Protein AF-R9HX27-F1 (afdb_monomer_lite)

pLDDT: mean 88.61, std 7.51, range [43.22, 97.69]

Organism: NCBI:txid1235787

Structure (mmCIF, N/CA/C/O backbone):
data_AF-R9HX27-F1
#
_entry.id   AF-R9HX27-F1
#
loop_
_atom_site.group_PDB
_atom_site.id
_atom_site.type_symbol
_atom_site.label_atom_id
_atom_site.label_alt_id
_atom_site.label_comp_id
_atom_site.label_asym_id
_atom_site.label_entity_id
_atom_site.label_seq_id
_atom_site.pdbx_PDB_ins_code
_atom_site.Cartn_x
_atom_site.Cartn_y
_atom_site.Cartn_z
_atom_site.occupancy
_atom_site.B_iso_or_equiv
_atom_site.auth_seq_id
_atom_site.auth_comp_id
_atom_site.auth_asym_id
_atom_site.auth_atom_id
_atom_site.pdbx_PDB_model_num
ATOM 1 N N . MET A 1 1 ? 28.593 17.462 -51.570 1.00 56.12 1 MET A N 1
ATOM 2 C CA . MET A 1 1 ? 29.464 16.285 -51.394 1.00 56.12 1 MET A CA 1
ATOM 3 C C . MET A 1 1 ? 28.559 15.226 -50.811 1.00 56.12 1 MET A C 1
ATOM 5 O O . MET A 1 1 ? 28.036 15.452 -49.726 1.00 56.12 1 MET A O 1
ATOM 9 N N . ASP A 1 2 ? 28.255 14.184 -51.576 1.00 73.75 2 ASP A N 1
ATOM 10 C CA . ASP A 1 2 ? 27.273 13.183 -51.162 1.00 73.75 2 ASP A CA 1
ATOM 11 C C . ASP A 1 2 ? 27.966 12.117 -50.312 1.00 73.75 2 ASP A C 1
ATOM 13 O O . ASP A 1 2 ? 29.058 11.663 -50.663 1.00 73.75 2 ASP A O 1
ATOM 17 N N . PHE A 1 3 ? 27.329 11.733 -49.204 1.00 80.31 3 PHE A N 1
ATOM 18 C CA . PHE A 1 3 ? 27.757 10.664 -48.299 1.00 80.31 3 PHE A CA 1
ATOM 19 C C . PHE A 1 3 ? 26.760 9.504 -48.425 1.00 80.31 3 PHE A C 1
ATOM 21 O O . PHE A 1 3 ? 25.775 9.466 -47.682 1.00 80.31 3 PHE A O 1
ATOM 28 N N . PRO A 1 4 ? 26.936 8.592 -49.399 1.00 88.31 4 PRO A N 1
ATOM 29 C CA . PRO A 1 4 ? 26.016 7.482 -49.586 1.00 88.31 4 PRO A CA 1
ATOM 30 C C . PRO A 1 4 ? 26.042 6.570 -48.361 1.00 88.31 4 PRO A C 1
ATOM 32 O O . PRO A 1 4 ? 27.110 6.260 -47.827 1.00 88.31 4 PRO A O 1
ATOM 35 N N . VAL A 1 5 ? 24.864 6.120 -47.934 1.00 92.44 5 VAL A N 1
ATOM 36 C CA . VAL A 1 5 ? 24.722 5.196 -46.807 1.00 92.44 5 VAL A CA 1
ATOM 37 C C . VAL A 1 5 ? 24.215 3.858 -47.325 1.00 92.44 5 VAL A C 1
ATOM 39 O O . VAL A 1 5 ? 23.133 3.780 -47.907 1.00 92.44 5 VAL A O 1
ATOM 42 N N . ILE A 1 6 ? 24.988 2.798 -47.095 1.00 94.50 6 ILE A N 1
ATOM 43 C CA . ILE A 1 6 ? 24.560 1.421 -47.339 1.00 94.50 6 ILE A CA 1
ATOM 44 C C . ILE A 1 6 ? 23.963 0.870 -46.054 1.00 94.50 6 ILE A C 1
ATOM 46 O O . ILE A 1 6 ? 24.675 0.622 -45.083 1.00 94.50 6 ILE A O 1
ATOM 50 N N . CYS A 1 7 ? 22.649 0.676 -46.065 1.00 94.19 7 CYS A N 1
ATOM 51 C CA . CYS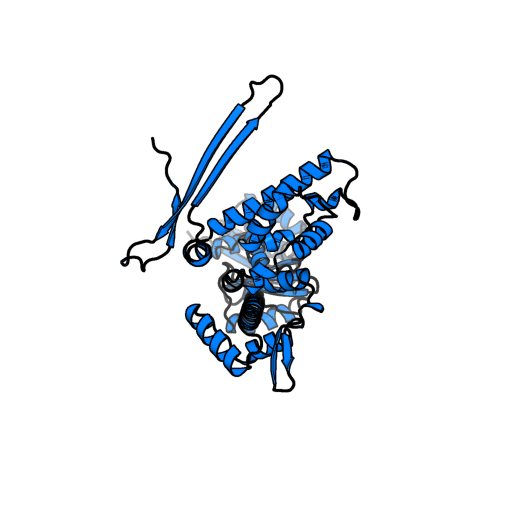 A 1 7 ? 21.907 0.160 -44.923 1.00 94.19 7 CYS A CA 1
ATOM 52 C C . CYS A 1 7 ? 21.517 -1.306 -45.132 1.00 94.19 7 CYS A C 1
ATOM 54 O O . CYS A 1 7 ? 20.964 -1.662 -46.173 1.00 94.19 7 CYS A O 1
ATOM 56 N N . GLU A 1 8 ? 21.722 -2.140 -44.114 1.00 94.50 8 GLU A N 1
ATOM 57 C CA . GLU A 1 8 ? 21.153 -3.487 -44.044 1.00 94.50 8 GLU A CA 1
ATOM 58 C C . GLU A 1 8 ? 20.467 -3.698 -42.690 1.00 94.50 8 GLU A C 1
ATOM 60 O O . GLU A 1 8 ? 21.017 -3.366 -41.643 1.00 94.50 8 GLU A O 1
ATOM 65 N N . CYS A 1 9 ? 19.250 -4.241 -42.710 1.00 92.88 9 CYS A N 1
ATOM 66 C CA . CYS A 1 9 ? 18.470 -4.521 -41.508 1.00 92.88 9 CYS A CA 1
ATOM 67 C C . CYS A 1 9 ? 18.111 -6.008 -41.448 1.00 92.88 9 CYS A C 1
ATOM 69 O O . CYS A 1 9 ? 17.688 -6.590 -42.450 1.00 92.88 9 CYS A O 1
ATOM 71 N N . LYS A 1 10 ? 18.277 -6.615 -40.271 1.00 91.31 10 LYS A N 1
ATOM 72 C CA . LYS A 1 10 ? 17.953 -8.016 -39.990 1.00 91.31 10 LYS A CA 1
ATOM 73 C C . LYS A 1 10 ? 16.995 -8.095 -38.804 1.00 91.31 10 LYS A C 1
ATOM 75 O O . LYS A 1 10 ? 17.357 -7.796 -37.668 1.00 91.31 10 LYS A O 1
ATOM 80 N N . ALA A 1 11 ? 15.773 -8.526 -39.098 1.00 84.69 11 ALA A N 1
ATOM 81 C CA . ALA A 1 11 ? 14.677 -8.711 -38.153 1.00 84.69 11 ALA A CA 1
ATOM 82 C C . ALA A 1 11 ? 14.281 -10.197 -38.106 1.00 84.69 11 ALA A C 1
ATOM 84 O O . ALA A 1 11 ? 13.199 -10.581 -38.539 1.00 84.69 11 ALA A O 1
ATOM 85 N N . HIS A 1 12 ? 15.217 -11.045 -37.683 1.00 82.69 12 HIS A N 1
ATOM 86 C CA . HIS A 1 12 ? 15.004 -12.487 -37.514 1.00 82.69 12 HIS A CA 1
ATOM 87 C C . HIS A 1 12 ? 14.849 -12.830 -36.036 1.00 82.69 12 HIS A C 1
ATOM 89 O O . HIS A 1 12 ? 15.154 -12.002 -35.197 1.00 82.69 12 HIS A O 1
ATOM 95 N N . ASP A 1 13 ? 14.433 -14.047 -35.713 1.00 79.38 13 ASP A N 1
ATOM 96 C CA . ASP A 1 13 ? 14.380 -14.592 -34.348 1.00 79.38 13 ASP A CA 1
ATOM 97 C C . ASP A 1 13 ? 15.772 -14.877 -33.748 1.00 79.38 13 ASP A C 1
ATOM 99 O O . ASP A 1 13 ? 15.910 -15.096 -32.548 1.00 79.38 13 ASP A O 1
ATOM 103 N N . LYS A 1 14 ? 16.817 -14.886 -34.584 1.00 87.62 14 LYS A N 1
ATOM 104 C CA . LYS A 1 14 ? 18.193 -15.234 -34.213 1.00 87.62 14 LYS A CA 1
ATOM 105 C C . LYS A 1 14 ? 19.160 -14.096 -34.495 1.00 87.62 14 LYS A C 1
ATOM 107 O O . LYS A 1 14 ? 18.997 -13.342 -35.457 1.00 87.62 14 LYS A O 1
ATOM 112 N N . ALA A 1 15 ? 20.209 -14.036 -33.680 1.00 91.62 15 ALA A N 1
ATOM 113 C CA . ALA A 1 15 ? 21.319 -13.116 -33.867 1.00 91.62 15 ALA A CA 1
ATOM 114 C C . ALA A 1 15 ? 22.002 -13.317 -35.228 1.00 91.62 15 ALA A C 1
ATOM 116 O O . ALA A 1 15 ? 22.138 -14.445 -35.715 1.00 91.62 15 ALA A O 1
ATOM 117 N N . ILE A 1 16 ? 22.481 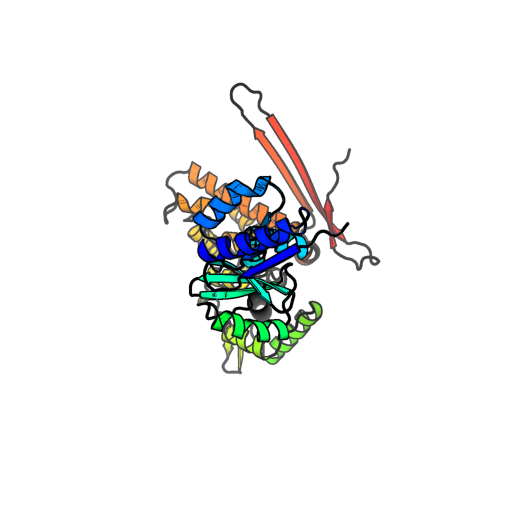-12.222 -35.823 1.00 94.56 16 ILE A N 1
ATOM 118 C CA . ILE A 1 16 ? 23.230 -12.281 -37.081 1.00 94.56 16 ILE A CA 1
ATOM 119 C C . ILE A 1 16 ? 24.543 -13.046 -36.894 1.00 94.56 16 ILE A C 1
ATOM 121 O O . ILE A 1 16 ? 25.205 -12.966 -35.852 1.00 94.56 16 ILE A O 1
ATOM 125 N N . VAL A 1 17 ? 24.930 -13.781 -37.934 1.00 95.25 17 VAL A N 1
ATOM 126 C CA . VAL A 1 17 ? 26.154 -14.589 -37.952 1.00 95.25 17 VAL A CA 1
ATOM 127 C C . VAL A 1 17 ? 27.173 -14.018 -38.937 1.00 95.25 17 VAL A C 1
ATOM 129 O O . VAL A 1 17 ? 26.853 -13.171 -39.770 1.00 95.25 17 VAL A O 1
ATOM 132 N N . MET A 1 18 ? 28.413 -14.518 -38.898 1.00 95.44 18 MET A N 1
ATOM 133 C CA . MET A 1 18 ? 29.506 -14.021 -39.752 1.00 95.44 18 MET A CA 1
ATOM 134 C C . MET A 1 18 ? 29.185 -14.020 -41.248 1.00 95.44 18 MET A C 1
ATOM 136 O O . MET A 1 18 ? 29.692 -13.179 -41.983 1.00 95.44 18 MET A O 1
ATOM 140 N N . THR A 1 19 ? 28.324 -14.927 -41.711 1.00 95.00 19 THR A N 1
ATOM 141 C CA . THR A 1 19 ? 27.909 -14.952 -43.120 1.00 95.00 19 THR A CA 1
ATOM 142 C C . THR A 1 19 ? 27.088 -13.716 -43.496 1.00 95.00 19 THR A C 1
ATOM 144 O O . THR A 1 19 ? 27.290 -13.168 -44.578 1.00 95.00 19 THR A O 1
ATOM 147 N N . ASP A 1 20 ? 26.180 -13.256 -42.628 1.00 94.69 20 ASP A N 1
ATOM 148 C CA . ASP A 1 20 ? 25.429 -12.014 -42.848 1.00 94.69 20 ASP A CA 1
ATOM 149 C C . ASP A 1 20 ? 26.364 -10.805 -42.811 1.00 94.69 20 ASP A C 1
ATOM 151 O O . ASP A 1 20 ? 26.322 -9.959 -43.703 1.00 94.69 20 ASP A O 1
ATOM 155 N N . TRP A 1 21 ? 27.264 -10.780 -41.825 1.00 95.62 21 TRP A N 1
ATOM 156 C CA . TRP A 1 21 ? 28.243 -9.711 -41.657 1.00 95.62 21 TRP A CA 1
ATOM 157 C C . TRP A 1 21 ? 29.159 -9.556 -42.877 1.00 95.62 21 TRP A C 1
ATOM 159 O O . TRP A 1 21 ? 29.253 -8.475 -43.448 1.00 95.62 21 TRP A O 1
ATOM 169 N N . LEU A 1 22 ? 29.779 -10.639 -43.356 1.00 95.50 22 LEU A N 1
ATOM 170 C CA . LEU A 1 22 ? 30.686 -10.587 -44.509 1.00 95.50 22 LEU A CA 1
ATOM 171 C C . LEU A 1 22 ? 29.971 -10.197 -45.807 1.00 95.50 22 LEU A C 1
ATOM 173 O O . LEU A 1 22 ? 30.545 -9.483 -46.631 1.00 95.50 22 LEU A O 1
ATOM 177 N N . LYS A 1 23 ? 28.712 -10.618 -45.989 1.00 95.81 23 LYS A N 1
ATOM 178 C CA . LYS A 1 23 ? 27.889 -10.174 -47.125 1.00 95.81 23 LYS A CA 1
ATOM 179 C C . LYS A 1 23 ? 27.663 -8.664 -47.085 1.00 95.81 23 LYS A C 1
ATOM 181 O O . LYS A 1 23 ? 27.798 -8.012 -48.119 1.00 95.81 23 LYS A O 1
ATOM 186 N N . PHE A 1 24 ? 27.345 -8.116 -45.915 1.00 96.69 24 PHE A N 1
ATOM 187 C CA . PHE A 1 24 ? 27.178 -6.678 -45.726 1.00 96.69 24 PHE A CA 1
ATOM 188 C C . PHE A 1 24 ? 28.485 -5.912 -45.990 1.00 96.69 24 PHE A C 1
ATOM 190 O O . PHE A 1 24 ? 28.500 -4.984 -46.802 1.00 96.69 24 PHE A O 1
ATOM 197 N N . ILE A 1 25 ? 29.601 -6.359 -45.403 1.00 95.19 25 ILE A N 1
ATOM 198 C CA . ILE A 1 25 ? 30.931 -5.771 -45.629 1.00 95.19 25 ILE A CA 1
ATOM 199 C C . ILE A 1 25 ? 31.309 -5.785 -47.112 1.00 95.19 25 ILE A C 1
ATOM 201 O O . ILE A 1 25 ? 31.805 -4.784 -47.624 1.00 95.19 25 ILE A O 1
ATOM 205 N N . GLY A 1 26 ? 31.049 -6.886 -47.821 1.00 95.00 26 GLY A N 1
ATOM 206 C CA . GLY A 1 26 ? 31.329 -6.991 -49.253 1.00 95.00 26 GLY A CA 1
ATOM 207 C C . GLY A 1 26 ? 30.574 -5.949 -50.083 1.00 95.00 26 GLY A C 1
ATOM 208 O O . GLY A 1 26 ? 31.173 -5.303 -50.943 1.00 95.00 26 GLY A O 1
ATOM 209 N N . LYS A 1 27 ? 29.283 -5.727 -49.792 1.00 94.75 27 LYS A N 1
ATOM 210 C CA . LYS A 1 27 ? 28.481 -4.675 -50.447 1.00 94.75 27 LYS A CA 1
ATOM 211 C C . LYS A 1 27 ? 29.055 -3.285 -50.171 1.00 94.75 27 LYS A C 1
ATOM 213 O O . LYS A 1 27 ? 29.248 -2.507 -51.100 1.00 94.75 27 LYS A O 1
ATOM 218 N N . LEU A 1 28 ? 29.357 -2.999 -48.904 1.00 94.88 28 LEU A N 1
ATOM 219 C CA . LEU A 1 28 ? 29.930 -1.723 -48.479 1.00 94.88 28 LEU A CA 1
ATOM 220 C C . LEU A 1 28 ? 31.276 -1.454 -49.160 1.00 94.88 28 LEU A C 1
ATOM 222 O O . LEU A 1 28 ? 31.513 -0.348 -49.636 1.00 94.88 28 LEU A O 1
ATOM 226 N N . TYR A 1 29 ? 32.139 -2.467 -49.250 1.00 93.12 29 TYR A N 1
ATOM 227 C CA . TYR A 1 29 ? 33.444 -2.355 -49.893 1.00 93.12 29 TYR A CA 1
ATOM 228 C C . TYR A 1 29 ? 33.328 -1.999 -51.381 1.00 93.12 29 TYR A C 1
ATOM 230 O O . TYR A 1 29 ? 33.997 -1.076 -51.841 1.00 93.12 29 TYR A O 1
ATOM 238 N N . ILE A 1 30 ? 32.442 -2.675 -52.122 1.00 93.81 30 ILE A N 1
ATOM 239 C CA . ILE A 1 30 ? 32.212 -2.400 -53.550 1.00 93.81 30 ILE A CA 1
ATOM 240 C C . ILE A 1 30 ? 31.730 -0.961 -53.770 1.00 93.81 30 ILE A C 1
ATOM 242 O O . ILE A 1 30 ? 32.191 -0.294 -54.694 1.00 93.81 30 ILE A O 1
ATOM 246 N N . GLU A 1 31 ? 30.826 -0.461 -52.928 1.00 92.50 31 GLU A N 1
ATOM 247 C CA . GLU A 1 31 ? 30.332 0.918 -53.040 1.00 92.50 31 GLU A CA 1
ATOM 248 C C . GLU A 1 31 ? 31.385 1.949 -52.625 1.00 92.50 31 GLU A C 1
ATOM 250 O O . GLU A 1 31 ? 31.518 2.999 -53.254 1.00 92.50 31 GLU A O 1
ATOM 255 N N . LYS A 1 32 ? 32.230 1.618 -51.645 1.00 91.69 32 LYS A N 1
ATOM 256 C CA . LYS A 1 32 ? 33.337 2.482 -51.230 1.00 91.69 32 LYS A CA 1
ATOM 257 C C . LYS A 1 32 ? 34.405 2.650 -52.316 1.00 91.69 32 LYS A C 1
ATOM 259 O O . LYS A 1 32 ? 34.993 3.720 -52.410 1.00 91.69 32 LYS A O 1
ATOM 264 N N . LEU A 1 33 ? 34.608 1.643 -53.175 1.00 92.31 33 LEU A N 1
ATOM 265 C CA . LEU A 1 33 ? 35.467 1.765 -54.365 1.00 92.31 33 LEU A CA 1
ATOM 266 C C . LEU A 1 33 ? 34.928 2.780 -55.386 1.00 92.31 33 LEU A C 1
ATOM 268 O O . LEU A 1 33 ? 35.706 3.331 -56.160 1.00 92.31 33 LEU A O 1
ATOM 272 N N . LYS A 1 34 ? 33.612 3.024 -55.409 1.00 92.19 34 LYS A N 1
ATOM 273 C CA . LYS A 1 34 ? 32.988 4.034 -56.280 1.00 92.19 34 LYS A CA 1
ATOM 274 C C . LYS A 1 34 ? 33.005 5.420 -55.640 1.00 92.19 34 LYS A C 1
ATOM 276 O O . LYS A 1 34 ? 33.176 6.413 -56.339 1.00 92.19 34 LYS A O 1
ATOM 281 N N . ASN A 1 35 ? 32.800 5.487 -54.326 1.00 90.81 35 ASN A N 1
ATOM 282 C CA . ASN A 1 35 ? 32.839 6.719 -53.549 1.00 90.81 35 ASN A CA 1
ATOM 283 C C . ASN A 1 35 ? 33.438 6.447 -52.162 1.00 90.81 35 ASN A C 1
ATOM 285 O O . ASN A 1 35 ? 32.796 5.822 -51.313 1.00 90.81 35 ASN A O 1
ATOM 289 N N . GLU A 1 36 ? 34.637 6.976 -51.908 1.00 89.31 36 GLU A N 1
ATOM 290 C CA . GLU A 1 36 ? 35.361 6.775 -50.648 1.00 89.31 36 GLU A CA 1
ATOM 291 C C . GLU A 1 36 ? 34.604 7.298 -49.416 1.00 89.31 36 GLU A C 1
ATOM 293 O O . GLU A 1 36 ? 34.818 6.794 -48.311 1.00 89.31 36 GLU A O 1
ATOM 298 N N . HIS A 1 37 ? 33.672 8.242 -49.587 1.00 90.56 37 HIS A N 1
ATOM 299 C CA . HIS A 1 37 ? 32.833 8.788 -48.514 1.00 90.56 37 HIS A CA 1
ATOM 300 C C . HIS A 1 37 ? 31.637 7.899 -48.140 1.00 90.56 37 HIS A C 1
ATOM 302 O O 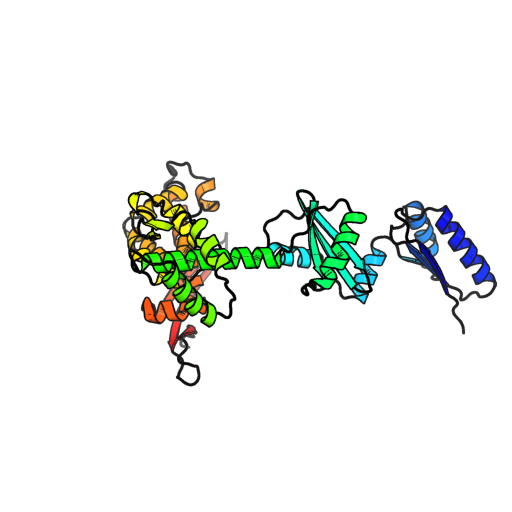. HIS A 1 37 ? 30.883 8.247 -47.233 1.00 90.56 37 HIS A O 1
ATOM 308 N N . THR A 1 38 ? 31.456 6.753 -48.804 1.00 93.31 38 THR A N 1
ATOM 309 C CA . THR A 1 38 ? 30.389 5.800 -48.473 1.00 93.31 38 THR A CA 1
ATOM 310 C C . THR A 1 38 ? 30.573 5.234 -47.065 1.00 93.31 38 THR A C 1
ATOM 312 O O . THR A 1 38 ? 31.675 4.795 -46.694 1.00 93.31 38 THR A O 1
ATOM 315 N N . ILE A 1 39 ? 29.473 5.204 -46.312 1.00 95.00 39 ILE A N 1
ATOM 316 C CA . ILE A 1 39 ? 29.384 4.619 -44.972 1.00 95.00 39 ILE A CA 1
ATOM 317 C C . ILE A 1 39 ? 28.368 3.474 -44.934 1.00 95.00 39 ILE A C 1
ATOM 319 O O . ILE A 1 39 ? 27.424 3.429 -45.722 1.00 95.00 39 ILE A O 1
ATOM 323 N N . GLY A 1 40 ? 28.570 2.532 -44.018 1.00 95.75 40 GLY A N 1
ATOM 324 C CA . GLY A 1 40 ? 27.695 1.384 -43.814 1.00 95.75 40 GLY A CA 1
ATOM 325 C C . GLY A 1 40 ? 26.982 1.433 -42.470 1.00 95.75 40 GLY A C 1
ATOM 326 O O . GLY A 1 40 ? 27.610 1.698 -41.448 1.00 95.75 40 GLY A O 1
ATOM 327 N N . LEU A 1 41 ? 25.694 1.099 -42.467 1.00 95.50 41 LEU A N 1
ATOM 328 C CA . LEU A 1 41 ? 24.890 0.912 -41.266 1.00 95.50 41 LEU A CA 1
ATOM 329 C C . LEU A 1 41 ? 24.228 -0.470 -41.278 1.00 95.50 41 LEU A C 1
ATOM 331 O O . LEU A 1 41 ? 23.385 -0.750 -42.130 1.00 95.50 41 LEU A O 1
ATOM 335 N N . MET A 1 42 ? 24.575 -1.322 -40.316 1.00 95.06 42 MET A N 1
ATOM 336 C CA . MET A 1 42 ? 23.897 -2.600 -40.103 1.00 95.06 42 MET A CA 1
ATOM 337 C C . MET A 1 42 ? 23.079 -2.560 -38.816 1.00 95.06 42 MET A C 1
ATOM 339 O O . MET A 1 42 ? 23.608 -2.235 -37.757 1.00 95.06 42 MET A O 1
ATOM 343 N N . ILE A 1 43 ? 21.797 -2.912 -38.905 1.00 93.94 43 ILE A N 1
ATOM 344 C CA . ILE A 1 43 ? 20.878 -2.985 -37.763 1.00 93.94 43 ILE A CA 1
ATOM 345 C C . ILE A 1 43 ? 20.414 -4.432 -37.599 1.00 93.94 43 ILE A C 1
ATOM 347 O O . ILE A 1 43 ? 19.875 -5.018 -38.540 1.00 93.94 43 ILE A O 1
ATOM 351 N N . ALA A 1 44 ? 20.597 -5.010 -36.414 1.00 92.62 44 ALA A N 1
ATOM 352 C CA . ALA A 1 44 ? 20.157 -6.365 -36.092 1.00 92.62 44 ALA A CA 1
ATOM 353 C C . ALA A 1 44 ? 19.290 -6.368 -34.827 1.00 92.62 44 ALA A C 1
ATOM 355 O O . ALA A 1 44 ? 19.787 -6.107 -33.734 1.00 92.62 44 ALA A O 1
ATOM 356 N N . LEU A 1 45 ? 17.997 -6.682 -34.977 1.00 85.00 45 LEU A N 1
ATOM 357 C CA . LEU A 1 45 ? 17.033 -6.622 -33.868 1.00 85.00 45 LEU A CA 1
ATOM 358 C C . LEU A 1 45 ? 17.276 -7.706 -32.814 1.00 85.00 45 LEU A C 1
ATOM 360 O O . LEU A 1 45 ? 17.252 -7.412 -31.628 1.00 85.00 45 LEU A O 1
ATOM 364 N N . SER A 1 46 ? 17.575 -8.932 -33.244 1.00 83.81 46 SER A N 1
ATOM 365 C CA . SER A 1 46 ? 17.841 -10.067 -32.340 1.00 83.81 46 SER A CA 1
ATOM 366 C C . SER A 1 46 ? 19.322 -10.238 -32.024 1.00 83.81 46 SER A C 1
ATOM 368 O O . SER A 1 46 ? 19.777 -11.319 -31.655 1.00 83.81 46 SER A O 1
ATOM 370 N N . GLY A 1 47 ? 20.086 -9.161 -32.207 1.00 90.12 47 GLY A N 1
ATOM 371 C CA . GLY A 1 47 ? 21.478 -9.096 -31.815 1.00 90.12 47 GLY A CA 1
ATOM 372 C C . GLY A 1 47 ? 22.479 -9.616 -32.838 1.00 90.12 47 GLY A C 1
ATOM 373 O O . GLY A 1 47 ? 22.153 -9.973 -33.974 1.00 90.12 47 GLY A O 1
ATOM 374 N N . ALA A 1 48 ? 23.737 -9.641 -32.410 1.00 92.25 48 ALA A N 1
ATOM 375 C CA . ALA A 1 48 ? 24.877 -10.127 -33.176 1.00 92.25 48 ALA A CA 1
ATOM 376 C C . ALA A 1 48 ? 25.701 -11.086 -32.317 1.00 92.25 48 ALA A C 1
ATOM 378 O O . ALA A 1 48 ? 25.954 -10.815 -31.143 1.00 92.25 48 ALA A O 1
ATOM 379 N N . ASN A 1 49 ? 26.127 -12.211 -32.893 1.00 93.69 49 ASN A N 1
ATOM 380 C CA . ASN A 1 49 ? 26.927 -13.174 -32.142 1.00 93.69 49 ASN A CA 1
ATOM 381 C C . ASN A 1 49 ? 28.357 -12.657 -31.868 1.00 93.69 49 ASN A C 1
ATOM 383 O O . ASN A 1 49 ? 28.831 -11.717 -32.509 1.00 93.69 49 ASN A O 1
ATOM 387 N N . GLY A 1 50 ? 29.072 -13.309 -30.944 1.00 93.06 50 GLY A N 1
ATOM 388 C CA . GLY A 1 50 ? 30.403 -12.864 -30.505 1.00 93.06 50 GLY A CA 1
ATOM 389 C C . GLY A 1 50 ? 31.440 -12.726 -31.627 1.00 93.06 50 GLY A C 1
ATOM 390 O O . GLY A 1 50 ? 32.279 -11.832 -31.573 1.00 93.06 50 GLY A O 1
ATOM 391 N N . ASN A 1 51 ? 31.348 -13.538 -32.684 1.00 94.94 51 ASN A N 1
ATOM 392 C CA . ASN A 1 51 ? 32.258 -13.444 -33.830 1.00 94.94 51 ASN A CA 1
ATOM 393 C C . ASN A 1 51 ? 32.010 -12.171 -34.652 1.00 94.94 51 ASN A C 1
ATOM 395 O O . ASN A 1 51 ? 32.961 -11.511 -35.065 1.00 94.94 51 ASN A O 1
ATOM 399 N N . VAL A 1 52 ? 30.740 -11.810 -34.866 1.00 95.38 52 VAL A N 1
ATOM 400 C CA . VAL A 1 52 ? 30.371 -10.568 -35.561 1.00 95.38 52 VAL A CA 1
ATOM 401 C C . VAL A 1 52 ? 30.785 -9.355 -34.734 1.00 95.38 52 VAL A C 1
ATOM 403 O O . VAL A 1 52 ? 31.400 -8.438 -35.272 1.00 95.38 52 VAL A O 1
ATOM 406 N N . VAL A 1 53 ? 30.514 -9.373 -33.425 1.00 94.00 53 VAL A N 1
ATOM 407 C CA . VAL A 1 53 ? 30.913 -8.294 -32.507 1.00 94.00 53 VAL A CA 1
ATOM 408 C C . VAL A 1 53 ? 32.435 -8.129 -32.480 1.00 94.00 53 VAL A C 1
ATOM 410 O O . VAL A 1 53 ? 32.927 -7.005 -32.567 1.00 94.00 53 VAL A O 1
ATOM 413 N N . GLY A 1 54 ? 33.188 -9.233 -32.423 1.00 94.44 54 GLY A N 1
ATOM 414 C CA . GLY A 1 54 ? 34.650 -9.220 -32.517 1.00 94.44 54 GLY A CA 1
ATOM 415 C C . GLY A 1 54 ? 35.132 -8.586 -33.822 1.00 94.44 54 GLY A C 1
ATOM 416 O O . GLY A 1 54 ? 35.870 -7.606 -33.795 1.00 94.44 54 GLY A O 1
ATOM 417 N N . SER A 1 55 ? 34.615 -9.058 -34.961 1.00 95.00 55 SER A N 1
ATOM 418 C CA . SER A 1 55 ? 34.978 -8.513 -36.274 1.00 95.00 55 SER A CA 1
ATOM 419 C C . SER A 1 55 ? 34.619 -7.033 -36.435 1.00 95.00 55 SER A C 1
ATOM 421 O O . SER A 1 55 ? 35.364 -6.303 -37.084 1.00 95.00 55 SER A O 1
ATOM 423 N N . TYR A 1 56 ? 33.496 -6.577 -35.875 1.00 95.56 56 TYR A N 1
ATOM 424 C CA . TYR A 1 56 ? 33.128 -5.162 -35.871 1.00 95.56 56 TYR A CA 1
ATOM 425 C C . TYR A 1 56 ? 34.109 -4.329 -35.045 1.00 95.56 56 TYR A C 1
ATOM 427 O O . TYR A 1 56 ? 34.568 -3.287 -35.513 1.00 95.56 56 TYR A O 1
ATOM 435 N N . ASN A 1 57 ? 34.475 -4.798 -33.851 1.00 94.56 57 ASN A N 1
ATOM 436 C CA . ASN A 1 57 ? 35.423 -4.103 -32.983 1.00 94.56 57 ASN A CA 1
ATOM 437 C C . ASN A 1 57 ? 36.797 -3.905 -33.635 1.00 94.56 57 ASN A C 1
ATOM 439 O O . ASN A 1 57 ? 37.400 -2.859 -33.417 1.00 94.56 57 ASN A O 1
ATOM 443 N N . ASP A 1 58 ? 37.240 -4.830 -34.489 1.00 93.88 58 ASP A N 1
ATOM 444 C CA . ASP A 1 58 ? 38.505 -4.709 -35.228 1.00 93.88 58 ASP A CA 1
ATOM 445 C C . ASP A 1 58 ? 38.498 -3.589 -36.288 1.00 93.88 58 ASP A C 1
ATOM 447 O O . ASP A 1 58 ? 39.557 -3.144 -36.741 1.00 93.88 58 ASP A O 1
ATOM 451 N N . ILE A 1 59 ? 37.317 -3.151 -36.745 1.00 91.75 59 ILE A N 1
ATOM 452 C CA . ILE A 1 59 ? 37.190 -2.214 -37.875 1.00 91.75 59 ILE A CA 1
ATOM 453 C C . ILE A 1 59 ? 36.404 -0.938 -37.567 1.00 91.75 59 ILE A C 1
ATOM 455 O O . ILE A 1 59 ? 36.442 -0.015 -38.385 1.00 91.75 59 ILE A O 1
ATOM 459 N N . LYS A 1 60 ? 35.720 -0.849 -36.420 1.00 92.38 60 LYS A N 1
ATOM 460 C CA . LYS A 1 60 ? 34.864 0.295 -36.057 1.00 92.38 60 LYS A CA 1
ATOM 461 C C . LYS A 1 60 ? 35.617 1.629 -36.036 1.00 92.38 60 LYS A C 1
ATOM 463 O O . LYS A 1 60 ? 35.085 2.635 -36.497 1.00 92.38 60 LYS A O 1
ATOM 468 N N . ASP A 1 61 ? 36.884 1.627 -35.614 1.00 91.31 61 ASP A N 1
ATOM 469 C CA . ASP A 1 61 ? 37.704 2.843 -35.477 1.00 91.31 61 ASP A CA 1
ATOM 470 C C . ASP A 1 61 ? 38.036 3.494 -36.826 1.00 91.31 61 ASP A C 1
ATOM 472 O O . ASP A 1 61 ? 38.441 4.653 -36.894 1.00 91.31 61 ASP A O 1
ATOM 476 N N . LYS A 1 62 ? 37.813 2.777 -37.934 1.00 87.56 62 LYS A N 1
ATOM 477 C CA . LYS A 1 62 ? 37.950 3.329 -39.285 1.00 87.56 62 LYS A CA 1
ATOM 478 C C . LYS A 1 62 ? 36.798 4.270 -39.664 1.00 87.56 62 LYS A C 1
ATOM 480 O O . LYS A 1 62 ? 36.846 4.868 -40.735 1.00 87.56 62 LYS A O 1
ATOM 485 N N . GLY A 1 63 ? 35.749 4.372 -38.841 1.00 85.31 63 GLY A N 1
ATOM 486 C CA . GLY A 1 63 ? 34.703 5.398 -38.935 1.00 85.31 63 GLY A CA 1
ATOM 487 C C . GLY A 1 63 ? 33.748 5.292 -40.130 1.00 85.31 63 GLY A C 1
ATOM 488 O O . GLY A 1 63 ? 32.894 6.156 -40.297 1.00 85.31 63 GLY A O 1
ATOM 489 N N . PHE A 1 64 ? 33.864 4.257 -40.968 1.00 90.19 64 PHE A N 1
ATOM 490 C CA . PHE A 1 64 ? 33.006 4.074 -42.148 1.00 90.19 64 PHE A CA 1
ATOM 491 C C . PHE A 1 64 ? 31.894 3.038 -41.947 1.00 90.19 64 PHE A C 1
ATOM 493 O O . PHE A 1 64 ? 31.145 2.764 -42.884 1.00 90.19 64 PHE A O 1
ATOM 500 N N . ILE A 1 65 ? 31.798 2.429 -40.765 1.00 93.56 65 ILE A N 1
ATOM 501 C CA . ILE A 1 65 ? 30.838 1.368 -40.472 1.00 93.56 65 ILE A CA 1
ATOM 502 C C . ILE A 1 65 ? 30.264 1.512 -39.070 1.00 93.56 65 ILE A C 1
ATOM 504 O O . ILE A 1 65 ? 30.994 1.773 -38.117 1.00 93.56 65 ILE A O 1
ATOM 508 N N . GLN A 1 66 ? 28.962 1.287 -38.955 1.00 94.44 66 GLN A N 1
ATOM 509 C CA . GLN A 1 66 ? 28.246 1.251 -37.694 1.00 94.44 66 GLN A CA 1
ATOM 510 C C . GLN A 1 66 ? 27.399 -0.021 -37.623 1.00 94.44 66 GLN A C 1
ATOM 512 O O . GLN A 1 66 ? 26.651 -0.340 -38.551 1.00 94.44 66 GLN A O 1
ATOM 517 N N . LEU A 1 67 ? 27.525 -0.738 -36.511 1.00 94.25 67 LEU A N 1
ATOM 518 C CA . LEU A 1 67 ? 26.651 -1.842 -36.136 1.00 94.25 67 LEU A CA 1
ATOM 519 C C . LEU A 1 67 ? 25.757 -1.364 -34.989 1.00 94.25 67 LEU A C 1
ATOM 521 O O . LEU A 1 67 ? 26.259 -0.792 -34.028 1.00 94.25 67 LEU A O 1
ATOM 525 N N . ILE A 1 68 ? 24.452 -1.582 -35.117 1.00 92.81 68 ILE A N 1
ATOM 526 C CA . ILE A 1 68 ? 23.465 -1.406 -34.050 1.00 92.81 68 ILE A CA 1
ATOM 527 C C . ILE A 1 68 ? 22.883 -2.790 -33.773 1.00 92.81 68 ILE A C 1
ATOM 529 O O . ILE A 1 68 ? 22.124 -3.320 -34.592 1.00 92.81 68 ILE A O 1
ATOM 533 N N . ALA A 1 69 ? 23.256 -3.387 -32.647 1.00 90.94 69 ALA A N 1
ATOM 534 C CA . ALA A 1 69 ? 22.776 -4.699 -32.231 1.00 90.94 69 ALA A CA 1
ATOM 535 C C . ALA A 1 69 ? 22.691 -4.785 -30.701 1.00 90.94 69 ALA A C 1
ATOM 537 O O . ALA A 1 69 ? 23.298 -3.983 -29.997 1.00 90.94 69 ALA A O 1
ATOM 538 N N . ASN A 1 70 ? 21.982 -5.790 -30.182 1.00 85.25 70 ASN A N 1
ATOM 539 C CA . ASN A 1 70 ? 21.855 -6.020 -28.738 1.00 85.25 70 ASN A CA 1
ATOM 540 C C . ASN A 1 70 ? 21.338 -4.740 -28.031 1.00 85.25 70 ASN A C 1
ATOM 542 O O . ASN A 1 70 ? 20.366 -4.129 -28.487 1.00 85.25 70 ASN A O 1
ATOM 546 N N . ASP A 1 71 ? 22.021 -4.300 -26.973 1.00 84.75 71 ASP A N 1
ATOM 547 C CA . ASP A 1 71 ? 21.646 -3.145 -26.154 1.00 84.75 71 ASP A CA 1
ATOM 548 C C . ASP A 1 71 ? 21.753 -1.798 -26.889 1.00 84.75 71 ASP A C 1
ATOM 550 O O . ASP A 1 71 ? 21.108 -0.831 -26.480 1.00 84.75 71 ASP A O 1
ATOM 554 N N . ASP A 1 72 ? 22.482 -1.714 -28.012 1.00 86.75 72 ASP A N 1
ATOM 555 C CA . ASP A 1 72 ? 22.580 -0.477 -28.805 1.00 86.75 72 ASP A CA 1
ATOM 556 C C . ASP A 1 72 ? 21.195 0.003 -29.256 1.00 86.75 72 ASP A C 1
ATOM 558 O O . ASP A 1 72 ? 20.912 1.204 -29.310 1.00 86.75 72 ASP A O 1
ATOM 562 N N . LEU A 1 73 ? 20.305 -0.944 -29.571 1.00 83.94 73 LEU A N 1
ATOM 563 C CA . LEU A 1 73 ? 18.940 -0.631 -29.967 1.00 83.94 73 LEU A CA 1
ATOM 564 C C . LEU A 1 73 ? 18.156 -0.040 -28.793 1.00 83.94 73 LEU A C 1
ATOM 566 O O . LEU A 1 73 ? 17.448 0.948 -28.979 1.00 83.94 73 LEU A O 1
ATOM 570 N N . ILE A 1 74 ? 18.319 -0.596 -27.591 1.00 82.81 74 ILE A N 1
ATOM 571 C CA . ILE A 1 74 ? 17.672 -0.099 -26.372 1.00 82.81 74 ILE A CA 1
ATOM 572 C C . ILE A 1 74 ? 18.133 1.332 -26.093 1.00 82.81 74 ILE A C 1
ATOM 574 O O . ILE A 1 74 ? 17.295 2.204 -25.882 1.00 82.81 74 ILE A O 1
ATOM 578 N N . VAL A 1 75 ? 19.436 1.613 -26.197 1.00 85.88 75 VAL A N 1
ATOM 579 C CA . VAL A 1 75 ? 19.998 2.964 -26.015 1.00 85.88 75 VAL A CA 1
ATOM 580 C C . VAL A 1 75 ? 19.402 3.962 -27.014 1.00 85.88 75 VAL A C 1
ATOM 582 O O . VAL A 1 75 ? 19.039 5.086 -26.654 1.00 85.88 75 VAL A O 1
ATOM 585 N N . LEU A 1 76 ? 19.255 3.564 -28.280 1.00 86.50 76 LEU A N 1
ATOM 586 C CA . LEU A 1 76 ? 18.660 4.419 -29.308 1.00 86.50 76 LEU A CA 1
ATOM 587 C C . LEU A 1 76 ? 17.170 4.664 -29.076 1.00 86.50 76 LEU A C 1
ATOM 589 O O . LEU A 1 76 ? 16.700 5.792 -29.254 1.00 86.50 76 LEU A O 1
ATOM 593 N N . LEU A 1 77 ? 16.428 3.629 -28.682 1.00 84.75 77 LEU A N 1
ATOM 594 C CA . LEU A 1 77 ? 15.016 3.751 -28.338 1.00 84.75 77 LEU A CA 1
ATOM 595 C C . LEU A 1 77 ? 14.837 4.632 -27.098 1.00 84.75 77 LEU A C 1
ATOM 597 O O . LEU A 1 77 ? 13.986 5.520 -27.118 1.00 84.75 77 LEU A O 1
ATOM 601 N N . ALA A 1 78 ? 15.693 4.471 -26.088 1.00 84.94 78 ALA A N 1
ATOM 602 C CA . ALA A 1 78 ? 15.683 5.273 -24.872 1.00 84.94 78 ALA A CA 1
ATOM 603 C C . ALA A 1 78 ? 15.883 6.752 -25.178 1.00 84.94 78 ALA A C 1
ATOM 605 O O . ALA A 1 78 ? 15.098 7.584 -24.731 1.00 84.94 78 ALA A O 1
ATOM 606 N N . LYS A 1 79 ? 16.853 7.080 -26.036 1.00 85.81 79 LYS A N 1
ATOM 607 C CA . LYS A 1 79 ? 17.092 8.461 -26.464 1.00 85.81 79 LYS A CA 1
ATOM 608 C C . LYS A 1 79 ? 15.951 9.035 -27.306 1.00 85.81 79 LYS A C 1
ATOM 610 O O . LYS A 1 79 ? 15.647 10.218 -27.199 1.00 85.81 79 LYS A O 1
ATOM 615 N N . LYS A 1 80 ? 15.357 8.233 -28.194 1.00 87.44 80 LYS A N 1
ATOM 616 C CA . LYS A 1 80 ? 14.344 8.710 -29.147 1.00 87.44 80 LYS A CA 1
ATOM 617 C C . LYS A 1 80 ? 12.966 8.891 -28.517 1.00 87.44 80 LYS A C 1
ATOM 619 O O . LYS A 1 80 ? 12.252 9.810 -28.905 1.00 87.44 80 LYS A O 1
ATOM 624 N N . TYR A 1 81 ? 12.592 7.998 -27.609 1.00 84.56 81 TYR A N 1
ATOM 625 C CA . TYR A 1 81 ? 11.259 7.955 -27.009 1.00 84.56 81 TYR A CA 1
ATOM 626 C C . TYR A 1 81 ? 11.263 8.333 -25.528 1.00 84.56 81 TYR A C 1
ATOM 628 O O . TYR A 1 81 ? 10.219 8.238 -24.900 1.00 84.56 81 TYR A O 1
ATOM 636 N N . SER A 1 82 ? 12.403 8.763 -24.975 1.00 85.12 82 SER A N 1
ATOM 637 C CA . SER A 1 82 ? 12.552 9.079 -23.550 1.00 85.12 82 SER A CA 1
ATOM 638 C C . SER A 1 82 ? 12.065 7.925 -22.673 1.00 85.12 82 SER A C 1
ATOM 640 O O . SER A 1 82 ? 11.147 8.088 -21.870 1.00 85.12 82 SER A O 1
ATOM 642 N N . LEU A 1 83 ? 12.632 6.733 -22.896 1.00 85.94 83 LEU A N 1
ATOM 643 C CA . LEU A 1 83 ? 12.240 5.551 -22.131 1.00 85.94 83 LEU A CA 1
ATOM 644 C C . LEU A 1 83 ? 12.546 5.750 -20.650 1.00 85.94 83 LEU A C 1
ATOM 646 O O . LEU A 1 83 ? 13.627 6.206 -20.283 1.00 85.94 83 LEU A O 1
ATOM 650 N N . SER A 1 84 ? 11.586 5.352 -19.826 1.00 85.19 84 SER A N 1
ATOM 651 C CA . SER A 1 84 ? 11.756 5.240 -18.382 1.00 85.19 84 SER A CA 1
ATOM 652 C C . SER A 1 84 ? 12.858 4.243 -18.014 1.00 85.19 84 SER A C 1
ATOM 654 O O . SER A 1 84 ? 13.044 3.243 -18.707 1.00 85.19 84 SER A O 1
ATOM 656 N N . GLU A 1 85 ? 13.572 4.497 -16.917 1.00 86.00 85 GLU A N 1
ATOM 657 C CA . GLU A 1 85 ? 14.550 3.547 -16.379 1.00 86.00 85 GLU A CA 1
ATOM 658 C C . GLU A 1 85 ? 13.852 2.312 -15.789 1.00 86.00 85 GLU A C 1
ATOM 660 O O . GLU A 1 85 ? 12.745 2.410 -15.259 1.00 86.00 85 GLU A O 1
ATOM 665 N N . LEU A 1 86 ? 14.509 1.148 -15.859 1.00 85.25 86 LEU A N 1
ATOM 666 C CA . LEU A 1 86 ? 13.950 -0.122 -15.374 1.00 85.25 86 LEU A CA 1
ATOM 667 C C . LEU A 1 86 ? 13.579 -0.069 -13.886 1.00 85.25 86 LEU A C 1
ATOM 669 O O . LEU A 1 86 ? 12.484 -0.486 -13.523 1.00 85.25 86 LEU A O 1
ATOM 673 N N . SER A 1 87 ? 14.440 0.514 -13.049 1.00 88.56 87 SER A N 1
ATOM 674 C CA . SER A 1 87 ? 14.187 0.717 -11.614 1.00 88.56 87 SER A CA 1
ATOM 675 C C . SER A 1 87 ? 12.897 1.497 -11.363 1.00 88.56 87 SER A C 1
ATOM 677 O O . SER A 1 87 ? 12.107 1.158 -10.489 1.00 88.56 87 SER A O 1
ATOM 679 N N . SER A 1 88 ? 12.638 2.521 -12.169 1.00 89.44 88 SER A N 1
ATOM 680 C CA . SER A 1 88 ? 11.435 3.331 -12.041 1.00 89.44 88 SER A CA 1
ATOM 681 C C . SER A 1 88 ? 10.176 2.605 -12.541 1.00 89.44 88 SER A C 1
ATOM 683 O O . SER A 1 88 ? 9.092 2.837 -12.004 1.00 89.44 88 SER A O 1
ATOM 685 N N . ILE A 1 89 ? 10.295 1.691 -13.516 1.00 89.44 89 ILE A N 1
ATOM 686 C CA . ILE A 1 89 ? 9.203 0.771 -13.890 1.00 89.44 89 ILE A CA 1
ATOM 687 C C . ILE A 1 89 ? 8.879 -0.177 -12.731 1.00 89.44 89 ILE A C 1
ATOM 689 O O . ILE A 1 89 ? 7.706 -0.336 -12.395 1.00 89.44 89 ILE A O 1
ATOM 693 N N . GLU A 1 90 ? 9.893 -0.769 -12.098 1.00 90.31 90 GLU A N 1
ATOM 694 C CA . GLU A 1 90 ? 9.718 -1.648 -10.934 1.00 90.31 90 GLU A CA 1
ATOM 695 C C . GLU A 1 90 ? 9.029 -0.912 -9.781 1.00 90.31 90 GLU A C 1
ATOM 697 O O . GLU A 1 90 ? 8.002 -1.367 -9.278 1.00 90.31 90 GLU A O 1
ATOM 702 N N . GLU A 1 91 ? 9.528 0.271 -9.411 1.00 90.19 91 GLU A N 1
ATOM 703 C CA . GLU A 1 91 ? 8.912 1.123 -8.389 1.00 90.19 91 GLU A CA 1
ATOM 704 C C . GLU A 1 91 ? 7.465 1.488 -8.724 1.00 90.19 91 GLU A C 1
ATOM 706 O O . GLU A 1 91 ? 6.622 1.568 -7.833 1.00 90.19 91 GLU A O 1
ATOM 711 N N . TYR A 1 92 ? 7.159 1.740 -9.997 1.00 90.81 92 TYR A N 1
ATOM 712 C CA . TYR A 1 92 ? 5.800 2.033 -10.426 1.00 90.81 92 TYR A CA 1
ATOM 713 C C . TYR A 1 92 ? 4.880 0.816 -10.265 1.00 90.81 92 TYR A C 1
ATOM 715 O O . TYR A 1 92 ? 3.800 0.956 -9.701 1.00 90.81 92 TYR A O 1
ATOM 723 N N . VAL A 1 93 ? 5.302 -0.372 -10.703 1.00 91.50 93 VAL A N 1
ATOM 724 C CA . VAL A 1 93 ? 4.511 -1.613 -10.591 1.00 91.50 93 VAL A CA 1
ATOM 725 C C . VAL A 1 93 ? 4.261 -1.983 -9.132 1.00 91.50 93 VAL A C 1
ATOM 727 O O . VAL A 1 93 ? 3.126 -2.290 -8.764 1.00 91.50 93 VAL A O 1
ATOM 730 N N . ASN A 1 94 ? 5.293 -1.872 -8.296 1.00 90.38 94 ASN A N 1
ATOM 731 C CA . ASN A 1 94 ? 5.234 -2.213 -6.874 1.00 90.38 94 ASN A CA 1
ATOM 732 C C . ASN A 1 94 ? 4.277 -1.314 -6.072 1.00 90.38 94 ASN A C 1
ATOM 734 O O . ASN A 1 94 ? 3.898 -1.663 -4.961 1.00 90.38 94 ASN A O 1
ATOM 738 N N . LYS A 1 95 ? 3.835 -0.172 -6.621 1.00 88.50 95 LYS A N 1
ATOM 739 C CA . LYS A 1 95 ? 2.770 0.643 -6.006 1.00 88.50 95 LYS A CA 1
ATOM 740 C C . LYS A 1 95 ? 1.391 -0.004 -6.104 1.00 88.50 95 LYS A C 1
ATOM 742 O O . LYS A 1 95 ? 0.506 0.371 -5.345 1.00 88.50 95 LYS A O 1
ATOM 747 N N . PHE A 1 96 ? 1.188 -0.913 -7.056 1.00 88.38 96 PHE A N 1
ATOM 748 C CA . PHE A 1 96 ? -0.125 -1.488 -7.356 1.00 88.38 96 PHE A CA 1
ATOM 749 C C . PHE A 1 96 ? -0.234 -2.967 -6.986 1.00 88.38 96 PHE A C 1
ATOM 751 O O . PHE A 1 96 ? -1.346 -3.470 -6.827 1.00 88.38 96 PHE A O 1
ATOM 758 N N . THR A 1 97 ? 0.885 -3.688 -6.890 1.00 88.94 97 THR A N 1
ATOM 759 C CA . THR A 1 97 ? 0.873 -5.133 -6.655 1.00 88.94 97 THR A CA 1
ATOM 760 C C . THR A 1 97 ? 2.125 -5.615 -5.927 1.00 88.94 97 THR A C 1
ATOM 762 O O . THR A 1 97 ? 3.221 -5.139 -6.200 1.00 88.94 97 THR A O 1
ATOM 765 N N . ASP A 1 98 ? 1.953 -6.617 -5.061 1.00 87.12 98 ASP A N 1
ATOM 766 C CA . ASP A 1 98 ? 3.041 -7.324 -4.364 1.00 87.12 98 ASP A CA 1
ATOM 767 C C . ASP A 1 98 ? 3.517 -8.582 -5.122 1.00 87.12 98 ASP A C 1
ATOM 769 O O . ASP A 1 98 ? 4.252 -9.415 -4.582 1.00 87.12 98 ASP A O 1
ATOM 773 N N . ARG A 1 99 ? 3.049 -8.789 -6.362 1.00 90.56 99 ARG A N 1
ATOM 774 C CA . ARG A 1 99 ? 3.460 -9.932 -7.190 1.00 90.56 99 ARG A CA 1
ATOM 775 C C . ARG A 1 99 ? 4.966 -9.882 -7.449 1.00 90.56 99 ARG A C 1
ATOM 777 O O . ARG A 1 99 ? 5.531 -8.821 -7.678 1.00 90.56 99 ARG A O 1
ATOM 784 N N . ILE A 1 100 ? 5.613 -11.047 -7.475 1.00 90.19 100 ILE A N 1
ATOM 785 C CA . ILE A 1 100 ? 7.051 -11.149 -7.753 1.00 90.19 100 ILE A CA 1
ATOM 786 C C . ILE A 1 100 ? 7.292 -10.920 -9.248 1.00 90.19 100 ILE A C 1
ATOM 788 O O . ILE A 1 100 ? 6.814 -11.702 -10.073 1.00 90.19 100 ILE A O 1
ATOM 792 N N . LEU A 1 101 ? 8.053 -9.876 -9.582 1.00 92.06 101 LEU A N 1
ATOM 793 C CA . LEU A 1 101 ? 8.510 -9.598 -10.944 1.00 92.06 101 LEU A CA 1
ATOM 794 C C . LEU A 1 101 ? 9.603 -10.600 -11.340 1.00 92.06 101 LEU A C 1
ATOM 796 O O . LEU A 1 101 ? 10.551 -10.831 -10.589 1.00 92.06 101 LEU A O 1
ATOM 800 N N . THR A 1 102 ? 9.479 -11.185 -12.529 1.00 92.69 102 THR A N 1
ATOM 801 C CA . THR A 1 102 ? 10.450 -12.144 -13.076 1.00 92.69 102 THR A CA 1
ATOM 802 C C . THR A 1 102 ? 11.227 -11.589 -14.260 1.00 92.69 102 THR A C 1
ATOM 804 O O . THR A 1 102 ? 12.392 -11.936 -14.434 1.00 92.69 102 THR A O 1
ATOM 807 N N . GLU A 1 103 ? 10.597 -10.754 -15.088 1.00 91.81 103 GLU A N 1
ATOM 808 C CA . GLU A 1 103 ? 11.203 -10.216 -16.310 1.00 91.81 103 GLU A CA 1
ATOM 809 C C . GLU A 1 103 ? 10.560 -8.874 -16.695 1.00 91.81 103 GLU A C 1
ATOM 811 O O . GLU A 1 103 ? 9.367 -8.664 -16.468 1.00 91.81 103 GLU A O 1
ATOM 816 N N . ILE A 1 104 ? 11.337 -7.969 -17.299 1.00 91.12 104 ILE A N 1
ATOM 817 C CA . ILE A 1 104 ? 10.837 -6.726 -17.902 1.00 91.12 104 ILE A CA 1
ATOM 818 C C . ILE A 1 104 ? 11.349 -6.644 -19.340 1.00 91.12 104 ILE A C 1
ATOM 820 O O . ILE A 1 104 ? 12.552 -6.546 -19.579 1.00 91.12 104 ILE A O 1
ATOM 824 N N . CYS A 1 105 ? 10.425 -6.646 -20.298 1.00 89.00 105 CYS A N 1
ATOM 825 C CA . CYS A 1 105 ? 10.728 -6.657 -21.727 1.00 89.00 105 CYS A CA 1
ATOM 826 C C . CYS A 1 105 ? 10.281 -5.363 -22.408 1.00 89.00 105 CYS A C 1
ATOM 828 O O . CYS A 1 105 ? 9.283 -4.748 -22.030 1.00 89.00 105 CYS A O 1
ATOM 830 N N . LEU A 1 106 ? 10.976 -4.993 -23.484 1.00 88.31 106 LEU A N 1
ATOM 831 C CA . LEU A 1 106 ? 10.561 -3.917 -24.381 1.00 88.31 106 LEU A CA 1
ATOM 832 C C . LEU A 1 106 ? 9.768 -4.467 -25.561 1.00 88.31 106 LEU A C 1
ATOM 834 O O . LEU A 1 106 ? 10.217 -5.375 -26.258 1.00 88.31 106 LEU A O 1
ATOM 838 N N . ALA A 1 107 ? 8.628 -3.846 -25.841 1.00 87.75 107 ALA A N 1
ATOM 839 C CA . ALA A 1 107 ? 7.842 -4.094 -27.038 1.00 87.75 107 ALA A CA 1
ATOM 840 C C . ALA A 1 107 ? 7.688 -2.810 -27.855 1.00 87.75 107 ALA A C 1
ATOM 842 O O . ALA A 1 107 ? 7.386 -1.742 -27.325 1.00 87.75 107 ALA A O 1
ATOM 843 N N . TYR A 1 108 ? 7.869 -2.924 -29.170 1.00 85.69 108 TYR A N 1
ATOM 844 C CA . TYR A 1 108 ? 7.636 -1.842 -30.122 1.00 85.69 108 TYR A CA 1
ATOM 845 C C . TYR A 1 108 ? 6.515 -2.235 -31.077 1.00 85.69 108 TYR A C 1
ATOM 847 O O . TYR A 1 108 ? 6.636 -3.209 -31.820 1.00 85.69 108 TYR A O 1
ATOM 855 N N . TYR A 1 109 ? 5.439 -1.452 -31.094 1.00 85.38 109 TYR A N 1
ATOM 856 C CA . TYR A 1 109 ? 4.330 -1.661 -32.014 1.00 85.38 109 TYR A CA 1
ATOM 857 C C . TYR A 1 109 ? 3.713 -0.327 -32.424 1.00 85.38 109 TYR A C 1
ATOM 859 O O . TYR A 1 109 ? 3.520 0.561 -31.600 1.00 85.38 109 TYR A O 1
ATOM 867 N N . ASN A 1 110 ? 3.420 -0.173 -33.717 1.00 83.81 110 ASN A N 1
ATOM 868 C CA . ASN A 1 110 ? 2.766 1.012 -34.279 1.00 83.81 110 ASN A CA 1
ATOM 869 C C . ASN A 1 110 ? 3.372 2.362 -33.820 1.00 83.81 110 ASN A C 1
ATOM 871 O O . ASN A 1 110 ? 2.658 3.281 -33.426 1.00 83.81 110 ASN A O 1
ATOM 875 N N . LYS A 1 111 ? 4.708 2.482 -33.869 1.00 83.62 111 LYS A N 1
ATOM 876 C CA . LYS A 1 111 ? 5.467 3.678 -33.437 1.00 83.62 111 LYS A CA 1
ATOM 877 C C . LYS A 1 111 ? 5.355 4.026 -31.949 1.00 83.62 111 LYS A C 1
ATOM 879 O O . LYS A 1 111 ? 5.786 5.108 -31.559 1.00 83.62 111 LYS A O 1
ATOM 884 N N . LEU A 1 112 ? 4.848 3.111 -31.135 1.00 86.69 112 LEU A N 1
ATOM 885 C CA . LEU A 1 112 ? 4.785 3.231 -29.688 1.00 86.69 112 LEU A CA 1
ATOM 886 C C . LEU A 1 112 ? 5.661 2.161 -29.042 1.00 86.69 112 LEU A C 1
ATOM 888 O O . LEU A 1 112 ? 5.891 1.091 -29.615 1.00 86.69 112 LEU A O 1
ATOM 892 N N . ILE A 1 113 ? 6.175 2.491 -27.860 1.00 89.06 113 ILE A N 1
ATOM 893 C CA . ILE A 1 113 ? 6.963 1.582 -27.036 1.00 89.06 113 ILE A CA 1
ATOM 894 C C . ILE A 1 113 ? 6.200 1.286 -25.756 1.00 89.06 113 ILE A C 1
ATOM 896 O O . ILE A 1 113 ? 5.606 2.181 -25.143 1.00 89.06 113 ILE A O 1
ATOM 900 N N . TYR A 1 114 ? 6.265 0.020 -25.375 1.00 91.12 114 TYR A N 1
ATOM 901 C CA . TYR A 1 114 ? 5.634 -0.540 -24.203 1.00 91.12 114 TYR A CA 1
ATOM 902 C C . TYR A 1 114 ? 6.653 -1.344 -23.404 1.00 91.12 114 TYR A C 1
ATOM 904 O O . TYR A 1 114 ? 7.539 -1.990 -23.968 1.00 91.12 114 TYR A O 1
ATOM 912 N N . TRP A 1 115 ? 6.479 -1.322 -22.095 1.00 92.06 115 TRP A N 1
ATOM 913 C CA . TRP A 1 115 ? 7.099 -2.237 -21.160 1.00 92.06 115 TRP A CA 1
ATOM 914 C C . TRP A 1 115 ? 6.137 -3.387 -20.906 1.00 92.06 115 TRP A C 1
ATOM 916 O O . TRP A 1 115 ? 4.979 -3.160 -20.556 1.00 92.06 115 TRP A O 1
ATOM 926 N N . ILE A 1 116 ? 6.607 -4.613 -21.095 1.00 93.56 116 ILE A N 1
ATOM 927 C CA . ILE A 1 116 ? 5.905 -5.823 -20.674 1.00 93.56 116 ILE A CA 1
ATOM 928 C C . ILE A 1 116 ? 6.570 -6.261 -19.380 1.00 93.56 116 ILE A C 1
ATOM 930 O O . ILE A 1 116 ? 7.742 -6.627 -19.390 1.00 93.56 116 ILE A O 1
ATOM 934 N N . VAL A 1 117 ? 5.836 -6.193 -18.277 1.00 94.19 117 VAL A N 1
ATOM 935 C CA . VAL A 1 117 ? 6.326 -6.625 -16.967 1.00 94.19 117 VAL A CA 1
ATOM 936 C C . VAL A 1 117 ? 5.710 -7.976 -16.673 1.00 94.19 117 VAL A C 1
ATOM 938 O O . VAL A 1 117 ? 4.487 -8.106 -16.662 1.00 94.19 117 VAL A O 1
ATOM 941 N N . VAL A 1 118 ? 6.561 -8.972 -16.476 1.00 94.81 118 VAL A N 1
ATOM 942 C CA . VAL A 1 118 ? 6.184 -10.370 -16.295 1.00 94.81 118 VAL A CA 1
ATOM 943 C C . VAL A 1 118 ? 6.319 -10.725 -14.824 1.00 94.81 118 VAL A C 1
ATOM 945 O O . VAL A 1 118 ? 7.317 -10.391 -14.180 1.00 94.81 118 VAL A O 1
ATOM 948 N N . PHE A 1 119 ? 5.312 -11.410 -14.308 1.00 94.44 119 PHE A N 1
ATOM 949 C CA . PHE A 1 119 ? 5.266 -11.940 -12.958 1.00 94.44 119 PHE A CA 1
ATOM 950 C C . PHE A 1 119 ? 5.482 -13.457 -12.970 1.00 94.44 119 PHE A C 1
ATOM 952 O O . PHE A 1 119 ? 5.484 -14.114 -14.019 1.00 94.44 119 PHE A O 1
ATOM 959 N N . ALA A 1 120 ? 5.626 -14.031 -11.777 1.00 89.00 120 ALA A N 1
ATOM 960 C CA . ALA A 1 120 ? 5.606 -15.478 -11.604 1.00 89.00 120 ALA A CA 1
ATOM 961 C C . ALA A 1 120 ? 4.390 -16.120 -12.307 1.00 89.00 120 ALA A C 1
ATOM 963 O O . ALA A 1 120 ? 3.347 -15.496 -12.483 1.00 89.00 120 ALA A O 1
ATOM 964 N N . GLU A 1 121 ? 4.542 -17.377 -12.730 1.00 85.50 121 GLU A N 1
ATOM 965 C CA . GLU A 1 121 ? 3.488 -18.154 -13.411 1.00 85.50 121 GLU A CA 1
ATOM 966 C C . GLU A 1 121 ? 3.078 -17.629 -14.805 1.00 85.50 121 GLU A C 1
ATOM 968 O O . GLU A 1 121 ? 2.132 -18.131 -15.408 1.00 85.50 121 GLU A O 1
ATOM 973 N N . GLY A 1 122 ? 3.840 -16.690 -15.381 1.00 83.88 122 GLY A N 1
ATOM 974 C CA . GLY A 1 122 ? 3.634 -16.214 -16.755 1.00 83.88 122 GLY A CA 1
ATOM 975 C C . GLY A 1 122 ? 2.504 -15.191 -16.899 1.00 83.88 122 GLY A C 1
ATOM 976 O O . GLY A 1 122 ? 2.049 -14.933 -18.022 1.00 83.88 122 GLY A O 1
ATOM 977 N N . GLU A 1 123 ? 2.053 -14.618 -15.781 1.00 93.50 123 GLU A N 1
ATOM 978 C CA . GLU A 1 123 ? 1.195 -13.437 -15.769 1.00 93.50 123 GLU A CA 1
ATOM 979 C C . GLU A 1 123 ? 1.992 -12.201 -16.197 1.00 93.50 123 GLU A C 1
ATOM 981 O O . GLU A 1 123 ? 3.201 -12.126 -15.983 1.00 93.50 123 GLU A O 1
ATOM 986 N N . TYR A 1 124 ? 1.340 -11.213 -16.803 1.00 94.62 124 TYR A N 1
ATOM 987 C CA . TYR A 1 124 ? 2.020 -9.995 -17.230 1.00 94.62 124 TYR A CA 1
ATOM 988 C C . TYR A 1 124 ? 1.105 -8.776 -17.233 1.00 94.62 124 TYR A C 1
ATOM 990 O O . TYR A 1 124 ? -0.103 -8.875 -17.430 1.00 94.62 124 TYR A O 1
ATOM 998 N N . THR A 1 125 ? 1.700 -7.599 -17.082 1.00 93.75 125 THR A N 1
ATOM 999 C CA . THR A 1 125 ? 1.057 -6.313 -17.357 1.00 93.75 125 THR A CA 1
ATOM 1000 C C . THR A 1 125 ? 1.806 -5.584 -18.465 1.00 93.75 125 THR A C 1
ATOM 1002 O O . THR A 1 125 ? 2.952 -5.902 -18.792 1.00 93.75 125 THR A O 1
ATOM 1005 N N . VAL A 1 126 ? 1.145 -4.602 -19.067 1.00 93.25 126 VAL A N 1
ATOM 1006 C CA . VAL A 1 126 ? 1.725 -3.755 -20.105 1.00 93.25 126 VAL A CA 1
ATOM 1007 C C . VAL A 1 126 ? 1.624 -2.313 -19.643 1.00 93.25 126 VAL A C 1
ATOM 1009 O O . VAL A 1 126 ? 0.556 -1.862 -19.234 1.00 93.25 126 VAL A O 1
ATOM 1012 N N . ILE A 1 127 ? 2.737 -1.594 -19.725 1.00 91.12 127 ILE A N 1
ATOM 1013 C CA . ILE A 1 127 ? 2.858 -0.189 -19.337 1.00 91.12 127 ILE A CA 1
ATOM 1014 C C . ILE A 1 127 ? 3.410 0.571 -20.540 1.00 91.12 127 ILE A C 1
ATOM 1016 O O . ILE A 1 127 ? 4.197 0.039 -21.322 1.00 91.12 127 ILE A O 1
ATOM 1020 N N . SER A 1 128 ? 2.978 1.809 -20.753 1.00 89.06 128 SER A N 1
ATOM 1021 C CA . SER A 1 128 ? 3.587 2.636 -21.796 1.00 89.06 128 SER A CA 1
ATOM 1022 C C . SER A 1 128 ? 5.021 3.034 -21.417 1.00 89.06 128 SER A C 1
ATOM 1024 O O . SER A 1 128 ? 5.425 2.973 -20.257 1.00 89.06 128 SER A O 1
ATOM 1026 N N . HIS A 1 129 ? 5.801 3.489 -22.396 1.00 84.38 129 HIS A N 1
ATOM 1027 C CA . HIS A 1 129 ? 7.183 3.946 -22.199 1.00 84.38 129 HIS A CA 1
ATOM 1028 C C . HIS A 1 129 ? 7.412 4.982 -21.072 1.00 84.38 129 HIS A C 1
ATOM 1030 O O . HIS A 1 129 ? 8.545 5.111 -20.599 1.00 84.38 129 HIS A O 1
ATOM 1036 N N . ASN A 1 130 ? 6.372 5.714 -20.655 1.00 80.62 130 ASN A N 1
ATOM 1037 C CA . ASN A 1 130 ? 6.421 6.852 -19.732 1.00 80.62 130 ASN A CA 1
ATOM 1038 C C . ASN A 1 130 ? 5.318 6.822 -18.651 1.00 80.62 130 ASN A C 1
ATOM 1040 O O . ASN A 1 130 ? 4.867 7.883 -18.216 1.00 80.62 130 ASN A O 1
ATOM 1044 N N . TYR A 1 131 ? 4.858 5.635 -18.241 1.00 81.75 131 TYR A N 1
ATOM 1045 C CA . TYR A 1 131 ? 3.818 5.446 -17.206 1.00 81.75 131 TYR A CA 1
ATOM 1046 C C . TYR A 1 131 ? 2.428 5.995 -17.547 1.00 81.75 131 TYR A C 1
ATOM 1048 O O . TYR A 1 131 ? 1.549 6.038 -16.689 1.00 81.75 131 TYR A O 1
ATOM 1056 N N . GLN A 1 132 ? 2.195 6.438 -18.780 1.00 77.81 132 GLN A N 1
ATOM 1057 C CA . GLN A 1 132 ? 0.855 6.809 -19.212 1.00 77.81 132 GLN A CA 1
ATOM 1058 C C . GLN A 1 132 ? -0.035 5.569 -19.300 1.00 77.81 132 GLN A C 1
ATOM 1060 O O . GLN A 1 132 ? 0.393 4.522 -19.802 1.00 77.81 132 GLN A O 1
ATOM 1065 N N . ALA A 1 133 ? -1.281 5.717 -18.851 1.00 73.44 133 ALA A N 1
ATOM 1066 C CA . ALA A 1 133 ? -2.292 4.679 -18.959 1.00 73.44 133 ALA A CA 1
ATOM 1067 C C . ALA A 1 133 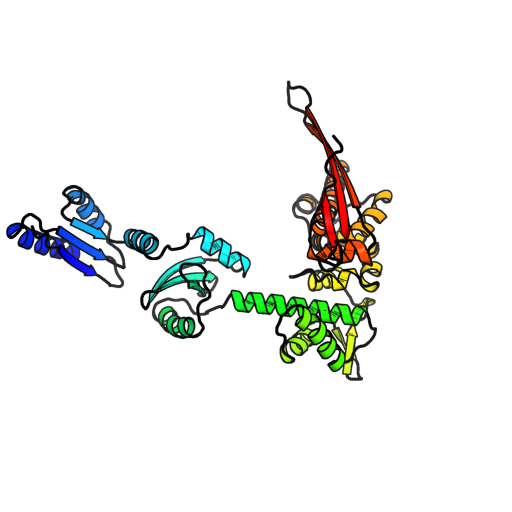? -2.455 4.248 -20.423 1.00 73.44 133 ALA A C 1
ATOM 1069 O O . ALA A 1 133 ? -2.637 5.076 -21.321 1.00 73.44 133 ALA A O 1
ATOM 1070 N N . ILE A 1 134 ? -2.387 2.940 -20.659 1.00 83.50 134 ILE A N 1
ATOM 1071 C CA . ILE A 1 134 ? -2.643 2.360 -21.976 1.00 83.50 134 ILE A CA 1
ATOM 1072 C C . ILE A 1 134 ? -4.152 2.363 -22.209 1.00 83.50 134 ILE A C 1
ATOM 1074 O O . ILE A 1 134 ? -4.931 1.969 -21.338 1.00 83.50 134 ILE A O 1
ATOM 1078 N N . THR A 1 135 ? -4.585 2.814 -23.385 1.00 83.94 135 THR A N 1
ATOM 1079 C CA . THR A 1 135 ? -6.012 2.808 -23.711 1.00 83.94 135 THR A CA 1
ATOM 1080 C C . THR A 1 135 ? -6.509 1.383 -23.937 1.00 83.94 135 THR A C 1
ATOM 1082 O O . THR A 1 135 ? -5.765 0.505 -24.368 1.00 83.94 135 THR A O 1
ATOM 1085 N N . LYS A 1 136 ? -7.806 1.150 -23.715 1.00 83.88 136 LYS A N 1
ATOM 1086 C CA . LYS A 1 136 ? -8.422 -0.162 -23.957 1.00 83.88 136 LYS A CA 1
ATOM 1087 C C . LYS A 1 136 ? -8.172 -0.674 -25.383 1.00 83.88 136 LYS A C 1
ATOM 1089 O O . LYS A 1 136 ? -7.827 -1.835 -25.557 1.00 83.88 136 LYS A O 1
ATOM 1094 N N . GLU A 1 137 ? -8.264 0.210 -26.377 1.00 86.06 137 GLU A N 1
ATOM 1095 C CA . GLU A 1 137 ? -7.983 -0.108 -27.784 1.00 86.06 137 GLU A CA 1
ATOM 1096 C C . GLU A 1 137 ? -6.530 -0.556 -28.002 1.00 86.06 137 GLU A C 1
ATOM 1098 O O . GLU A 1 137 ? -6.274 -1.528 -28.709 1.00 86.06 137 GLU A O 1
ATOM 1103 N N . GLN A 1 138 ? -5.563 0.127 -27.378 1.00 86.75 138 GLN A N 1
ATOM 1104 C CA . GLN A 1 138 ? -4.154 -0.264 -27.453 1.00 86.75 138 GLN A CA 1
ATOM 1105 C C . GLN A 1 138 ? -3.926 -1.628 -26.801 1.00 86.75 138 GLN A C 1
ATOM 1107 O O . GLN A 1 138 ? -3.235 -2.466 -27.377 1.00 86.75 138 GLN A O 1
ATOM 1112 N N . THR A 1 139 ? -4.529 -1.869 -25.637 1.00 87.06 139 THR A N 1
ATOM 1113 C CA . THR A 1 139 ? -4.453 -3.161 -24.953 1.00 87.06 139 THR A CA 1
ATOM 1114 C C . THR A 1 139 ? -5.019 -4.272 -25.835 1.00 87.06 139 THR A C 1
ATOM 1116 O O . THR A 1 139 ? -4.311 -5.234 -26.114 1.00 87.06 139 THR A O 1
ATOM 1119 N N . GLU A 1 140 ? -6.237 -4.119 -26.364 1.00 88.44 140 GLU A N 1
ATOM 1120 C CA . GLU A 1 140 ? -6.889 -5.111 -27.237 1.00 88.44 140 GLU A CA 1
ATOM 1121 C C . GLU A 1 140 ? -6.056 -5.466 -28.480 1.00 88.44 140 GLU A C 1
ATOM 1123 O O . GLU A 1 140 ? -6.066 -6.616 -28.919 1.00 88.44 140 GLU A O 1
ATOM 1128 N N . LEU A 1 141 ? -5.289 -4.513 -29.020 1.00 88.31 141 LEU A N 1
ATOM 1129 C CA . LEU A 1 141 ? -4.362 -4.760 -30.127 1.00 88.31 141 LEU A CA 1
ATOM 1130 C C . LEU A 1 141 ? -3.087 -5.500 -29.695 1.00 88.31 141 LEU A C 1
ATOM 1132 O O . LEU A 1 141 ? -2.557 -6.303 -30.463 1.00 88.31 141 LEU A O 1
ATOM 1136 N N . LEU A 1 142 ? -2.571 -5.224 -28.496 1.00 89.75 142 LEU A N 1
ATOM 1137 C CA . LEU A 1 142 ? -1.307 -5.780 -28.007 1.00 89.75 142 LEU A CA 1
ATOM 1138 C C . LEU A 1 142 ? -1.449 -7.199 -27.457 1.00 89.75 142 LEU A C 1
ATOM 1140 O O . LEU A 1 142 ? -0.553 -8.012 -27.681 1.00 89.75 142 LEU A O 1
ATOM 1144 N N . LEU A 1 143 ? -2.545 -7.526 -26.760 1.00 91.06 143 LEU A N 1
ATOM 1145 C CA . LEU A 1 143 ? -2.683 -8.835 -26.104 1.00 91.06 143 LEU A CA 1
ATOM 1146 C C . LEU A 1 143 ? -2.541 -10.022 -27.077 1.00 91.06 143 LEU A C 1
ATOM 1148 O O . LEU A 1 143 ? -1.781 -10.944 -26.764 1.00 91.06 143 LEU A O 1
ATOM 1152 N N . PRO A 1 144 ? -3.164 -10.015 -28.275 1.00 90.25 144 PRO A N 1
ATOM 1153 C CA . PRO A 1 144 ? -2.968 -11.083 -29.253 1.00 90.25 144 PRO A CA 1
ATOM 1154 C C . PRO A 1 144 ? -1.532 -11.144 -29.785 1.00 90.25 144 PRO A C 1
ATOM 1156 O O . PRO A 1 144 ? -1.036 -12.217 -30.109 1.00 90.25 144 PRO A O 1
ATOM 1159 N N . LEU A 1 145 ? -0.841 -10.007 -29.903 1.00 89.44 145 LEU A N 1
ATOM 1160 C CA . LEU A 1 145 ? 0.537 -9.979 -30.396 1.00 89.44 145 LEU A CA 1
ATOM 1161 C C . LEU A 1 145 ? 1.504 -10.562 -29.370 1.00 89.44 145 LEU A C 1
ATOM 1163 O O . LEU A 1 145 ? 2.387 -11.326 -29.745 1.00 89.44 145 LEU A O 1
ATOM 1167 N N . ILE A 1 146 ? 1.321 -10.234 -28.093 1.00 90.12 146 ILE A N 1
ATOM 1168 C CA . ILE A 1 146 ? 2.154 -10.759 -27.011 1.00 90.12 146 ILE A CA 1
ATOM 1169 C C . ILE A 1 146 ? 1.929 -12.268 -26.891 1.00 90.12 146 ILE A C 1
ATOM 1171 O O . ILE A 1 146 ? 2.865 -13.032 -27.096 1.00 90.12 146 ILE A O 1
ATOM 1175 N N . SER A 1 147 ? 0.680 -12.703 -26.708 1.00 87.88 147 SER A N 1
ATOM 1176 C CA . SER A 1 147 ? 0.341 -14.128 -26.548 1.00 87.88 147 SER A CA 1
ATOM 1177 C C . SER A 1 147 ? 0.765 -15.024 -27.722 1.00 87.88 147 SER A C 1
ATOM 1179 O O . SER A 1 147 ? 1.066 -16.194 -27.516 1.00 87.88 147 SER A O 1
ATOM 1181 N N . ASN A 1 148 ? 0.827 -14.500 -28.953 1.00 87.88 148 ASN A N 1
ATOM 1182 C CA . ASN A 1 148 ? 1.281 -15.271 -30.117 1.00 87.88 148 ASN A CA 1
ATOM 1183 C C . ASN A 1 148 ? 2.809 -15.334 -30.278 1.00 87.88 148 ASN A C 1
ATOM 1185 O O . ASN A 1 148 ? 3.300 -16.194 -31.008 1.00 87.88 148 ASN A O 1
ATOM 1189 N N . ASN A 1 149 ? 3.560 -14.410 -29.671 1.00 85.94 149 ASN A N 1
ATOM 1190 C CA . ASN A 1 149 ? 5.010 -14.289 -29.871 1.00 85.94 149 ASN A CA 1
ATOM 1191 C C . ASN A 1 149 ? 5.824 -14.550 -28.596 1.00 85.94 149 ASN A C 1
ATOM 1193 O O . ASN A 1 149 ? 7.052 -14.589 -28.659 1.00 85.94 149 ASN A O 1
ATOM 1197 N N . THR A 1 150 ? 5.168 -14.730 -27.450 1.00 86.44 150 THR A N 1
ATOM 1198 C CA . THR A 1 150 ? 5.807 -14.966 -26.153 1.00 86.44 150 THR A CA 1
ATOM 1199 C C . THR A 1 150 ? 5.115 -16.120 -25.416 1.00 86.44 150 THR A C 1
ATOM 1201 O O . THR A 1 150 ? 3.996 -16.495 -25.764 1.00 86.44 150 THR A O 1
ATOM 1204 N N . PRO A 1 151 ? 5.749 -16.709 -24.385 1.00 86.75 151 PRO A N 1
ATOM 1205 C CA . PRO A 1 151 ? 5.109 -17.717 -23.539 1.00 86.75 151 PRO A CA 1
ATOM 1206 C C . PRO A 1 151 ? 4.164 -17.116 -22.480 1.00 86.75 151 PRO A C 1
ATOM 1208 O O . PRO A 1 151 ? 3.698 -17.846 -21.608 1.00 86.75 151 PRO A O 1
ATOM 1211 N N . PHE A 1 152 ? 3.909 -15.802 -22.498 1.00 90.81 152 PHE A N 1
ATOM 1212 C CA . PHE A 1 152 ? 3.088 -15.131 -21.487 1.00 90.81 152 PHE A CA 1
ATOM 1213 C C . PHE A 1 152 ? 1.606 -15.373 -21.767 1.00 90.81 152 PHE A C 1
ATOM 1215 O O . PHE A 1 152 ? 1.159 -15.265 -22.909 1.00 90.81 152 PHE A O 1
ATOM 1222 N N . THR A 1 153 ? 0.834 -15.705 -20.733 1.00 83.25 153 THR A N 1
ATOM 1223 C CA . THR A 1 153 ? -0.522 -16.249 -20.929 1.00 83.25 153 THR A CA 1
ATOM 1224 C C . THR A 1 153 ? -1.624 -15.414 -20.293 1.00 83.25 153 THR A C 1
ATOM 1226 O O . THR A 1 153 ? -2.712 -15.342 -20.864 1.00 83.25 153 THR A O 1
ATOM 1229 N N . ASN A 1 154 ? -1.361 -14.752 -19.161 1.00 89.94 154 ASN A N 1
ATOM 1230 C CA . ASN A 1 154 ? -2.397 -14.064 -18.390 1.00 89.94 154 ASN A CA 1
ATOM 1231 C C . ASN A 1 154 ? -2.117 -12.560 -18.273 1.00 89.94 154 ASN A C 1
ATOM 1233 O O . ASN A 1 154 ? -1.236 -12.147 -17.523 1.00 89.94 154 ASN A O 1
ATOM 1237 N N . TYR A 1 155 ? -2.865 -11.736 -19.012 1.00 92.56 155 TYR A N 1
ATOM 1238 C CA . TYR A 1 155 ? -2.766 -10.283 -18.881 1.00 92.56 155 TYR A CA 1
ATOM 1239 C C . TYR A 1 155 ? -3.524 -9.782 -17.652 1.00 92.56 155 TYR A C 1
ATOM 1241 O O . TYR A 1 155 ? -4.711 -10.063 -17.487 1.00 92.56 155 TYR A O 1
ATOM 1249 N N . ILE A 1 156 ? -2.853 -8.959 -16.853 1.00 91.88 156 ILE A N 1
ATOM 1250 C CA . ILE A 1 156 ? -3.401 -8.314 -15.666 1.00 91.88 156 ILE A CA 1
ATOM 1251 C C . ILE A 1 156 ? -3.308 -6.805 -15.832 1.00 91.88 156 ILE A C 1
ATOM 1253 O O . ILE A 1 156 ? -2.236 -6.248 -16.061 1.00 91.88 156 ILE A O 1
ATOM 1257 N N . ASN A 1 157 ? -4.436 -6.125 -15.644 1.00 90.31 157 ASN A N 1
ATOM 1258 C CA . ASN A 1 157 ? -4.442 -4.681 -15.467 1.00 90.31 157 ASN A CA 1
ATOM 1259 C C . ASN A 1 157 ? -4.247 -4.355 -13.979 1.00 90.31 157 ASN A C 1
ATOM 1261 O O . ASN A 1 157 ? -5.213 -4.303 -13.217 1.00 90.31 157 ASN A O 1
ATOM 1265 N N . ILE A 1 158 ? -2.987 -4.153 -13.583 1.00 90.50 158 ILE A N 1
ATOM 1266 C CA . ILE A 1 158 ? -2.604 -3.912 -12.183 1.00 90.50 158 ILE A CA 1
ATOM 1267 C C . ILE A 1 158 ? -3.247 -2.650 -11.592 1.00 90.50 158 ILE A C 1
ATOM 1269 O O . ILE A 1 158 ? -3.585 -2.638 -10.413 1.00 90.50 158 ILE A O 1
ATOM 1273 N N . GLU A 1 159 ? -3.476 -1.606 -12.397 1.00 87.62 159 GLU A N 1
ATOM 1274 C CA . GLU A 1 159 ? -4.128 -0.384 -11.921 1.00 87.62 159 GLU A CA 1
ATOM 1275 C C . GLU A 1 159 ? -5.605 -0.628 -11.607 1.00 87.62 159 GLU A C 1
ATOM 1277 O O . GLU A 1 159 ? -6.098 -0.205 -10.563 1.00 87.62 159 GLU A O 1
ATOM 1282 N N . GLU A 1 160 ? -6.327 -1.299 -12.508 1.00 85.75 160 GLU A N 1
ATOM 1283 C CA . GLU A 1 160 ? -7.750 -1.593 -12.315 1.00 85.75 160 GLU A CA 1
ATOM 1284 C C . GLU A 1 160 ? -7.974 -2.599 -11.184 1.00 85.75 160 GLU A C 1
ATOM 1286 O O . GLU A 1 160 ? -8.910 -2.438 -10.400 1.00 85.75 160 GLU A O 1
ATOM 1291 N N . GLU A 1 161 ? -7.094 -3.592 -11.044 1.00 86.69 161 GLU A N 1
ATOM 1292 C CA . GLU A 1 161 ? -7.119 -4.516 -9.909 1.00 86.69 161 GLU A CA 1
ATOM 1293 C C . GLU A 1 161 ? -6.885 -3.770 -8.590 1.00 86.69 161 GLU A C 1
ATOM 1295 O O . GLU A 1 161 ? -7.684 -3.904 -7.662 1.00 86.69 161 GLU A O 1
ATOM 1300 N N . HIS A 1 162 ? -5.859 -2.916 -8.523 1.00 86.12 162 HIS A N 1
ATOM 1301 C CA . HIS A 1 162 ? -5.584 -2.100 -7.343 1.00 86.12 162 HIS A CA 1
ATOM 1302 C C . HIS A 1 162 ? -6.762 -1.175 -6.999 1.00 86.12 162 HIS A C 1
ATOM 1304 O O . HIS A 1 162 ? -7.194 -1.120 -5.846 1.00 86.12 162 HIS A O 1
ATOM 1310 N N . LYS A 1 163 ? -7.359 -0.496 -7.991 1.00 83.62 163 LYS A N 1
ATOM 1311 C CA . LYS A 1 163 ? -8.571 0.323 -7.792 1.00 83.62 163 LYS A CA 1
ATOM 1312 C C . LYS A 1 163 ? -9.749 -0.509 -7.288 1.00 83.62 163 LYS A C 1
ATOM 1314 O O . LYS A 1 163 ? -10.503 -0.035 -6.441 1.00 83.62 163 LYS A O 1
ATOM 1319 N N . ALA A 1 164 ? -9.932 -1.729 -7.792 1.00 82.88 164 ALA A N 1
ATOM 1320 C CA . ALA A 1 164 ? -10.994 -2.623 -7.341 1.00 82.88 164 ALA A CA 1
ATOM 1321 C C . ALA A 1 164 ? -10.776 -3.087 -5.893 1.00 82.88 164 ALA A C 1
ATOM 1323 O O . ALA A 1 164 ? -11.727 -3.089 -5.112 1.00 82.88 164 ALA A O 1
ATOM 1324 N N . ILE A 1 165 ? -9.537 -3.419 -5.516 1.00 82.62 165 ILE A N 1
ATOM 1325 C CA . ILE A 1 165 ? -9.161 -3.767 -4.138 1.00 82.62 165 ILE A CA 1
ATOM 1326 C C . ILE A 1 165 ? -9.398 -2.576 -3.204 1.00 82.62 165 ILE A C 1
ATOM 1328 O O . ILE A 1 165 ? -10.052 -2.734 -2.172 1.00 82.62 165 ILE A O 1
ATOM 1332 N N . ALA A 1 166 ? -8.939 -1.382 -3.586 1.00 80.88 166 ALA A N 1
ATOM 1333 C CA . ALA A 1 166 ? -9.156 -0.160 -2.820 1.00 80.88 166 ALA A CA 1
ATOM 1334 C C . ALA A 1 166 ? -10.657 0.113 -2.637 1.00 80.88 166 ALA A C 1
ATOM 1336 O O . ALA A 1 166 ? -11.120 0.231 -1.507 1.00 80.88 166 ALA A O 1
ATOM 1337 N N . ARG A 1 167 ? -11.447 0.094 -3.722 1.00 83.31 167 ARG A N 1
ATOM 1338 C CA . ARG A 1 167 ? -12.912 0.247 -3.673 1.00 83.31 167 ARG A CA 1
ATOM 1339 C C . ARG A 1 167 ? -13.560 -0.776 -2.740 1.00 83.31 167 ARG A C 1
ATOM 1341 O O . ARG A 1 167 ? -14.406 -0.414 -1.930 1.00 83.31 167 ARG A O 1
ATOM 1348 N N . GLN A 1 168 ? -13.147 -2.038 -2.811 1.00 84.56 168 GLN A N 1
ATOM 1349 C CA . GLN A 1 168 ? -13.658 -3.093 -1.939 1.00 84.56 168 GLN A CA 1
ATOM 1350 C C . GLN A 1 168 ? -13.336 -2.832 -0.459 1.00 84.56 168 GLN A C 1
ATOM 1352 O O . GLN A 1 168 ? -14.198 -3.053 0.392 1.00 84.56 168 GLN A O 1
ATOM 1357 N N . SER A 1 169 ? -12.131 -2.345 -0.148 1.00 83.38 169 SER A N 1
ATOM 1358 C CA . SER A 1 169 ? -11.752 -1.954 1.214 1.00 83.38 169 SER A CA 1
ATOM 1359 C C . SER A 1 169 ? -12.593 -0.783 1.719 1.00 83.38 169 SER A C 1
ATOM 1361 O O . SER A 1 169 ? -13.109 -0.860 2.830 1.00 83.38 169 SER A O 1
ATOM 1363 N N . ILE A 1 170 ? -12.789 0.254 0.896 1.00 84.00 170 ILE A N 1
ATOM 1364 C CA . ILE A 1 170 ? -13.628 1.415 1.235 1.00 84.00 170 ILE A CA 1
ATOM 1365 C C . ILE A 1 170 ? -15.042 0.952 1.593 1.00 84.00 170 ILE A C 1
ATOM 1367 O O . ILE A 1 170 ? -15.574 1.304 2.644 1.00 84.00 170 ILE A O 1
ATOM 1371 N N . LEU A 1 171 ? -15.640 0.108 0.747 1.00 88.00 171 LEU A N 1
ATOM 1372 C CA . LEU A 1 171 ? -16.990 -0.408 0.970 1.00 88.00 171 LEU A CA 1
ATOM 1373 C C . LEU A 1 171 ? -17.087 -1.223 2.252 1.00 88.00 171 LEU A C 1
ATOM 1375 O O . LEU A 1 171 ? -18.002 -1.002 3.039 1.00 88.00 171 LEU A O 1
ATOM 1379 N N . ASN A 1 172 ? -16.140 -2.132 2.480 1.00 88.69 172 ASN A N 1
ATOM 1380 C CA . ASN A 1 172 ? -16.106 -2.940 3.695 1.00 88.69 172 ASN A CA 1
ATOM 1381 C C . ASN A 1 172 ? -16.073 -2.063 4.947 1.00 88.69 172 ASN A C 1
ATOM 1383 O O . ASN A 1 172 ? -16.856 -2.283 5.871 1.00 88.69 172 ASN A O 1
ATOM 1387 N N . THR A 1 173 ? -15.215 -1.045 4.950 1.00 87.69 173 THR A N 1
ATOM 1388 C CA . THR A 1 173 ? -15.070 -0.144 6.088 1.00 87.69 173 THR A CA 1
ATOM 1389 C C . THR A 1 173 ? -16.304 0.732 6.291 1.00 87.69 173 THR A C 1
ATOM 1391 O O . THR A 1 173 ? -16.766 0.870 7.422 1.00 87.69 173 THR A O 1
ATOM 1394 N N . LEU A 1 174 ? -16.902 1.266 5.221 1.00 88.31 174 LEU A N 1
ATOM 1395 C CA . LEU A 1 174 ? -18.138 2.047 5.318 1.00 88.31 174 LEU A CA 1
ATOM 1396 C C . LEU A 1 174 ? -19.305 1.205 5.841 1.00 88.31 174 LEU A C 1
ATOM 1398 O O . LEU A 1 174 ? -19.965 1.623 6.791 1.00 88.31 174 LEU A O 1
ATOM 1402 N N . ILE A 1 175 ? -19.524 0.011 5.278 1.00 90.06 175 ILE A N 1
ATOM 1403 C CA . ILE A 1 175 ? -20.589 -0.909 5.708 1.00 90.06 175 ILE A CA 1
ATOM 1404 C C . ILE A 1 175 ? -20.459 -1.206 7.203 1.00 90.06 175 ILE A C 1
ATOM 1406 O O . ILE A 1 175 ? -21.428 -1.042 7.943 1.00 90.06 175 ILE A O 1
ATOM 1410 N N . LEU A 1 176 ? -19.261 -1.588 7.654 1.00 90.94 176 LEU A N 1
ATOM 1411 C CA . LEU A 1 176 ? -19.022 -1.873 9.067 1.00 90.94 176 LEU A CA 1
ATOM 1412 C C . LEU A 1 176 ? -19.203 -0.623 9.928 1.00 90.94 176 LEU A C 1
ATOM 1414 O O . LEU A 1 176 ? -19.853 -0.708 10.960 1.00 90.94 176 LEU A O 1
ATOM 1418 N N . SER A 1 177 ? -18.741 0.550 9.486 1.00 89.31 177 SER A N 1
ATOM 1419 C CA . SER A 1 177 ? -18.942 1.796 10.237 1.00 89.31 177 SER A CA 1
ATOM 1420 C C . SER A 1 177 ? -20.421 2.159 10.415 1.00 89.31 177 SER A C 1
ATOM 1422 O O . SER A 1 177 ? -20.797 2.691 11.453 1.00 89.31 177 SER A O 1
ATOM 1424 N N . PHE A 1 178 ? -21.281 1.852 9.437 1.00 89.75 178 PHE A N 1
ATOM 1425 C CA . PHE A 1 178 ? -22.721 2.077 9.569 1.00 89.75 178 PHE A CA 1
ATOM 1426 C C . PHE A 1 178 ? -23.384 1.068 10.507 1.00 89.75 178 PHE A C 1
ATOM 1428 O O . PHE A 1 178 ? -24.318 1.435 11.212 1.00 89.75 178 PHE A O 1
ATOM 1435 N N . LEU A 1 179 ? -22.897 -0.173 10.531 1.00 90.44 179 LEU A N 1
ATOM 1436 C CA . LEU A 1 179 ? -23.342 -1.202 11.475 1.00 90.44 179 LEU A CA 1
ATOM 1437 C C . LEU A 1 179 ? -22.831 -0.958 12.903 1.00 90.44 179 LEU A C 1
ATOM 1439 O O . LEU A 1 179 ? -23.454 -1.398 13.857 1.00 90.44 179 LEU A O 1
ATOM 1443 N N . MET A 1 180 ? -21.728 -0.228 13.069 1.00 89.62 180 MET A N 1
ATOM 1444 C CA . MET A 1 180 ? -21.281 0.253 14.382 1.00 89.62 180 MET A CA 1
ATOM 1445 C C . MET A 1 180 ? -22.198 1.352 14.938 1.00 89.62 180 MET A C 1
ATOM 1447 O O . MET A 1 180 ? -22.344 1.468 16.148 1.00 89.62 180 MET A O 1
ATOM 1451 N N . ASP A 1 181 ? -22.809 2.163 14.065 1.00 85.69 181 ASP A N 1
ATOM 1452 C CA . ASP A 1 181 ? -23.734 3.240 14.456 1.00 85.69 181 ASP A CA 1
ATOM 1453 C C . ASP A 1 181 ? -25.147 2.732 14.781 1.00 85.69 181 ASP A C 1
ATOM 1455 O O . ASP A 1 181 ? -25.933 3.424 15.430 1.00 85.69 181 ASP A O 1
ATOM 1459 N N . CYS A 1 182 ? -25.534 1.582 14.230 1.00 83.88 182 CYS A N 1
ATOM 1460 C CA . CYS A 1 182 ? -26.906 1.088 14.252 1.00 83.88 182 CYS A CA 1
ATOM 1461 C C . CYS A 1 182 ? -26.903 -0.423 14.463 1.00 83.88 182 CYS A C 1
ATOM 1463 O O . CYS A 1 182 ? -26.268 -1.145 13.703 1.00 83.88 182 CYS A O 1
ATOM 1465 N N . SER A 1 183 ? -27.683 -0.912 15.429 1.00 77.94 183 SER A N 1
ATOM 1466 C CA . SER A 1 183 ? -27.786 -2.350 15.702 1.00 77.94 183 SER A CA 1
ATOM 1467 C C . SER A 1 183 ? -28.295 -3.158 14.504 1.00 77.94 183 SER A C 1
ATOM 1469 O O . SER A 1 183 ? -27.939 -4.322 14.370 1.00 77.94 183 SER A O 1
ATOM 1471 N N . GLU A 1 184 ? -29.113 -2.549 13.639 1.00 89.62 184 GLU A N 1
ATOM 1472 C CA . GLU A 1 184 ? -29.672 -3.146 12.424 1.00 89.62 184 GLU A CA 1
ATOM 1473 C C . GLU A 1 184 ? -29.820 -2.080 11.331 1.00 89.62 184 GLU A C 1
ATOM 1475 O O . GLU A 1 184 ? -30.176 -0.935 11.621 1.00 89.62 184 GLU A O 1
ATOM 1480 N N . ILE A 1 185 ? -29.542 -2.445 10.076 1.00 92.56 185 ILE A N 1
ATOM 1481 C CA . ILE A 1 185 ? -29.706 -1.559 8.915 1.00 92.56 185 ILE A CA 1
ATOM 1482 C C . ILE A 1 185 ? -30.199 -2.337 7.694 1.00 92.56 185 ILE A C 1
ATOM 1484 O O . ILE A 1 185 ? -29.774 -3.463 7.434 1.00 92.56 185 ILE A O 1
ATOM 1488 N N . THR A 1 186 ? -31.089 -1.746 6.905 1.00 92.00 186 THR A N 1
ATOM 1489 C CA . THR A 1 186 ? -31.566 -2.373 5.667 1.00 92.00 186 THR A CA 1
ATOM 1490 C C . THR A 1 186 ? -30.571 -2.195 4.516 1.00 92.00 186 THR A C 1
ATOM 1492 O O . THR A 1 186 ? -29.747 -1.279 4.497 1.00 92.00 186 THR A O 1
ATOM 1495 N N . MET A 1 187 ? -30.662 -3.061 3.502 1.00 88.31 187 MET A N 1
ATOM 1496 C CA . MET A 1 187 ? -29.839 -2.962 2.290 1.00 88.31 187 MET A CA 1
ATOM 1497 C C . MET A 1 187 ? -30.007 -1.602 1.587 1.00 88.31 187 MET A C 1
ATOM 1499 O O . MET A 1 187 ? -29.018 -1.000 1.173 1.00 88.31 187 MET A O 1
ATOM 1503 N N . ASP A 1 188 ? -31.237 -1.091 1.492 1.00 88.25 188 ASP A N 1
ATOM 1504 C CA . ASP A 1 188 ? -31.532 0.183 0.822 1.00 88.25 188 ASP A CA 1
ATOM 1505 C C . ASP A 1 188 ? -30.936 1.383 1.575 1.00 88.25 188 ASP A C 1
ATOM 1507 O O . ASP A 1 188 ? -30.410 2.317 0.960 1.00 88.25 188 ASP A O 1
ATOM 1511 N N . GLU A 1 189 ? -30.941 1.340 2.909 1.00 90.56 189 GLU A N 1
ATOM 1512 C CA . GLU A 1 189 ? -30.288 2.352 3.742 1.00 90.56 189 GLU A CA 1
ATOM 1513 C C . GLU A 1 189 ? -28.767 2.316 3.590 1.00 90.56 189 GLU A C 1
ATOM 1515 O O . GLU A 1 189 ? -28.152 3.375 3.463 1.00 90.56 189 GLU A O 1
ATOM 1520 N N . VAL A 1 190 ? -28.152 1.126 3.546 1.00 90.38 190 VAL A N 1
ATOM 1521 C CA . VAL A 1 190 ? -26.708 0.990 3.283 1.00 90.38 190 VAL A CA 1
ATOM 1522 C C . VAL A 1 190 ? -26.351 1.585 1.925 1.00 90.38 190 VAL A C 1
ATOM 1524 O O . VAL A 1 190 ? -25.415 2.376 1.839 1.00 90.38 190 VAL A O 1
ATOM 1527 N N . VAL A 1 191 ? -27.108 1.261 0.871 1.00 88.44 191 VAL A N 1
ATOM 1528 C CA . VAL A 1 191 ? -26.879 1.818 -0.475 1.00 88.44 191 VAL A CA 1
ATOM 1529 C C . VAL A 1 191 ? -26.978 3.336 -0.453 1.00 88.44 191 VAL A C 1
ATOM 1531 O O . VAL A 1 191 ? -26.083 4.009 -0.961 1.00 88.44 191 VAL A O 1
ATOM 1534 N N . THR A 1 192 ? -28.024 3.872 0.173 1.00 88.50 192 THR A N 1
ATOM 1535 C CA . THR A 1 192 ? -28.253 5.319 0.252 1.00 88.50 192 THR A CA 1
ATOM 1536 C C . THR A 1 192 ? -27.121 6.020 1.001 1.00 88.50 192 THR A C 1
ATOM 1538 O O . THR A 1 192 ? -26.571 7.003 0.506 1.00 88.50 192 THR A O 1
ATOM 1541 N N . LYS A 1 193 ? -26.716 5.496 2.165 1.00 89.12 193 LYS A N 1
ATOM 1542 C CA . LYS A 1 193 ? -25.618 6.064 2.959 1.00 89.12 193 LYS A CA 1
ATOM 1543 C C . LYS A 1 193 ? -24.283 6.005 2.211 1.00 89.12 193 LYS A C 1
ATOM 1545 O O . LYS A 1 193 ? -23.581 7.010 2.175 1.00 89.12 193 LYS A O 1
ATOM 1550 N N . ILE A 1 194 ? -23.954 4.880 1.565 1.00 87.56 194 ILE A N 1
ATOM 1551 C CA . ILE A 1 194 ? -22.724 4.750 0.764 1.00 87.56 194 ILE A CA 1
ATOM 1552 C C . ILE A 1 194 ? -22.726 5.747 -0.393 1.00 87.56 194 ILE A C 1
ATOM 1554 O O . ILE A 1 194 ? -21.727 6.425 -0.601 1.00 87.56 194 ILE A O 1
ATOM 1558 N N . GLN A 1 195 ? -23.829 5.867 -1.134 1.00 83.25 195 GLN A N 1
ATOM 1559 C CA . GLN A 1 195 ? -23.915 6.795 -2.264 1.00 83.25 195 GLN A CA 1
ATOM 1560 C C . GLN A 1 195 ? -23.739 8.252 -1.832 1.00 83.25 195 GLN A C 1
ATOM 1562 O O . GLN A 1 195 ? -23.072 9.009 -2.532 1.00 83.25 195 GLN A O 1
ATOM 1567 N N . LEU A 1 196 ? -24.289 8.642 -0.679 1.00 81.62 196 LEU A N 1
ATOM 1568 C CA . LEU A 1 196 ? -24.086 9.980 -0.122 1.00 81.62 196 LEU A CA 1
ATOM 1569 C C . LEU A 1 196 ? -22.611 10.226 0.222 1.00 81.62 196 LEU A C 1
ATOM 1571 O O . LEU A 1 196 ? -22.053 11.219 -0.229 1.00 81.62 196 LEU A O 1
ATOM 1575 N N . THR A 1 197 ? -21.964 9.301 0.937 1.00 78.12 197 THR A N 1
ATOM 1576 C CA . THR A 1 197 ? -20.551 9.441 1.332 1.00 78.12 197 THR A CA 1
ATOM 1577 C C . THR A 1 197 ? -19.598 9.408 0.132 1.00 78.12 197 THR A C 1
ATOM 1579 O O . THR A 1 197 ? -18.653 10.182 0.065 1.00 78.12 197 THR A O 1
ATOM 1582 N N . VAL A 1 198 ? -19.852 8.549 -0.855 1.00 74.62 198 VAL A N 1
ATOM 1583 C CA . VAL A 1 198 ? -18.973 8.374 -2.021 1.00 74.62 198 VAL A CA 1
ATOM 1584 C C . VAL A 1 198 ? -19.095 9.522 -3.035 1.00 74.62 198 VAL A C 1
ATOM 1586 O O . VAL A 1 198 ? -18.102 9.885 -3.669 1.00 74.62 198 VAL A O 1
ATOM 1589 N N . ASN A 1 199 ? -20.282 10.121 -3.186 1.00 60.84 199 ASN A N 1
ATOM 1590 C CA . ASN A 1 199 ? -20.473 11.281 -4.064 1.00 60.84 199 ASN A CA 1
ATOM 1591 C C . ASN A 1 199 ? -19.704 12.518 -3.572 1.00 60.84 199 ASN A C 1
ATOM 1593 O O . ASN A 1 199 ? -19.266 13.320 -4.393 1.00 60.84 199 ASN A O 1
ATOM 1597 N N . GLU A 1 200 ? -19.499 12.658 -2.260 1.00 59.91 200 GLU A N 1
ATOM 1598 C CA . GLU A 1 200 ? -18.635 13.700 -1.686 1.00 59.91 200 GLU A CA 1
ATOM 1599 C C . GLU A 1 200 ? -17.151 13.484 -2.053 1.00 59.91 200 GLU A C 1
ATOM 1601 O O . GLU A 1 200 ? -16.395 14.447 -2.174 1.00 59.91 200 GLU A O 1
ATOM 1606 N N . GLU A 1 201 ? -16.748 12.236 -2.319 1.00 58.56 201 GLU A N 1
ATOM 1607 C CA . GLU A 1 201 ? -15.370 11.827 -2.634 1.00 58.56 201 GLU A CA 1
ATOM 1608 C C . GLU A 1 201 ? -15.094 11.639 -4.146 1.00 58.56 201 GLU A C 1
ATOM 1610 O O . GLU A 1 201 ? -13.999 11.224 -4.528 1.00 58.56 201 GLU A O 1
ATOM 1615 N N . ASN A 1 202 ? -16.050 11.955 -5.034 1.00 54.28 202 ASN A N 1
ATOM 1616 C CA . ASN A 1 202 ? -15.957 11.758 -6.495 1.00 54.28 202 ASN A CA 1
ATOM 1617 C C . ASN A 1 202 ? -15.638 10.312 -6.947 1.00 54.28 202 ASN A C 1
ATOM 1619 O O . ASN A 1 202 ? -15.105 10.112 -8.044 1.00 54.28 202 ASN A O 1
ATOM 1623 N N . ALA A 1 203 ? -15.960 9.286 -6.151 1.00 61.84 203 ALA A N 1
ATOM 1624 C CA . ALA A 1 203 ? -15.789 7.894 -6.578 1.00 61.84 203 ALA A CA 1
ATOM 1625 C C . ALA A 1 203 ? -17.071 7.339 -7.227 1.00 61.84 203 ALA A C 1
ATOM 1627 O O . ALA A 1 203 ? -18.176 7.821 -6.995 1.00 61.84 203 ALA A O 1
ATOM 1628 N N . THR A 1 204 ? -16.940 6.306 -8.064 1.00 66.69 204 THR A N 1
ATOM 1629 C CA . THR A 1 204 ? -18.093 5.599 -8.645 1.00 66.69 204 THR A CA 1
ATOM 1630 C C . THR A 1 204 ? -18.200 4.209 -8.031 1.00 66.69 204 THR A C 1
ATOM 1632 O O . THR A 1 204 ? -17.284 3.393 -8.124 1.00 66.69 204 THR A O 1
ATOM 1635 N N . VAL A 1 205 ? -19.329 3.945 -7.376 1.00 74.69 205 VAL A N 1
ATOM 1636 C CA . VAL A 1 205 ? -19.669 2.642 -6.796 1.00 74.69 205 VAL A CA 1
ATOM 1637 C C . VAL A 1 205 ? -21.021 2.230 -7.355 1.00 74.69 205 VAL A C 1
ATOM 1639 O O . VAL A 1 205 ? -21.990 2.985 -7.270 1.00 74.69 205 VAL A O 1
ATOM 1642 N N . ASN A 1 206 ? -21.096 1.030 -7.929 1.00 81.75 206 ASN A N 1
ATOM 1643 C CA . ASN A 1 206 ? -22.361 0.475 -8.398 1.00 81.75 206 ASN A CA 1
ATOM 1644 C C . ASN A 1 206 ? -23.006 -0.426 -7.325 1.00 81.75 206 ASN A C 1
ATOM 1646 O O . ASN A 1 206 ? -22.372 -0.840 -6.356 1.00 81.75 206 ASN A O 1
ATOM 1650 N N . LEU A 1 207 ? -24.289 -0.746 -7.506 1.00 85.00 207 LEU A N 1
ATOM 1651 C CA . LEU A 1 207 ? -25.048 -1.574 -6.564 1.00 85.00 207 LEU A CA 1
ATOM 1652 C C . LEU A 1 207 ? -24.471 -2.994 -6.402 1.00 85.00 207 LEU A C 1
ATOM 1654 O O . LEU A 1 207 ? -24.539 -3.569 -5.316 1.00 85.00 207 LEU A O 1
ATOM 1658 N N . GLU A 1 208 ? -23.914 -3.568 -7.467 1.00 86.38 208 GLU A N 1
ATOM 1659 C CA . GLU A 1 208 ? -23.356 -4.924 -7.444 1.00 86.38 208 GLU A CA 1
ATOM 1660 C C . GLU A 1 208 ? -22.053 -4.995 -6.638 1.00 86.38 208 GLU A C 1
ATOM 1662 O O . GLU A 1 208 ? -21.837 -5.974 -5.922 1.00 86.38 208 GLU A O 1
ATOM 1667 N N . ASP A 1 209 ? -21.237 -3.938 -6.654 1.00 87.00 209 ASP A N 1
ATOM 1668 C CA . ASP A 1 209 ? -20.051 -3.816 -5.804 1.00 87.00 209 ASP A CA 1
ATOM 1669 C C . ASP A 1 209 ? -20.446 -3.833 -4.321 1.00 87.00 209 ASP A C 1
ATOM 1671 O O . ASP A 1 209 ? -19.851 -4.566 -3.531 1.00 87.00 209 ASP A O 1
ATOM 1675 N N . ILE A 1 210 ? -21.497 -3.091 -3.945 1.00 89.88 210 ILE A N 1
ATOM 1676 C CA . ILE A 1 210 ? -21.993 -3.041 -2.559 1.00 89.88 210 ILE A CA 1
ATOM 1677 C C . ILE A 1 210 ? -22.512 -4.418 -2.127 1.00 89.88 210 ILE A C 1
ATOM 1679 O O . ILE A 1 210 ? -22.133 -4.923 -1.069 1.00 89.88 210 ILE A O 1
ATOM 1683 N N . LYS A 1 211 ? -23.341 -5.068 -2.954 1.00 88.50 211 LYS A N 1
ATOM 1684 C CA . LYS A 1 211 ? -23.847 -6.422 -2.667 1.00 88.50 211 LYS A CA 1
ATOM 1685 C C . LYS A 1 211 ? -22.713 -7.440 -2.544 1.00 88.50 211 LYS A C 1
ATOM 1687 O O . LYS A 1 211 ? -22.729 -8.272 -1.637 1.00 88.50 211 LYS A O 1
ATOM 1692 N N . SER A 1 212 ? -21.728 -7.379 -3.442 1.00 89.44 212 SER A N 1
ATOM 1693 C CA . SER A 1 212 ? -20.530 -8.223 -3.387 1.00 89.44 212 SER A CA 1
ATOM 1694 C C . SER A 1 212 ? -19.755 -7.988 -2.091 1.00 89.44 212 SER A C 1
ATOM 1696 O O . SER A 1 212 ? -19.342 -8.960 -1.458 1.00 89.44 212 SER A O 1
ATOM 1698 N N . ALA A 1 213 ? -19.595 -6.729 -1.675 1.00 90.56 213 ALA A N 1
ATOM 1699 C CA . ALA A 1 213 ? -18.904 -6.376 -0.443 1.00 90.56 213 ALA A CA 1
ATOM 1700 C C . ALA A 1 213 ? -19.591 -6.961 0.788 1.00 90.56 213 ALA A C 1
ATOM 1702 O O . ALA A 1 213 ? -18.943 -7.656 1.562 1.00 90.56 213 ALA A O 1
ATOM 1703 N N . ILE A 1 214 ? -20.906 -6.782 0.914 1.00 90.88 214 ILE A N 1
ATOM 1704 C CA . ILE A 1 214 ? -21.693 -7.350 2.016 1.00 90.88 214 ILE A CA 1
ATOM 1705 C C . ILE A 1 214 ? -21.561 -8.870 2.045 1.00 90.88 214 ILE A C 1
ATOM 1707 O O . ILE A 1 214 ? -21.240 -9.445 3.079 1.00 90.88 214 ILE A O 1
ATOM 1711 N N . LYS A 1 215 ? -21.743 -9.528 0.895 1.00 89.94 215 LYS A N 1
ATOM 1712 C CA . LYS A 1 215 ? -21.695 -10.992 0.801 1.00 89.94 215 LYS A CA 1
ATOM 1713 C C . LYS A 1 215 ? -20.329 -11.574 1.181 1.00 89.94 215 LYS A C 1
ATOM 1715 O O . LYS A 1 215 ? -20.263 -12.698 1.671 1.00 89.94 215 LYS A O 1
ATOM 1720 N N . LYS A 1 216 ? -19.243 -10.854 0.893 1.00 90.50 216 LYS A N 1
ATOM 1721 C CA . LYS A 1 216 ? -17.868 -11.282 1.186 1.00 90.50 216 LYS A CA 1
ATOM 1722 C C . LYS A 1 216 ? -17.377 -10.818 2.559 1.00 90.50 216 LYS A C 1
ATOM 1724 O O . LYS A 1 216 ? -16.277 -11.207 2.946 1.00 90.50 216 LYS A O 1
ATOM 1729 N N . ASN A 1 217 ? -18.139 -9.988 3.272 1.00 92.38 217 ASN A N 1
ATOM 1730 C CA . ASN A 1 217 ? -17.727 -9.446 4.557 1.00 92.38 217 ASN A CA 1
ATOM 1731 C C . ASN A 1 217 ? -17.961 -10.485 5.671 1.00 92.38 217 ASN A C 1
ATOM 1733 O O . ASN A 1 217 ? -19.108 -10.851 5.922 1.00 92.38 217 ASN A O 1
ATOM 1737 N N . PRO A 1 218 ? -16.905 -10.961 6.356 1.00 93.50 218 PRO A N 1
ATOM 1738 C CA . PRO A 1 218 ? -17.033 -12.020 7.355 1.00 93.50 218 PRO A CA 1
ATOM 1739 C C . PRO A 1 218 ? -17.693 -11.557 8.664 1.00 93.50 218 PRO A C 1
ATOM 1741 O O . PRO A 1 218 ? -18.045 -12.395 9.491 1.00 93.50 218 PRO A O 1
ATOM 1744 N N . PHE A 1 219 ? -17.869 -10.247 8.857 1.00 94.38 219 PHE A N 1
ATOM 1745 C CA . PHE A 1 219 ? -18.428 -9.656 10.075 1.00 94.38 219 PHE A CA 1
ATOM 1746 C C . PHE A 1 219 ? -19.846 -9.117 9.888 1.00 94.38 219 PHE A C 1
ATOM 1748 O O . PHE A 1 219 ? -20.382 -8.500 10.803 1.00 94.38 219 PHE A O 1
ATOM 1755 N N . VAL A 1 220 ? -20.457 -9.332 8.721 1.00 94.19 220 VAL A N 1
ATOM 1756 C CA . VAL A 1 220 ? -21.836 -8.922 8.441 1.00 94.19 220 VAL A CA 1
ATOM 1757 C C . VAL A 1 220 ? -22.709 -10.161 8.332 1.00 94.19 220 VAL A C 1
ATOM 1759 O O . VAL A 1 220 ? -22.400 -11.087 7.583 1.00 94.19 220 VAL A O 1
ATOM 1762 N N . VAL A 1 221 ? -23.818 -10.172 9.063 1.00 93.12 221 VAL A N 1
ATOM 1763 C CA . VAL A 1 221 ? -24.824 -11.236 9.007 1.00 93.12 221 VAL A CA 1
ATOM 1764 C C . VAL A 1 221 ? -26.168 -10.667 8.578 1.00 93.12 221 VAL A C 1
ATOM 1766 O O . VAL A 1 221 ? -26.465 -9.499 8.816 1.00 93.12 221 VAL A O 1
ATOM 1769 N N . GLN A 1 222 ? -26.980 -11.493 7.923 1.00 91.25 222 GLN A N 1
ATOM 1770 C CA . GLN A 1 222 ? -28.330 -11.115 7.524 1.00 91.25 222 GLN A CA 1
ATOM 1771 C C . GLN A 1 222 ? -29.342 -11.701 8.512 1.00 91.25 222 GLN A C 1
ATOM 1773 O O . GLN A 1 222 ? -29.286 -12.893 8.822 1.00 91.25 222 GLN A O 1
ATOM 1778 N N . SER A 1 223 ? -30.247 -10.866 9.016 1.00 88.62 223 SER A N 1
ATOM 1779 C CA . SER A 1 223 ? -31.355 -11.283 9.874 1.00 88.62 223 SER A CA 1
ATOM 1780 C C . SER A 1 223 ? -32.428 -12.033 9.075 1.00 88.62 223 SER A C 1
ATOM 1782 O O . SER A 1 223 ? -32.473 -11.985 7.844 1.00 88.62 223 SER A O 1
ATOM 1784 N N . GLU A 1 224 ? -33.359 -12.685 9.777 1.00 83.12 224 GLU A N 1
ATOM 1785 C CA . GLU A 1 224 ? -34.523 -13.329 9.149 1.00 83.12 224 GLU A CA 1
ATOM 1786 C C . GLU A 1 224 ? -35.439 -12.325 8.420 1.00 83.12 224 GLU A C 1
ATOM 1788 O O . GLU A 1 224 ? -36.092 -12.685 7.442 1.00 83.12 224 GLU A O 1
ATOM 1793 N N . SER A 1 225 ? -35.459 -11.060 8.861 1.00 81.31 225 SER A N 1
ATOM 1794 C CA . SER A 1 225 ? -36.182 -9.954 8.215 1.00 81.31 225 SER A CA 1
ATOM 1795 C C . SER A 1 225 ? -35.483 -9.419 6.958 1.00 81.31 225 SER A C 1
ATOM 1797 O O . SER A 1 225 ? -36.062 -8.607 6.238 1.00 81.31 225 SER A O 1
ATOM 1799 N N . GLY A 1 226 ? -34.262 -9.880 6.665 1.00 84.12 226 GLY A N 1
ATOM 1800 C CA . GLY A 1 226 ? -33.470 -9.454 5.513 1.00 84.12 226 GLY A CA 1
ATOM 1801 C C . GLY A 1 226 ? -32.567 -8.245 5.770 1.00 84.12 226 GLY A C 1
ATOM 1802 O O . GLY A 1 226 ? -31.833 -7.853 4.858 1.00 84.12 226 GLY A O 1
ATOM 1803 N N . SER A 1 227 ? -32.579 -7.684 6.979 1.00 91.75 227 SER A N 1
ATOM 1804 C CA . SER A 1 227 ? -31.677 -6.608 7.392 1.00 91.75 227 SER A CA 1
ATOM 1805 C C . SER A 1 227 ? -30.262 -7.116 7.650 1.00 91.75 227 SER A C 1
ATOM 1807 O O . SER A 1 227 ? -30.024 -8.307 7.840 1.00 91.75 227 SER A O 1
ATOM 1809 N N . LEU A 1 228 ? -29.312 -6.193 7.673 1.00 94.19 228 LEU A N 1
ATOM 1810 C CA . LEU A 1 228 ? -27.905 -6.445 7.928 1.00 94.19 228 LEU A CA 1
ATOM 1811 C C . LEU A 1 228 ? -27.581 -6.090 9.379 1.00 94.19 228 LEU A C 1
ATOM 1813 O O . LEU A 1 228 ? -28.025 -5.063 9.894 1.00 94.19 228 LEU A O 1
ATOM 1817 N N . LEU A 1 229 ? -26.792 -6.950 10.010 1.00 93.62 229 LEU A N 1
ATOM 1818 C CA . LEU A 1 229 ? -26.344 -6.845 11.391 1.00 93.62 229 LEU A CA 1
ATOM 1819 C C . LEU A 1 229 ? -24.829 -7.057 11.437 1.00 93.62 229 LEU A C 1
ATOM 1821 O O . LEU A 1 229 ? -24.266 -7.779 10.606 1.00 93.62 229 LEU A O 1
ATOM 1825 N N . LEU A 1 230 ? -24.179 -6.479 12.444 1.00 92.56 230 LEU A N 1
ATOM 1826 C CA . LEU A 1 230 ? -22.833 -6.899 12.810 1.00 92.56 230 LEU A CA 1
ATOM 1827 C C . LEU A 1 230 ? -22.884 -8.329 13.373 1.00 92.56 230 LEU A C 1
ATOM 1829 O O . LEU A 1 230 ? -23.865 -8.732 14.004 1.00 92.56 230 LEU A O 1
ATOM 1833 N N . LEU A 1 231 ? -21.834 -9.111 13.135 1.00 93.12 231 LEU A N 1
ATOM 1834 C CA . LEU A 1 231 ? -21.647 -10.394 13.799 1.00 93.12 231 LEU A CA 1
ATOM 1835 C C . LEU A 1 231 ? -21.688 -10.196 15.324 1.00 93.12 231 LEU A C 1
ATOM 1837 O O . LEU A 1 231 ? -21.200 -9.198 15.840 1.00 93.12 231 LEU A O 1
ATOM 1841 N N . ASP A 1 232 ? -22.265 -11.160 16.038 1.00 90.06 232 ASP A N 1
ATOM 1842 C CA . ASP A 1 232 ? -22.277 -11.176 17.504 1.00 90.06 232 ASP A CA 1
ATOM 1843 C C . ASP A 1 232 ? -20.859 -10.963 18.060 1.00 90.06 232 ASP A C 1
ATOM 1845 O O . ASP A 1 232 ? -19.943 -11.710 17.706 1.00 90.06 232 ASP A O 1
ATOM 1849 N N . GLU A 1 233 ? -20.689 -9.964 18.928 1.00 89.25 233 GLU A N 1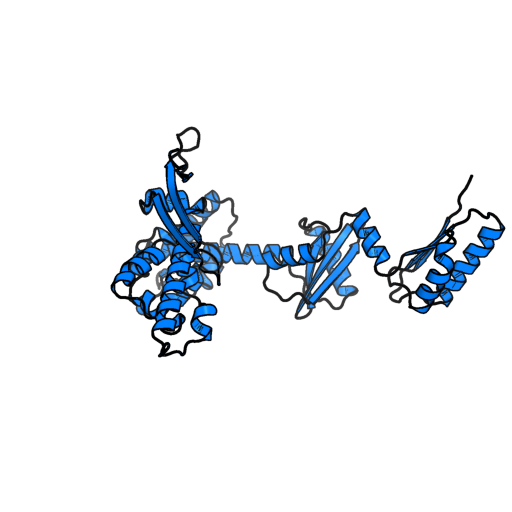
ATOM 1850 C CA . GLU A 1 233 ? -19.402 -9.561 19.507 1.00 89.25 233 GLU A CA 1
ATOM 1851 C C . GLU A 1 233 ? -18.662 -10.725 20.165 1.00 89.25 233 GLU A C 1
ATOM 1853 O O . GLU A 1 233 ? -17.442 -10.822 20.057 1.00 89.25 233 GLU A O 1
ATOM 1858 N N . GLN A 1 234 ? -19.386 -11.673 20.771 1.00 89.56 234 GLN A N 1
ATOM 1859 C CA . GLN A 1 234 ? -18.781 -12.855 21.396 1.00 89.56 234 GLN A CA 1
ATOM 1860 C C . GLN A 1 234 ? -18.104 -13.788 20.382 1.00 89.56 234 GLN A C 1
ATOM 1862 O O . GLN A 1 234 ? -17.313 -14.655 20.756 1.00 89.56 234 GLN A O 1
ATOM 1867 N N . LYS A 1 235 ? -18.439 -13.643 19.098 1.00 92.50 235 LYS A N 1
ATOM 1868 C CA . LYS A 1 235 ? -17.881 -14.405 17.976 1.00 92.50 235 LYS A CA 1
ATOM 1869 C C . LYS A 1 235 ? -16.873 -13.592 17.168 1.00 92.50 235 LYS A C 1
ATOM 1871 O O . LYS A 1 235 ? -16.241 -14.159 16.276 1.00 92.50 235 LYS A O 1
ATOM 1876 N N . ILE A 1 236 ? -16.728 -12.296 17.445 1.00 93.25 236 ILE A N 1
ATOM 1877 C CA . ILE A 1 236 ? -15.775 -11.440 16.748 1.00 93.25 236 ILE A CA 1
ATOM 1878 C C . ILE A 1 236 ? -14.386 -11.642 17.350 1.00 93.25 236 ILE A C 1
ATOM 1880 O O . ILE A 1 236 ? -14.122 -11.350 18.515 1.00 93.25 236 ILE A O 1
ATOM 1884 N N . ASP A 1 237 ? -13.450 -12.076 16.511 1.00 94.75 237 ASP A N 1
ATOM 1885 C CA . ASP A 1 237 ? -12.040 -11.854 16.787 1.00 94.75 237 ASP A CA 1
ATOM 1886 C C . ASP A 1 237 ? -11.698 -10.394 16.445 1.00 94.75 237 ASP A C 1
ATOM 1888 O O . ASP A 1 237 ? -11.508 -10.052 15.279 1.00 94.75 237 ASP A O 1
ATOM 1892 N N . PHE A 1 238 ? -11.575 -9.538 17.464 1.00 94.00 238 PHE A N 1
ATOM 1893 C CA . PHE A 1 238 ? -11.281 -8.115 17.258 1.00 94.00 238 PHE A CA 1
ATOM 1894 C C . PHE A 1 238 ? -9.914 -7.818 16.618 1.00 94.00 238 PHE A C 1
ATOM 1896 O O . PHE A 1 238 ? -9.763 -6.783 15.975 1.00 94.00 238 PHE A O 1
ATOM 1903 N N . ILE A 1 239 ? -8.928 -8.719 16.716 1.00 95.88 239 ILE A N 1
ATOM 1904 C CA . ILE A 1 239 ? -7.668 -8.567 15.975 1.00 95.88 239 ILE A CA 1
ATOM 1905 C C . ILE A 1 239 ? -7.948 -8.718 14.481 1.00 95.88 239 ILE A C 1
ATOM 1907 O O . ILE A 1 239 ? -7.567 -7.853 13.698 1.00 95.88 239 ILE A O 1
ATOM 1911 N N . GLU A 1 240 ? -8.656 -9.774 14.080 1.00 94.69 240 GLU A N 1
ATOM 1912 C CA . GLU A 1 240 ? -9.002 -9.994 12.670 1.00 94.69 240 GLU A CA 1
ATOM 1913 C C . GLU A 1 240 ? -9.987 -8.947 12.143 1.00 94.69 240 GLU A C 1
ATOM 1915 O O . GLU A 1 240 ? -9.879 -8.515 10.996 1.00 94.69 240 GLU A O 1
ATOM 1920 N N . PHE A 1 241 ? -10.899 -8.477 12.993 1.00 93.31 241 PHE A N 1
ATOM 1921 C CA . PHE A 1 241 ? -11.815 -7.386 12.682 1.00 93.31 241 PHE A CA 1
ATOM 1922 C C . PHE A 1 241 ? -11.072 -6.106 12.302 1.00 93.31 241 PHE A C 1
ATOM 1924 O O . PHE A 1 241 ? -11.286 -5.554 11.220 1.00 93.31 241 PHE A O 1
ATOM 1931 N N . TYR A 1 242 ? -10.137 -5.661 13.145 1.00 91.81 242 TYR A N 1
ATOM 1932 C CA . TYR A 1 242 ? -9.364 -4.457 12.857 1.00 91.81 242 TYR A CA 1
ATOM 1933 C C . TYR A 1 242 ? -8.352 -4.666 11.731 1.00 91.81 242 TYR A C 1
ATOM 1935 O O . TYR A 1 242 ? -8.166 -3.760 10.924 1.00 91.81 242 TYR A O 1
ATOM 1943 N N . ARG A 1 243 ? -7.775 -5.864 11.574 1.00 91.88 243 ARG A N 1
ATOM 1944 C CA . ARG A 1 243 ? -6.952 -6.188 10.395 1.00 91.88 243 ARG A CA 1
ATOM 1945 C C . ARG A 1 243 ? -7.745 -6.075 9.097 1.00 91.88 243 ARG A C 1
ATOM 1947 O O . ARG A 1 243 ? -7.207 -5.605 8.099 1.00 91.88 243 ARG A O 1
ATOM 1954 N N . PHE A 1 244 ? -9.010 -6.488 9.106 1.00 89.50 244 PHE A N 1
ATOM 1955 C CA . PHE A 1 244 ? -9.893 -6.397 7.948 1.00 89.50 244 PHE A CA 1
ATOM 1956 C C . PHE A 1 244 ? -10.268 -4.948 7.617 1.00 89.50 244 PHE A C 1
ATOM 1958 O O . PHE A 1 244 ? -10.220 -4.565 6.449 1.00 89.50 244 PHE A O 1
ATOM 1965 N N . ILE A 1 245 ? -10.591 -4.140 8.630 1.00 86.38 245 ILE A N 1
ATOM 1966 C CA . ILE A 1 245 ? -10.954 -2.723 8.464 1.00 86.38 245 ILE A CA 1
ATOM 1967 C C . ILE A 1 245 ? -9.756 -1.870 8.020 1.00 86.38 245 ILE A C 1
ATOM 1969 O O . ILE A 1 245 ? -9.912 -0.974 7.192 1.00 86.38 245 ILE A O 1
ATOM 1973 N N . LEU A 1 246 ? -8.561 -2.143 8.555 1.00 85.38 246 LEU A N 1
ATOM 1974 C CA . LEU A 1 246 ? -7.362 -1.310 8.382 1.00 85.38 246 LEU A CA 1
ATOM 1975 C C . LEU A 1 246 ? -6.425 -1.795 7.266 1.00 85.38 246 LEU A C 1
ATOM 1977 O O . LEU A 1 246 ? -5.301 -1.317 7.152 1.00 85.38 246 LEU A O 1
ATOM 1981 N N . LYS A 1 247 ? -6.868 -2.737 6.426 1.00 76.19 247 LYS A N 1
ATOM 1982 C CA . LYS A 1 247 ? -6.009 -3.416 5.444 1.00 76.19 247 LYS A CA 1
ATOM 1983 C C . LYS A 1 247 ? -5.446 -2.510 4.342 1.00 76.19 247 LYS A C 1
ATOM 1985 O O . LYS A 1 247 ? -4.365 -2.800 3.837 1.00 76.19 247 LYS A O 1
ATOM 1990 N N . SER A 1 248 ? -6.187 -1.497 3.887 1.00 66.19 248 SER A N 1
ATOM 1991 C CA . SER A 1 248 ? -5.851 -0.793 2.630 1.00 66.19 248 SER A CA 1
ATOM 1992 C C . SER A 1 248 ? -5.984 0.724 2.695 1.00 66.19 248 SER A C 1
ATOM 1994 O O . SER A 1 248 ? -5.186 1.424 2.081 1.00 66.19 248 SER A O 1
ATOM 1996 N N . ALA A 1 249 ? -6.978 1.244 3.415 1.00 64.69 249 ALA A N 1
ATOM 1997 C CA . ALA A 1 249 ? -7.198 2.679 3.546 1.00 64.69 249 ALA A CA 1
ATOM 1998 C C . ALA A 1 249 ? -7.750 3.018 4.932 1.00 64.69 249 ALA A C 1
ATOM 2000 O O . ALA A 1 249 ? -8.668 2.366 5.435 1.00 64.69 249 ALA A O 1
ATOM 2001 N N . LEU A 1 250 ? -7.187 4.060 5.542 1.00 67.38 250 LEU A N 1
ATOM 2002 C CA . LEU A 1 250 ? -7.636 4.580 6.826 1.00 67.38 250 LEU A CA 1
ATOM 2003 C C . LEU A 1 250 ? -8.855 5.473 6.609 1.00 67.38 250 LEU A C 1
ATOM 2005 O O . LEU A 1 250 ? -8.730 6.659 6.313 1.00 67.38 250 LEU A O 1
ATOM 2009 N N . HIS A 1 251 ? -10.046 4.905 6.764 1.00 73.94 251 HIS A N 1
ATOM 2010 C CA . HIS A 1 251 ? -11.264 5.705 6.773 1.00 73.94 251 HIS A CA 1
ATOM 2011 C C . HIS A 1 251 ? -11.489 6.298 8.155 1.00 73.94 251 HIS A C 1
ATOM 2013 O O . HIS A 1 251 ? -11.835 5.602 9.113 1.00 73.94 251 HIS A O 1
ATOM 2019 N N . THR A 1 252 ? -11.355 7.618 8.222 1.00 73.88 252 THR A N 1
ATOM 2020 C CA . THR A 1 252 ? -11.515 8.436 9.432 1.00 73.88 252 THR A CA 1
ATOM 2021 C C . THR A 1 252 ? -12.868 8.232 10.115 1.00 73.88 252 THR A C 1
ATOM 2023 O O . THR A 1 252 ? -12.989 8.409 11.323 1.00 73.88 252 THR A O 1
ATOM 2026 N N . ARG A 1 253 ? -13.884 7.777 9.371 1.00 77.56 253 ARG A N 1
ATOM 2027 C CA . ARG A 1 253 ? -15.217 7.489 9.903 1.00 77.56 253 ARG A CA 1
ATOM 2028 C C . ARG A 1 253 ? -15.215 6.451 11.029 1.00 77.56 253 ARG A C 1
ATOM 2030 O O . ARG A 1 253 ? -16.074 6.557 11.898 1.00 77.56 253 ARG A O 1
ATOM 2037 N N . VAL A 1 254 ? -14.303 5.473 11.022 1.00 79.00 254 VAL A N 1
ATOM 2038 C CA . VAL A 1 254 ? -14.229 4.425 12.063 1.00 79.00 254 VAL A CA 1
ATOM 2039 C C . VAL A 1 254 ? -13.792 5.011 13.407 1.00 79.00 254 VAL A C 1
ATOM 2041 O O . VAL A 1 254 ? -14.325 4.635 14.445 1.00 79.00 254 VAL A O 1
ATOM 2044 N N . LEU A 1 255 ? -12.873 5.977 13.375 1.00 72.31 255 LEU A N 1
ATOM 2045 C CA . LEU A 1 255 ? -12.269 6.597 14.555 1.00 72.31 255 LEU A CA 1
ATOM 2046 C C . LEU A 1 255 ? -13.250 7.410 15.406 1.00 72.31 255 LEU A C 1
ATOM 2048 O O . LEU A 1 255 ? -13.067 7.524 16.616 1.00 72.31 255 LEU A O 1
ATOM 2052 N N . SER A 1 256 ? -14.288 7.979 14.793 1.00 70.56 256 SER A N 1
ATOM 2053 C CA . SER A 1 256 ? -15.292 8.786 15.496 1.00 70.56 256 SER A CA 1
ATOM 2054 C C . SER A 1 256 ? -16.431 7.968 16.111 1.00 70.56 256 SER A C 1
ATOM 2056 O O . SER A 1 256 ? -17.376 8.550 16.640 1.00 70.56 256 SER A O 1
ATOM 2058 N N . ARG A 1 257 ? -16.387 6.630 16.034 1.00 82.25 257 ARG A N 1
ATOM 2059 C CA . ARG A 1 257 ? -17.455 5.760 16.548 1.00 82.25 257 ARG A CA 1
ATOM 2060 C C . ARG A 1 257 ? -17.182 5.377 17.997 1.00 82.25 257 ARG A C 1
ATOM 2062 O O . ARG A 1 257 ? -16.100 4.886 18.309 1.00 82.25 257 ARG A O 1
ATOM 2069 N N . GLU A 1 258 ? -18.197 5.492 18.849 1.00 87.25 258 GLU A N 1
ATOM 2070 C CA . GLU A 1 258 ? -18.141 4.995 20.234 1.00 87.25 258 GLU A CA 1
ATOM 2071 C C . GLU A 1 258 ? -17.784 3.504 20.269 1.00 87.25 258 GLU A C 1
ATOM 2073 O O . GLU A 1 258 ? -16.901 3.104 21.023 1.00 87.25 258 GLU A O 1
ATOM 2078 N N . TYR A 1 259 ? -18.346 2.721 19.339 1.00 89.94 259 TYR A N 1
ATOM 2079 C CA . TYR A 1 259 ? -18.030 1.303 19.168 1.00 89.94 259 TYR A CA 1
ATOM 2080 C C . TYR A 1 259 ? -16.522 1.028 19.075 1.00 89.94 259 TYR A C 1
ATOM 2082 O O . TYR A 1 259 ? -16.021 0.093 19.693 1.00 89.94 259 TYR A O 1
ATOM 2090 N N . TYR A 1 260 ? -15.777 1.840 18.317 1.00 90.38 260 TYR A N 1
ATOM 2091 C CA . TYR A 1 260 ? -14.328 1.685 18.187 1.00 90.38 260 TYR A CA 1
ATOM 2092 C C . TYR A 1 260 ? -13.625 1.933 19.526 1.00 90.38 260 TYR A C 1
ATOM 2094 O O . TYR A 1 260 ? -12.822 1.114 19.971 1.00 90.38 260 TYR A O 1
ATOM 2102 N N . VAL A 1 261 ? -13.964 3.039 20.191 1.00 88.62 261 VAL A N 1
ATOM 2103 C CA . VAL A 1 261 ? -13.352 3.445 21.464 1.00 88.62 261 VAL A CA 1
ATOM 2104 C C . VAL A 1 261 ? -13.601 2.402 22.559 1.00 88.62 261 VAL A C 1
ATOM 2106 O O . VAL A 1 261 ? -12.680 2.063 23.301 1.00 88.62 261 VAL A O 1
ATOM 2109 N N . GLU A 1 262 ? -14.810 1.841 22.627 1.00 91.81 262 GLU A N 1
ATOM 2110 C CA . GLU A 1 262 ? -15.187 0.816 23.609 1.00 91.81 262 GLU A CA 1
ATOM 2111 C C . GLU A 1 262 ? -14.450 -0.518 23.405 1.00 91.81 262 GLU A C 1
ATOM 2113 O O . GLU A 1 262 ? -14.115 -1.209 24.374 1.00 91.81 262 GLU A O 1
ATOM 2118 N N . HIS A 1 263 ? -14.160 -0.876 22.152 1.00 93.19 263 HIS A N 1
ATOM 2119 C CA . HIS A 1 263 ? -13.533 -2.152 21.801 1.00 93.19 263 HIS A CA 1
ATOM 2120 C C . HIS A 1 263 ? -12.005 -2.089 21.711 1.00 93.19 263 HIS A C 1
ATOM 2122 O O . HIS A 1 263 ? -11.340 -3.123 21.796 1.00 93.19 263 HIS A O 1
ATOM 2128 N N . VAL A 1 264 ? -11.419 -0.896 21.592 1.00 95.12 264 VAL A N 1
ATOM 2129 C CA . VAL A 1 264 ? -9.988 -0.685 21.841 1.00 95.12 264 VAL A CA 1
ATOM 2130 C C . VAL A 1 264 ? -9.783 -0.505 23.345 1.00 95.12 264 VAL A C 1
ATOM 2132 O O . VAL A 1 264 ? -9.677 0.603 23.864 1.00 95.12 264 VAL A O 1
ATOM 2135 N N . ASN A 1 265 ? -9.770 -1.631 24.054 1.00 96.06 265 ASN A N 1
ATOM 2136 C CA . ASN A 1 265 ? -9.740 -1.702 25.513 1.00 96.06 265 ASN A CA 1
ATOM 2137 C C . ASN A 1 265 ? -8.606 -2.611 26.024 1.00 96.06 265 ASN A C 1
ATOM 2139 O O . ASN A 1 265 ? -7.786 -3.118 25.254 1.00 96.06 265 ASN A O 1
ATOM 2143 N N . GLU A 1 266 ? -8.541 -2.825 27.342 1.00 96.75 266 GLU A N 1
ATOM 2144 C CA . GLU A 1 266 ? -7.505 -3.660 27.963 1.00 96.75 266 GLU A CA 1
ATOM 2145 C C . GLU A 1 266 ? -7.481 -5.110 27.460 1.00 96.75 266 GLU A C 1
ATOM 2147 O O . GLU A 1 266 ? -6.414 -5.727 27.458 1.00 96.75 266 GLU A O 1
ATOM 2152 N N . ASP A 1 267 ? -8.623 -5.682 27.064 1.00 96.38 267 ASP A N 1
ATOM 2153 C CA . ASP A 1 267 ? -8.659 -7.045 26.528 1.00 96.38 267 ASP A CA 1
ATOM 2154 C C . ASP A 1 267 ? -7.965 -7.101 25.165 1.00 96.38 267 ASP A C 1
ATOM 2156 O O . ASP A 1 267 ? -7.038 -7.892 24.968 1.00 96.38 267 ASP A O 1
ATOM 2160 N N . LEU A 1 268 ? -8.305 -6.170 24.266 1.00 97.06 268 LEU A N 1
ATOM 2161 C CA . LEU A 1 268 ? -7.610 -6.035 22.988 1.00 97.06 268 LEU A CA 1
ATOM 2162 C C . LEU A 1 268 ? -6.113 -5.769 23.191 1.00 97.06 268 LEU A C 1
ATOM 2164 O O . LEU A 1 268 ? -5.286 -6.388 22.520 1.00 97.06 268 LEU A O 1
ATOM 2168 N N . LEU A 1 269 ? -5.751 -4.908 24.147 1.00 97.62 269 LEU A N 1
ATOM 2169 C CA . LEU A 1 269 ? -4.353 -4.624 24.468 1.00 97.62 269 LEU A CA 1
ATOM 2170 C C . LEU A 1 269 ? -3.607 -5.880 24.938 1.00 97.62 269 LEU A C 1
ATOM 2172 O O . LEU A 1 269 ? -2.485 -6.120 24.499 1.00 97.62 269 LEU A O 1
ATOM 2176 N N . LYS A 1 270 ? -4.221 -6.734 25.766 1.00 96.62 270 LYS A N 1
ATOM 2177 C CA . LYS A 1 270 ? -3.622 -8.022 26.163 1.00 96.62 270 LYS A CA 1
ATOM 2178 C C . LYS A 1 270 ? -3.377 -8.918 24.952 1.00 96.62 270 LYS A C 1
ATOM 2180 O O . LYS A 1 270 ? -2.305 -9.515 24.842 1.00 96.62 270 LYS A O 1
ATOM 2185 N N . ARG A 1 271 ? -4.329 -8.977 24.017 1.00 97.31 271 ARG A N 1
ATOM 2186 C CA . ARG A 1 271 ? -4.177 -9.740 22.768 1.00 97.31 271 ARG A CA 1
ATOM 2187 C C . ARG A 1 271 ? -3.056 -9.179 21.890 1.00 97.31 271 ARG A C 1
ATOM 2189 O O . ARG A 1 271 ? -2.254 -9.957 21.373 1.00 97.31 271 ARG A O 1
ATOM 2196 N N . ILE A 1 272 ? -2.947 -7.855 21.784 1.00 97.69 272 ILE A N 1
ATOM 2197 C CA . ILE A 1 272 ? -1.828 -7.158 21.133 1.00 97.69 272 ILE A CA 1
ATOM 2198 C C . ILE A 1 272 ? -0.502 -7.554 21.792 1.00 97.69 272 ILE A C 1
ATOM 2200 O O . ILE A 1 272 ? 0.411 -8.006 21.101 1.00 97.69 272 ILE A O 1
ATOM 2204 N N . CYS A 1 273 ? -0.401 -7.499 23.123 1.00 95.62 273 CYS A N 1
ATOM 2205 C CA . CYS A 1 273 ? 0.804 -7.920 23.837 1.00 95.62 273 CYS A CA 1
ATOM 2206 C C . CYS A 1 273 ? 1.180 -9.371 23.514 1.00 95.62 273 CYS A C 1
ATOM 2208 O O . CYS A 1 273 ? 2.359 -9.670 23.313 1.00 95.62 273 CYS A O 1
ATOM 2210 N N . SER A 1 274 ? 0.200 -10.274 23.403 1.00 95.25 274 SER A N 1
ATOM 2211 C CA . SER A 1 274 ? 0.435 -11.663 22.998 1.00 95.25 274 SER A CA 1
ATOM 2212 C C . SER A 1 274 ? 0.947 -11.806 21.561 1.00 95.25 274 SER A C 1
ATOM 2214 O O . SER A 1 274 ? 1.850 -12.615 21.330 1.00 95.25 274 SER A O 1
ATOM 2216 N N . ILE A 1 275 ? 0.452 -11.003 20.610 1.00 95.69 275 ILE A N 1
ATOM 2217 C CA . ILE A 1 275 ? 0.990 -10.935 19.236 1.00 95.69 275 ILE A CA 1
ATOM 2218 C C . ILE A 1 275 ? 2.465 -10.526 19.265 1.00 95.69 275 ILE A C 1
ATOM 2220 O O . ILE A 1 275 ? 3.292 -11.160 18.605 1.00 95.69 275 ILE A O 1
ATOM 2224 N N . GLN A 1 276 ? 2.813 -9.564 20.121 1.00 95.19 276 GLN A N 1
ATOM 2225 C CA . GLN A 1 276 ? 4.189 -9.115 20.351 1.00 95.19 276 GLN A CA 1
ATOM 2226 C C . GLN A 1 276 ? 5.004 -10.063 21.253 1.00 95.19 276 GLN A C 1
ATOM 2228 O O . GLN A 1 276 ? 5.977 -9.660 21.888 1.00 95.19 276 GLN A O 1
ATOM 2233 N N . LYS A 1 277 ? 4.640 -11.353 21.323 1.00 93.88 277 LYS A N 1
ATOM 2234 C CA . LYS A 1 277 ? 5.320 -12.365 22.150 1.00 93.88 277 LYS A CA 1
ATOM 2235 C C . LYS A 1 277 ? 5.359 -11.980 23.633 1.00 93.88 277 LYS A C 1
ATOM 2237 O O . LYS A 1 277 ? 6.409 -12.045 24.278 1.00 93.88 277 LYS A O 1
ATOM 2242 N N . ASN A 1 278 ? 4.190 -11.608 24.155 1.00 92.81 278 ASN A N 1
ATOM 2243 C CA . ASN A 1 278 ? 3.933 -11.255 25.551 1.00 92.81 278 ASN A CA 1
ATOM 2244 C C . ASN A 1 278 ? 4.914 -10.194 26.069 1.00 92.81 278 ASN A C 1
ATOM 2246 O O . ASN A 1 278 ? 5.672 -10.447 27.007 1.00 92.81 278 ASN A O 1
ATOM 2250 N N . ILE A 1 279 ? 4.951 -9.026 25.414 1.00 92.38 279 ILE A N 1
ATOM 2251 C CA . ILE A 1 279 ? 5.581 -7.832 26.002 1.00 92.38 279 ILE A CA 1
ATOM 2252 C C . ILE A 1 279 ? 4.867 -7.451 27.299 1.00 92.38 279 ILE A C 1
ATOM 2254 O O . ILE A 1 279 ? 3.652 -7.624 27.419 1.00 92.38 279 ILE A O 1
ATOM 2258 N N . ASN A 1 280 ? 5.624 -6.937 28.264 1.00 91.25 280 ASN A N 1
ATOM 2259 C CA . ASN A 1 280 ? 5.078 -6.489 29.535 1.00 91.25 280 ASN A CA 1
ATOM 2260 C C . ASN A 1 280 ? 4.986 -4.961 29.545 1.00 91.25 280 ASN A C 1
ATOM 2262 O O . ASN A 1 280 ? 5.999 -4.275 29.692 1.00 91.25 280 ASN A O 1
ATOM 2266 N N . ILE A 1 281 ? 3.774 -4.439 29.366 1.00 93.38 281 ILE A N 1
ATOM 2267 C CA . ILE A 1 281 ? 3.495 -3.005 29.479 1.00 93.38 281 ILE A CA 1
ATOM 2268 C C . ILE A 1 281 ? 3.317 -2.677 30.970 1.00 93.38 281 ILE A C 1
ATOM 2270 O O . ILE A 1 281 ? 2.460 -3.289 31.612 1.00 93.38 281 ILE A O 1
ATOM 2274 N N . PRO A 1 282 ? 4.097 -1.738 31.539 1.00 92.94 282 PRO A N 1
ATOM 2275 C CA . PRO A 1 282 ? 3.925 -1.309 32.920 1.00 92.94 282 PRO A CA 1
ATOM 2276 C C . PRO A 1 282 ? 2.512 -0.786 33.172 1.00 92.94 282 PRO A C 1
ATOM 2278 O O . PRO A 1 282 ? 1.950 -0.085 32.329 1.00 92.94 282 PRO A O 1
ATOM 2281 N N . THR A 1 283 ? 1.944 -1.094 34.338 1.00 93.56 283 THR A N 1
ATOM 2282 C CA . THR A 1 283 ? 0.564 -0.726 34.692 1.00 93.56 283 THR A CA 1
ATOM 2283 C C . THR A 1 283 ? 0.312 0.775 34.550 1.00 93.56 283 THR A C 1
ATOM 2285 O O . THR A 1 283 ? -0.747 1.188 34.090 1.00 93.56 283 THR A O 1
ATOM 2288 N N . GLU A 1 284 ? 1.306 1.595 34.888 1.00 94.50 284 GLU A N 1
ATOM 2289 C CA . GLU A 1 284 ? 1.260 3.050 34.777 1.00 94.50 284 GLU A CA 1
ATOM 2290 C C . GLU A 1 284 ? 1.164 3.568 33.332 1.00 94.50 284 GLU A C 1
ATOM 2292 O O . GLU A 1 284 ? 0.737 4.699 33.136 1.00 94.50 284 GLU A O 1
ATOM 2297 N N . ARG A 1 285 ? 1.513 2.750 32.329 1.00 94.44 285 ARG A N 1
ATOM 2298 C CA . ARG A 1 285 ? 1.496 3.105 30.897 1.00 94.44 285 ARG A CA 1
ATOM 2299 C C . ARG A 1 285 ? 0.319 2.500 30.135 1.00 94.44 285 ARG A C 1
ATOM 2301 O O . ARG A 1 285 ? 0.141 2.810 28.962 1.00 94.44 285 ARG A O 1
ATOM 2308 N N . ILE A 1 286 ? -0.498 1.655 30.771 1.00 96.06 286 ILE A N 1
ATOM 2309 C CA . ILE A 1 286 ? -1.643 0.997 30.114 1.00 96.06 286 ILE A CA 1
ATOM 2310 C C . ILE A 1 286 ? -2.618 2.033 29.547 1.00 96.06 286 ILE A C 1
ATOM 2312 O O . ILE A 1 286 ? -2.999 1.936 28.383 1.00 96.06 286 ILE A O 1
ATOM 2316 N N . ASN A 1 287 ? -2.976 3.046 30.339 1.00 97.12 287 ASN A N 1
ATOM 2317 C CA . ASN A 1 287 ? -3.911 4.084 29.904 1.00 97.12 287 ASN A CA 1
ATOM 2318 C C . ASN A 1 287 ? -3.348 4.923 28.753 1.00 97.12 287 ASN A C 1
ATOM 2320 O O . ASN A 1 287 ? -4.087 5.244 27.827 1.00 97.12 287 ASN A O 1
ATOM 2324 N N . ASP A 1 288 ? -2.047 5.221 28.771 1.00 97.06 288 ASP A N 1
ATOM 2325 C CA . ASP A 1 288 ? -1.390 5.954 27.686 1.00 97.06 288 ASP A CA 1
ATOM 2326 C C . ASP A 1 288 ? -1.382 5.128 26.391 1.00 97.06 288 ASP A C 1
ATOM 2328 O O . ASP A 1 288 ? -1.702 5.643 25.321 1.00 97.06 288 ASP A O 1
ATOM 2332 N N . CYS A 1 289 ? -1.086 3.825 26.480 1.00 96.94 289 CYS A N 1
ATOM 2333 C CA . CYS A 1 289 ? -1.173 2.908 25.342 1.00 96.94 289 CYS A CA 1
ATOM 2334 C C . CYS A 1 289 ? -2.589 2.866 24.762 1.00 96.94 289 CYS A C 1
ATOM 2336 O O . CYS A 1 289 ? -2.760 2.994 23.552 1.00 96.94 289 CYS A O 1
ATOM 2338 N N . LEU A 1 290 ? -3.604 2.691 25.613 1.00 97.38 290 LEU A N 1
ATOM 2339 C CA . LEU A 1 290 ? -4.998 2.664 25.174 1.00 97.38 290 LEU A CA 1
ATOM 2340 C C . LEU A 1 290 ? -5.396 3.984 24.524 1.00 97.38 290 LEU A C 1
ATOM 2342 O O . LEU A 1 290 ? -5.979 3.960 23.446 1.00 97.38 290 LEU A O 1
ATOM 2346 N N . PHE A 1 291 ? -5.011 5.117 25.115 1.00 96.31 291 PHE A N 1
ATOM 2347 C CA . PHE A 1 291 ? -5.260 6.431 24.538 1.00 96.31 291 PHE A CA 1
ATOM 2348 C C . PHE A 1 291 ? -4.677 6.542 23.124 1.00 96.31 291 PHE A C 1
ATOM 2350 O O . PHE A 1 291 ? -5.395 6.921 22.200 1.00 96.31 291 PHE A O 1
ATOM 2357 N N . LEU A 1 292 ? -3.413 6.159 22.923 1.00 96.62 292 LEU A N 1
ATOM 2358 C CA . LEU A 1 292 ? -2.773 6.210 21.604 1.00 96.62 292 LEU A CA 1
ATOM 2359 C C . LEU A 1 292 ? -3.485 5.308 20.587 1.00 96.62 292 LEU A C 1
ATOM 2361 O O . LEU A 1 292 ? -3.771 5.750 19.477 1.00 96.62 292 LEU A O 1
ATOM 2365 N N . LEU A 1 293 ? -3.832 4.076 20.968 1.00 95.69 293 LEU A N 1
ATOM 2366 C CA . LEU A 1 293 ? -4.529 3.132 20.086 1.00 95.69 293 LEU A CA 1
ATOM 2367 C C . LEU A 1 293 ? -5.968 3.583 19.768 1.00 95.69 293 LEU A C 1
ATOM 2369 O O . LEU A 1 293 ? -6.437 3.400 18.648 1.00 95.69 293 LEU A O 1
ATOM 2373 N N . GLN A 1 294 ? -6.664 4.212 20.717 1.00 94.00 294 GLN A N 1
ATOM 2374 C CA . GLN A 1 294 ? -8.015 4.759 20.533 1.00 94.00 294 GLN A CA 1
ATOM 2375 C C . GLN A 1 294 ? -8.047 6.020 19.658 1.00 94.00 294 GLN A C 1
ATOM 2377 O O . GLN A 1 294 ? -9.100 6.364 19.131 1.00 94.00 294 GLN A O 1
ATOM 2382 N N . HIS A 1 295 ? -6.918 6.710 19.492 1.00 93.12 295 HIS A N 1
ATOM 2383 C CA . HIS A 1 295 ? -6.868 7.988 18.776 1.00 93.12 295 HIS A CA 1
ATOM 2384 C C . HIS A 1 295 ? -5.900 7.979 17.581 1.00 93.12 295 HIS A C 1
ATOM 2386 O O . HIS A 1 295 ? -5.671 9.023 16.972 1.00 93.12 295 HIS A O 1
ATOM 2392 N N . SER A 1 296 ? -5.334 6.823 17.218 1.00 92.38 296 SER A N 1
ATOM 2393 C CA . SER A 1 296 ? -4.517 6.634 16.013 1.00 92.38 296 SER A CA 1
ATOM 2394 C C . SER A 1 296 ? -4.774 5.261 15.393 1.00 92.38 296 SER A C 1
ATOM 2396 O O . SER A 1 296 ? -4.409 4.221 15.948 1.00 92.38 296 SER A O 1
ATOM 2398 N N . LEU A 1 297 ? -5.365 5.251 14.190 1.00 88.31 297 LEU A N 1
ATOM 2399 C CA . LEU A 1 297 ? -5.515 4.009 13.426 1.00 88.31 297 LEU A CA 1
ATOM 2400 C C . LEU A 1 297 ? -4.170 3.474 12.965 1.00 88.31 297 LEU A C 1
ATOM 2402 O O . LEU A 1 297 ? -4.027 2.262 12.849 1.00 88.31 297 LEU A O 1
ATOM 2406 N N . THR A 1 298 ? -3.193 4.342 12.687 1.00 92.06 298 THR A N 1
ATOM 2407 C CA . THR A 1 298 ? -1.860 3.884 12.287 1.00 92.06 298 THR A CA 1
ATOM 2408 C C . THR A 1 298 ? -1.189 3.145 13.444 1.00 92.06 298 THR A C 1
ATOM 2410 O O . THR A 1 298 ? -0.619 2.076 13.228 1.00 92.06 298 THR A O 1
ATOM 2413 N N . ALA A 1 299 ? -1.339 3.634 14.681 1.00 95.31 299 ALA A N 1
ATOM 2414 C CA . ALA A 1 299 ? -0.837 2.960 15.875 1.00 95.31 299 ALA A CA 1
ATOM 2415 C C . ALA A 1 299 ? -1.513 1.598 16.084 1.00 95.31 299 ALA A C 1
ATOM 2417 O O . ALA A 1 299 ? -0.822 0.599 16.291 1.00 95.31 299 ALA A O 1
ATOM 2418 N N . LEU A 1 300 ? -2.847 1.527 15.974 1.00 94.88 300 LEU A N 1
ATOM 2419 C CA . LEU A 1 300 ? -3.561 0.251 16.076 1.00 94.88 300 LEU A CA 1
ATOM 2420 C C . LEU A 1 300 ? -3.184 -0.704 14.939 1.00 94.88 300 LEU A C 1
ATOM 2422 O O . LEU A 1 300 ? -2.901 -1.873 15.195 1.00 94.88 3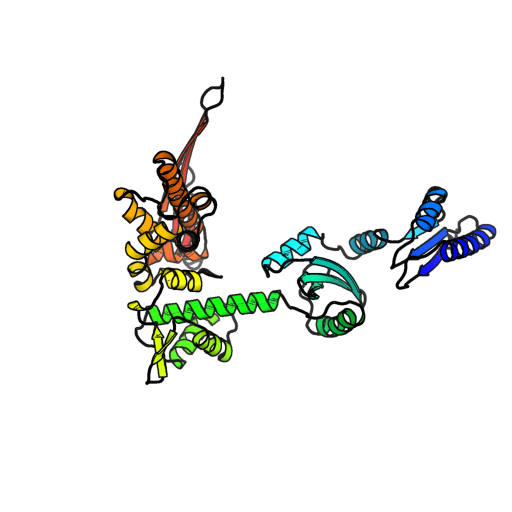00 LEU A O 1
ATOM 2426 N N . SER A 1 301 ? -3.129 -0.204 13.704 1.00 93.06 301 SER A N 1
ATOM 2427 C CA . SER A 1 301 ? -2.731 -0.969 12.524 1.00 93.06 301 SER A CA 1
ATOM 2428 C C . SER A 1 301 ? -1.334 -1.550 12.689 1.00 93.06 301 SER A C 1
ATOM 2430 O O . SER A 1 301 ? -1.125 -2.692 12.310 1.00 93.06 301 SER A O 1
ATOM 2432 N N . TYR A 1 302 ? -0.384 -0.819 13.270 1.00 95.44 302 TYR A N 1
ATOM 2433 C CA . TYR A 1 302 ? 0.922 -1.374 13.622 1.00 95.44 302 TYR A CA 1
ATOM 2434 C C . TYR A 1 302 ? 0.793 -2.457 14.705 1.00 95.44 302 TYR A C 1
ATOM 2436 O O . TYR A 1 302 ? 1.258 -3.583 14.527 1.00 95.44 302 TYR A O 1
ATOM 2444 N N . ALA A 1 303 ? 0.118 -2.142 15.812 1.00 96.81 303 ALA A N 1
ATOM 2445 C CA . ALA A 1 303 ? 0.110 -2.969 17.014 1.00 96.81 303 ALA A CA 1
ATOM 2446 C C . ALA A 1 303 ? -0.535 -4.354 16.818 1.00 96.81 303 ALA A C 1
ATOM 2448 O O . ALA A 1 303 ? -0.134 -5.325 17.470 1.00 96.81 303 ALA A O 1
ATOM 2449 N N . ILE A 1 304 ? -1.510 -4.468 15.910 1.00 96.12 304 ILE A N 1
ATOM 2450 C CA . ILE A 1 304 ? -2.194 -5.730 15.594 1.00 96.12 304 ILE A CA 1
ATOM 2451 C C . ILE A 1 304 ? -1.395 -6.650 14.660 1.00 96.12 304 ILE A C 1
ATOM 2453 O O . ILE A 1 304 ? -1.861 -7.753 14.371 1.00 96.12 304 ILE A O 1
ATOM 2457 N N . TYR A 1 305 ? -0.201 -6.266 14.201 1.00 95.62 305 TYR A N 1
ATOM 2458 C CA . TYR A 1 305 ? 0.717 -7.137 13.458 1.00 95.62 305 TYR A CA 1
ATOM 2459 C C . TYR A 1 305 ? 2.022 -7.353 14.229 1.00 95.62 305 TYR A C 1
ATOM 2461 O O . TYR A 1 305 ? 2.452 -6.488 14.985 1.00 95.62 305 TYR A O 1
ATOM 2469 N N . PRO A 1 306 ? 2.669 -8.519 14.077 1.00 94.75 306 PRO A N 1
ATOM 2470 C CA . PRO A 1 306 ? 3.870 -8.823 14.841 1.00 94.75 306 PRO A CA 1
ATOM 2471 C C . PRO A 1 306 ? 5.067 -7.982 14.366 1.00 94.75 306 PRO A C 1
ATOM 2473 O O . PRO A 1 306 ? 5.454 -8.054 13.196 1.00 94.75 306 PRO A O 1
ATOM 2476 N N . ASP A 1 307 ? 5.692 -7.242 15.284 1.00 95.19 307 ASP A N 1
ATOM 2477 C CA . ASP A 1 307 ? 6.908 -6.477 15.002 1.00 95.19 307 ASP A CA 1
ATOM 2478 C C . ASP A 1 307 ? 8.126 -7.413 14.977 1.00 95.19 307 ASP A C 1
ATOM 2480 O O . ASP A 1 307 ? 8.499 -8.029 15.981 1.00 95.19 307 ASP A O 1
ATOM 2484 N N . GLN A 1 308 ? 8.779 -7.507 13.816 1.00 93.31 308 GLN A N 1
ATOM 2485 C CA . GLN A 1 308 ? 9.942 -8.373 13.616 1.00 93.31 308 GLN A CA 1
ATOM 2486 C C . GLN A 1 308 ? 11.124 -8.023 14.526 1.00 93.31 308 GLN A C 1
ATOM 2488 O O . GLN A 1 308 ? 11.881 -8.919 14.901 1.00 93.31 308 GLN A O 1
ATOM 2493 N N . PHE A 1 309 ? 11.283 -6.757 14.916 1.00 91.25 309 PHE A N 1
ATOM 2494 C CA . PHE A 1 309 ? 12.313 -6.343 15.863 1.00 91.25 309 PHE A CA 1
ATOM 2495 C C . PHE A 1 309 ? 12.055 -6.932 17.256 1.00 91.25 309 PHE A C 1
ATOM 2497 O O . PHE A 1 309 ? 12.971 -7.464 17.885 1.00 91.25 309 PHE A O 1
ATOM 2504 N N . ILE A 1 310 ? 10.794 -6.928 17.698 1.00 92.25 310 ILE A N 1
ATOM 2505 C CA . ILE A 1 310 ? 10.383 -7.433 19.013 1.00 92.25 310 ILE A CA 1
ATOM 2506 C C . ILE A 1 310 ? 10.374 -8.965 19.042 1.00 92.25 310 ILE A C 1
ATOM 2508 O O . ILE A 1 310 ? 10.941 -9.586 19.947 1.00 92.25 310 ILE A O 1
ATOM 2512 N N . ILE A 1 311 ? 9.711 -9.607 18.074 1.00 91.75 311 ILE A N 1
ATOM 2513 C CA . ILE A 1 311 ? 9.405 -11.042 18.163 1.00 91.75 311 ILE A CA 1
ATOM 2514 C C . ILE A 1 311 ? 10.623 -11.933 17.894 1.00 91.75 311 ILE A C 1
ATOM 2516 O O . ILE A 1 311 ? 10.662 -13.058 18.392 1.00 91.75 311 ILE A O 1
ATOM 2520 N N . ARG A 1 312 ? 11.616 -11.462 17.122 1.00 87.56 312 ARG A N 1
ATOM 2521 C CA . ARG A 1 312 ? 12.749 -12.282 16.644 1.00 87.56 312 ARG A CA 1
ATOM 2522 C C . ARG A 1 312 ? 13.567 -12.906 17.775 1.00 87.56 312 ARG A C 1
ATOM 2524 O O . ARG A 1 312 ? 14.144 -13.975 17.590 1.00 87.56 312 ARG A O 1
ATOM 2531 N N . TYR A 1 313 ? 13.600 -12.258 18.936 1.00 81.12 313 TYR A N 1
ATOM 2532 C CA . TYR A 1 313 ? 14.389 -12.680 20.096 1.00 81.12 313 TYR A CA 1
ATOM 2533 C C . TYR A 1 313 ? 13.530 -13.106 21.296 1.00 81.12 313 TYR A C 1
ATOM 2535 O O . TYR A 1 313 ? 14.055 -13.282 22.396 1.00 81.12 313 TYR A O 1
ATOM 2543 N N . ARG A 1 314 ? 12.211 -13.266 21.113 1.00 87.62 314 ARG A N 1
ATOM 2544 C CA . ARG A 1 314 ? 11.266 -13.614 22.185 1.00 87.62 314 ARG A CA 1
ATOM 2545 C C . ARG A 1 314 ? 10.618 -14.971 21.943 1.00 87.62 314 ARG A C 1
ATOM 2547 O O . ARG A 1 314 ? 10.313 -15.359 20.817 1.00 87.62 314 ARG A O 1
ATOM 2554 N N . SER A 1 315 ? 10.351 -15.685 23.032 1.00 85.81 315 SER A N 1
ATOM 2555 C CA . SER A 1 315 ? 9.502 -16.875 22.996 1.00 85.81 315 SER A CA 1
ATOM 2556 C C . SER A 1 315 ? 8.033 -16.480 23.134 1.00 85.81 315 SER A C 1
ATOM 2558 O O . SER A 1 315 ? 7.716 -15.372 23.559 1.00 85.81 315 SER A O 1
ATOM 2560 N N . SER A 1 316 ? 7.111 -17.404 22.862 1.00 84.50 316 SER A N 1
ATOM 2561 C CA . SER A 1 316 ? 5.688 -17.167 23.139 1.00 84.50 316 SER A CA 1
ATOM 2562 C C . SER A 1 316 ? 5.389 -16.923 24.623 1.00 84.50 316 SER A C 1
ATOM 2564 O O . SER A 1 316 ? 4.334 -16.392 24.917 1.00 84.50 316 SER A O 1
ATOM 2566 N N . ASN A 1 317 ? 6.299 -17.235 25.551 1.00 83.75 317 ASN A N 1
ATOM 2567 C CA . ASN A 1 317 ? 6.143 -16.946 26.982 1.00 83.75 317 ASN A CA 1
ATOM 2568 C C . ASN A 1 317 ? 6.848 -15.641 27.404 1.00 83.75 317 ASN A C 1
ATOM 2570 O O . ASN A 1 317 ? 7.040 -15.407 28.593 1.00 83.75 317 ASN A O 1
ATOM 2574 N N . GLY A 1 318 ? 7.277 -14.816 26.444 1.00 85.19 318 GLY A N 1
ATOM 2575 C CA . GLY A 1 318 ? 8.083 -13.625 26.698 1.00 85.19 318 GLY A CA 1
ATOM 2576 C C . GLY A 1 318 ? 9.585 -13.901 26.679 1.00 85.19 318 GLY A C 1
ATOM 2577 O O . GLY A 1 318 ? 10.067 -14.856 26.051 1.00 85.19 318 GLY A O 1
ATOM 2578 N N . THR A 1 319 ? 10.331 -13.028 27.353 1.00 83.62 319 THR A N 1
ATOM 2579 C CA . THR A 1 319 ? 11.782 -13.127 27.543 1.00 83.62 319 THR A CA 1
ATOM 2580 C C . THR A 1 319 ? 12.112 -13.202 29.036 1.00 83.62 319 THR A C 1
ATOM 2582 O O . THR A 1 319 ? 11.520 -12.464 29.822 1.00 83.62 319 THR A O 1
ATOM 2585 N N . PRO A 1 320 ? 13.061 -14.057 29.461 1.00 79.06 320 PRO A N 1
ATOM 2586 C CA . PRO A 1 320 ? 13.513 -14.082 30.851 1.00 79.06 320 PRO A CA 1
ATOM 2587 C C . PRO A 1 320 ? 14.413 -12.881 31.199 1.00 79.06 320 PRO A C 1
ATOM 2589 O O . PRO A 1 320 ? 14.716 -12.658 32.370 1.00 79.06 320 PRO A O 1
ATOM 2592 N N . PHE A 1 321 ? 14.871 -12.115 30.202 1.00 86.12 321 PHE A N 1
ATOM 2593 C CA . PHE A 1 321 ? 15.804 -11.005 30.389 1.00 86.12 321 PHE A CA 1
ATOM 2594 C C . PHE A 1 321 ? 15.056 -9.678 30.553 1.00 86.12 321 PHE A C 1
ATOM 2596 O O . PHE A 1 321 ? 14.591 -9.093 29.576 1.00 86.12 321 PHE A O 1
ATOM 2603 N N . SER A 1 322 ? 15.003 -9.164 31.782 1.00 85.94 322 SER A N 1
ATOM 2604 C CA . SER A 1 322 ? 14.256 -7.944 32.129 1.00 85.94 322 SER A CA 1
ATOM 2605 C C . SER A 1 322 ? 14.670 -6.703 31.330 1.00 85.94 322 SER A C 1
ATOM 2607 O O . SER A 1 322 ? 13.815 -5.913 30.948 1.00 85.94 322 SER A O 1
ATOM 2609 N N . ASN A 1 323 ? 15.961 -6.528 31.037 1.00 87.88 323 ASN A N 1
ATOM 2610 C CA . ASN A 1 323 ? 16.436 -5.385 30.247 1.00 87.88 323 ASN A CA 1
ATOM 2611 C C . ASN A 1 323 ? 16.004 -5.467 28.777 1.00 87.88 323 ASN A C 1
ATOM 2613 O O . ASN A 1 323 ? 15.694 -4.443 28.178 1.00 87.88 323 ASN A O 1
ATOM 2617 N N . VAL A 1 324 ? 15.956 -6.677 28.211 1.00 87.44 324 VAL A N 1
ATOM 2618 C CA . VAL A 1 324 ? 15.451 -6.901 26.848 1.00 87.44 324 VAL A CA 1
ATOM 2619 C C . VAL A 1 324 ? 13.951 -6.637 26.808 1.00 87.44 324 VAL A C 1
ATOM 2621 O O . VAL A 1 324 ? 13.466 -6.004 25.878 1.00 87.44 324 VAL A O 1
ATOM 2624 N N . ASP A 1 325 ? 13.222 -7.080 27.835 1.00 89.12 325 ASP A N 1
ATOM 2625 C CA . ASP A 1 325 ? 11.789 -6.825 27.943 1.00 89.12 325 ASP A CA 1
ATOM 2626 C C . ASP A 1 325 ? 11.481 -5.328 27.992 1.00 89.12 325 ASP A C 1
ATOM 2628 O O . ASP A 1 325 ? 10.715 -4.843 27.169 1.00 89.12 325 ASP A O 1
ATOM 2632 N N . LYS A 1 326 ? 12.169 -4.589 28.872 1.00 91.19 326 LYS A N 1
ATOM 2633 C CA . LYS A 1 326 ? 12.065 -3.127 28.955 1.00 91.19 326 LYS A CA 1
ATOM 2634 C C . LYS A 1 326 ? 12.382 -2.454 27.624 1.00 91.19 326 LYS A C 1
ATOM 2636 O O . LYS A 1 326 ? 11.593 -1.641 27.167 1.00 91.19 326 LYS A O 1
ATOM 2641 N N . GLY A 1 327 ? 13.500 -2.814 26.989 1.00 92.00 327 GLY A N 1
ATOM 2642 C CA . GLY A 1 327 ? 13.892 -2.229 25.705 1.00 92.00 327 GLY A CA 1
ATOM 2643 C C . GLY A 1 327 ? 12.861 -2.472 24.599 1.00 92.00 327 GLY A C 1
ATOM 2644 O O . GLY A 1 327 ? 12.543 -1.559 23.848 1.00 92.00 327 GLY A O 1
ATOM 2645 N N . HIS A 1 328 ? 12.293 -3.678 24.520 1.00 94.19 328 HIS A N 1
ATOM 2646 C CA . HIS A 1 328 ? 11.242 -3.987 23.547 1.00 94.19 328 HIS A CA 1
ATOM 2647 C C . HIS A 1 328 ? 9.908 -3.301 23.868 1.00 94.19 328 HIS A C 1
ATOM 2649 O O . HIS A 1 328 ? 9.209 -2.896 22.944 1.00 94.19 328 HIS A O 1
ATOM 2655 N N . THR A 1 329 ? 9.549 -3.165 25.148 1.00 93.75 329 THR A N 1
ATOM 2656 C CA . THR A 1 329 ? 8.351 -2.421 25.557 1.00 93.75 329 THR A CA 1
ATOM 2657 C C . THR A 1 329 ? 8.483 -0.932 25.233 1.00 93.75 329 THR A C 1
ATOM 2659 O O . THR A 1 329 ? 7.535 -0.359 24.704 1.00 93.75 329 THR A O 1
ATOM 2662 N N . GLU A 1 330 ? 9.641 -0.312 25.489 1.00 94.12 330 GLU A N 1
ATOM 2663 C CA . GLU A 1 330 ? 9.875 1.085 25.089 1.00 94.12 330 GLU A CA 1
ATOM 2664 C C . GLU A 1 330 ? 9.860 1.227 23.564 1.00 94.12 330 GLU A C 1
ATOM 2666 O O . GLU A 1 330 ? 9.170 2.100 23.061 1.00 94.12 330 GLU A O 1
ATOM 2671 N N . HIS A 1 331 ? 10.487 0.314 22.810 1.00 95.50 331 HIS A N 1
ATOM 2672 C CA . HIS A 1 331 ? 10.412 0.323 21.339 1.00 95.50 331 HIS A CA 1
ATOM 2673 C C . HIS A 1 331 ? 8.968 0.244 20.820 1.00 95.50 331 HIS A C 1
ATOM 2675 O O . HIS A 1 331 ? 8.588 0.996 19.922 1.00 95.50 331 HIS A O 1
ATOM 2681 N N . PHE A 1 332 ? 8.144 -0.644 21.388 1.00 96.81 332 PHE A N 1
ATOM 2682 C CA . PHE A 1 332 ? 6.721 -0.725 21.049 1.00 96.81 332 PHE A CA 1
ATOM 2683 C C . PHE A 1 332 ? 6.013 0.608 21.320 1.00 96.81 332 PHE A C 1
ATOM 2685 O O . PHE A 1 332 ? 5.268 1.092 20.468 1.00 96.81 332 PHE A O 1
ATOM 2692 N N . PHE A 1 333 ? 6.275 1.213 22.482 1.00 95.88 333 PHE A N 1
ATOM 2693 C CA . PHE A 1 333 ? 5.665 2.474 22.889 1.00 95.88 333 PHE A CA 1
ATOM 2694 C C . PHE A 1 333 ? 6.100 3.655 22.011 1.00 95.88 333 PHE A C 1
ATOM 2696 O O . PHE A 1 333 ? 5.258 4.411 21.531 1.00 95.88 333 PHE A O 1
ATOM 2703 N N . ASP A 1 334 ? 7.397 3.779 21.740 1.00 95.31 334 ASP A N 1
ATOM 2704 C CA . ASP A 1 334 ? 7.961 4.788 20.844 1.00 95.31 334 ASP A CA 1
ATOM 2705 C C . ASP A 1 334 ? 7.363 4.660 19.441 1.00 95.31 334 ASP A C 1
ATOM 2707 O O . ASP A 1 334 ? 7.029 5.660 18.805 1.00 95.31 334 ASP A O 1
ATOM 2711 N N . THR A 1 335 ? 7.160 3.429 18.965 1.00 97.56 335 THR A N 1
ATOM 2712 C CA . THR A 1 335 ? 6.568 3.188 17.646 1.00 97.56 335 THR A CA 1
ATOM 2713 C C . THR A 1 335 ? 5.114 3.657 17.587 1.00 97.56 335 THR A C 1
ATOM 2715 O O . THR A 1 335 ? 4.765 4.402 16.673 1.00 97.56 335 THR A O 1
ATOM 2718 N N . ILE A 1 336 ? 4.272 3.318 18.574 1.00 97.69 336 ILE A N 1
ATOM 2719 C CA . ILE A 1 336 ? 2.876 3.795 18.591 1.00 97.69 336 ILE A CA 1
ATOM 2720 C C . ILE A 1 336 ? 2.770 5.314 18.808 1.00 97.69 336 ILE A C 1
ATOM 2722 O O . ILE A 1 336 ? 1.877 5.937 18.234 1.00 97.69 336 ILE A O 1
ATOM 2726 N N . ILE A 1 337 ? 3.691 5.932 19.562 1.00 96.69 337 ILE A N 1
ATOM 2727 C CA . ILE A 1 337 ? 3.791 7.398 19.664 1.00 96.69 337 ILE A CA 1
ATOM 2728 C C . ILE A 1 337 ? 4.090 8.002 18.295 1.00 96.69 337 ILE A C 1
ATOM 2730 O O . ILE A 1 337 ? 3.421 8.949 17.882 1.00 96.69 337 ILE A O 1
ATOM 2734 N N . ASN A 1 338 ? 5.082 7.464 17.586 1.00 96.06 338 ASN A N 1
ATOM 2735 C CA . ASN A 1 338 ? 5.461 7.968 16.271 1.00 96.06 338 ASN A CA 1
ATOM 2736 C C . ASN A 1 338 ? 4.305 7.833 15.276 1.00 96.06 338 ASN A C 1
ATOM 2738 O O . ASN A 1 338 ? 4.008 8.798 14.576 1.00 96.06 338 ASN A O 1
ATOM 2742 N N . CYS A 1 339 ? 3.580 6.709 15.282 1.00 95.88 339 CYS A N 1
ATOM 2743 C CA . CYS A 1 339 ? 2.368 6.544 14.478 1.00 95.88 339 CYS A CA 1
ATOM 2744 C C . CYS A 1 339 ? 1.306 7.613 14.788 1.00 95.88 339 CYS A C 1
ATOM 2746 O O . CYS A 1 339 ? 0.703 8.166 13.870 1.00 95.88 339 CYS A O 1
ATOM 2748 N N . PHE A 1 340 ? 1.097 7.940 16.065 1.00 95.75 340 PHE A N 1
ATOM 2749 C CA . PHE A 1 340 ? 0.162 8.990 16.470 1.00 95.75 340 PHE A CA 1
ATOM 2750 C C . PHE A 1 340 ? 0.623 10.388 16.018 1.00 95.75 340 PHE A C 1
ATOM 2752 O O . PHE A 1 340 ? -0.182 11.183 15.535 1.00 95.75 340 PHE A O 1
ATOM 2759 N N . ILE A 1 341 ? 1.921 10.695 16.123 1.00 94.12 341 ILE A N 1
ATOM 2760 C CA . ILE A 1 341 ? 2.501 11.956 15.631 1.00 94.12 341 ILE A CA 1
ATOM 2761 C C . ILE A 1 341 ? 2.344 12.074 14.110 1.00 94.12 341 ILE A C 1
ATOM 2763 O O . ILE A 1 341 ? 1.995 13.142 13.607 1.00 94.12 341 ILE A O 1
ATOM 2767 N N . GLU A 1 342 ? 2.596 10.991 13.375 1.00 93.25 342 GLU A N 1
ATOM 2768 C CA . GLU A 1 342 ? 2.400 10.939 11.926 1.00 93.25 342 GLU A CA 1
ATOM 2769 C C . GLU A 1 342 ? 0.936 11.159 11.549 1.00 93.25 342 GLU A C 1
ATOM 2771 O O . GLU A 1 342 ? 0.657 11.939 10.640 1.00 93.25 342 GLU A O 1
ATOM 2776 N N . ASP A 1 343 ? -0.003 10.542 12.269 1.00 92.00 343 ASP A N 1
ATOM 2777 C CA . ASP A 1 343 ? -1.433 10.773 12.069 1.00 92.00 343 ASP A CA 1
ATOM 2778 C C . ASP A 1 343 ? -1.817 12.236 12.345 1.00 92.00 343 ASP A C 1
ATOM 2780 O O . ASP A 1 343 ? -2.549 12.838 11.559 1.00 92.00 343 ASP A O 1
ATOM 2784 N N . PHE A 1 344 ? -1.258 12.862 13.385 1.00 92.06 344 PHE A N 1
ATOM 2785 C CA . PHE A 1 344 ? -1.455 14.291 13.667 1.00 92.06 344 PHE A CA 1
ATOM 2786 C C . PHE A 1 344 ? -0.899 15.204 12.556 1.00 92.06 344 PHE A C 1
ATOM 2788 O O . PHE A 1 344 ? -1.333 16.345 12.399 1.00 92.06 344 PHE A O 1
ATOM 2795 N N . HIS A 1 345 ? 0.054 14.715 11.757 1.00 91.00 345 HIS A N 1
ATOM 2796 C CA . HIS A 1 345 ? 0.579 15.419 10.588 1.00 91.00 345 HIS A CA 1
ATOM 2797 C C . HIS A 1 345 ? -0.282 15.263 9.325 1.00 91.00 345 HIS A C 1
ATOM 2799 O O . HIS A 1 345 ? -0.091 16.031 8.377 1.00 91.00 345 HIS A O 1
ATOM 2805 N N . ARG A 1 346 ? -1.221 14.309 9.290 1.00 89.31 346 ARG A N 1
ATOM 2806 C CA . ARG A 1 346 ? -2.048 14.024 8.110 1.00 89.31 346 ARG A CA 1
ATOM 2807 C C . ARG A 1 346 ? -3.185 15.039 7.969 1.00 89.31 346 ARG A C 1
ATOM 2809 O O . ARG A 1 346 ? -4.056 15.109 8.842 1.00 89.31 346 ARG A O 1
ATOM 2816 N N . PRO A 1 347 ? -3.237 15.815 6.868 1.00 87.31 347 PRO A N 1
ATOM 2817 C CA . PRO A 1 347 ? -4.300 16.792 6.647 1.00 87.31 347 PRO A CA 1
ATOM 2818 C C . PRO A 1 347 ? -5.708 16.192 6.743 1.00 87.31 347 PRO A C 1
ATOM 2820 O O . PRO A 1 347 ? -6.612 16.844 7.261 1.00 87.31 347 PRO A O 1
ATOM 2823 N N . GLU A 1 348 ? -5.879 14.945 6.309 1.00 85.06 348 GLU A N 1
ATOM 2824 C CA . GLU A 1 348 ? -7.143 14.203 6.284 1.00 85.06 348 GLU A CA 1
ATOM 2825 C C . GLU A 1 348 ? -7.713 13.942 7.689 1.00 85.06 348 GLU A C 1
ATOM 2827 O O . GLU A 1 348 ? -8.921 13.772 7.841 1.00 85.06 348 GLU A O 1
ATOM 2832 N N . LEU A 1 349 ? -6.862 13.946 8.721 1.00 88.38 349 LEU A N 1
ATOM 2833 C CA . LEU A 1 349 ? -7.243 13.717 10.119 1.00 88.38 349 LEU A CA 1
ATOM 2834 C C . LEU A 1 349 ? -7.390 15.016 10.927 1.00 88.38 349 LEU A C 1
ATOM 2836 O O . LEU A 1 349 ? -7.822 14.976 12.078 1.00 88.38 349 LEU A O 1
ATOM 2840 N N . SER A 1 350 ? -7.076 16.176 10.340 1.00 89.94 350 SER A N 1
ATOM 2841 C CA . SER A 1 350 ? -7.020 17.452 11.074 1.00 89.94 350 SER A CA 1
ATOM 2842 C C . SER A 1 350 ? -8.365 17.832 11.702 1.00 89.94 350 SER A C 1
ATOM 2844 O O . SER A 1 350 ? -8.422 18.228 12.865 1.00 89.94 350 SER A O 1
ATOM 2846 N N . GLU A 1 351 ? -9.461 17.685 10.950 1.00 88.62 351 GLU A N 1
ATOM 2847 C CA . GLU A 1 351 ? -10.809 17.987 11.453 1.00 88.62 351 GLU A CA 1
ATOM 2848 C C . GLU A 1 351 ? -11.230 17.015 12.558 1.00 88.62 351 GLU A C 1
ATOM 2850 O O . GLU A 1 351 ? -11.820 17.450 13.542 1.00 88.62 351 GLU A O 1
ATOM 2855 N N . LEU A 1 352 ? -10.885 15.729 12.435 1.00 88.88 352 LEU A N 1
ATOM 2856 C CA . LEU A 1 352 ? -11.177 14.718 13.451 1.00 88.88 352 LEU A CA 1
ATOM 2857 C C . LEU A 1 352 ? -10.471 15.059 14.772 1.00 88.88 352 LEU A C 1
ATOM 2859 O O . LEU A 1 352 ? -11.118 15.155 15.814 1.00 88.88 352 LEU A O 1
ATOM 2863 N N . TYR A 1 353 ? -9.157 15.306 14.734 1.00 92.06 353 TYR A N 1
ATOM 2864 C CA . TYR A 1 353 ? -8.402 15.658 15.939 1.00 92.06 353 TYR A CA 1
ATOM 2865 C C . TYR A 1 353 ? -8.922 16.941 16.590 1.00 92.06 353 TYR A C 1
ATOM 2867 O O . TYR A 1 353 ? -9.102 16.992 17.808 1.00 92.06 353 TYR A O 1
ATOM 2875 N N . PHE A 1 354 ? -9.201 17.971 15.790 1.00 90.81 354 PHE A N 1
ATOM 2876 C CA . PHE A 1 354 ? -9.613 19.273 16.301 1.00 90.81 354 PHE A CA 1
ATOM 2877 C C . PHE A 1 354 ? -11.069 19.297 16.793 1.00 90.81 354 PHE A C 1
ATOM 2879 O O . PHE A 1 354 ? -11.349 19.808 17.881 1.00 90.81 354 PHE A O 1
ATOM 2886 N N . ASN A 1 355 ? -12.013 18.765 16.012 1.00 88.00 355 ASN A N 1
ATOM 2887 C CA . ASN A 1 355 ? -13.440 18.843 16.325 1.00 88.00 355 ASN A CA 1
ATOM 2888 C C . ASN A 1 355 ? -13.918 17.706 17.206 1.00 88.00 355 ASN A C 1
ATOM 2890 O O . ASN A 1 355 ? -14.666 17.980 18.143 1.00 88.00 355 ASN A O 1
ATOM 2894 N N . ASP A 1 356 ? -13.520 16.476 16.915 1.00 87.25 356 ASP A N 1
ATOM 2895 C CA . ASP A 1 356 ? -14.137 15.309 17.537 1.00 87.25 356 ASP A CA 1
ATOM 2896 C C . ASP A 1 356 ? -13.346 14.934 18.788 1.00 87.25 356 ASP A C 1
ATOM 2898 O O . ASP A 1 356 ? -13.900 14.886 19.884 1.00 87.25 356 ASP A O 1
ATOM 2902 N N . TYR A 1 357 ? -12.024 14.804 18.657 1.00 90.12 357 TYR A N 1
ATOM 2903 C CA . TYR A 1 357 ? -11.154 14.427 19.775 1.00 90.12 357 TYR A CA 1
ATOM 2904 C C . TYR A 1 357 ? -10.749 15.583 20.682 1.00 90.12 357 TYR A C 1
ATOM 2906 O O . TYR A 1 357 ? -10.286 15.352 21.797 1.00 90.12 357 TYR A O 1
ATOM 2914 N N . LYS A 1 358 ? -10.915 16.830 20.229 1.00 91.50 358 LYS A N 1
ATOM 2915 C CA . LYS A 1 358 ? -10.482 18.030 20.967 1.00 91.50 358 LYS A CA 1
ATOM 2916 C C . LYS A 1 358 ? -8.987 17.995 21.330 1.00 91.50 358 LYS A C 1
ATOM 2918 O O . LYS A 1 358 ? -8.572 18.521 22.362 1.00 91.50 358 LYS A O 1
ATOM 2923 N N . ILE A 1 359 ? -8.168 17.396 20.466 1.00 92.75 359 ILE A N 1
ATOM 2924 C CA . ILE A 1 359 ? -6.710 17.356 20.587 1.00 92.75 359 ILE A CA 1
ATOM 2925 C C . ILE A 1 359 ? -6.147 18.478 19.716 1.00 92.75 359 ILE A C 1
ATOM 2927 O O . ILE A 1 359 ? -6.024 18.360 18.499 1.00 92.75 359 ILE A O 1
ATOM 2931 N N . PHE A 1 360 ? -5.823 19.601 20.354 1.00 91.81 360 PHE A N 1
ATOM 2932 C CA . PHE A 1 360 ? -5.433 20.829 19.654 1.00 91.81 360 PHE A CA 1
ATOM 2933 C C . PHE A 1 360 ? -3.928 20.985 19.462 1.00 91.81 360 PHE A C 1
ATOM 2935 O O . PHE A 1 360 ? -3.504 21.742 18.592 1.00 91.81 360 PHE A O 1
ATOM 2942 N N . SER A 1 361 ? -3.113 20.335 20.292 1.00 92.75 361 SER A N 1
ATOM 2943 C CA . SER A 1 361 ? -1.673 20.575 20.312 1.00 92.75 361 SER A CA 1
ATOM 2944 C C . SER A 1 361 ? -0.884 19.390 20.831 1.00 92.75 361 SER A C 1
ATOM 2946 O O . SER A 1 361 ? -1.268 18.795 21.836 1.00 92.75 361 SER A O 1
ATOM 2948 N N . LEU A 1 362 ? 0.272 19.151 20.217 1.00 92.69 362 LEU A N 1
ATOM 2949 C CA . LEU A 1 362 ? 1.286 18.220 20.695 1.00 92.69 362 LEU A CA 1
ATOM 2950 C C . LEU A 1 362 ? 2.558 18.990 21.041 1.00 92.69 362 LEU A C 1
ATOM 2952 O O . LEU A 1 362 ? 3.048 19.799 20.248 1.00 92.69 362 LEU A O 1
ATOM 2956 N N . ASN A 1 363 ? 3.092 18.724 22.230 1.00 91.06 363 ASN A N 1
ATOM 2957 C CA . ASN A 1 363 ? 4.372 19.244 22.688 1.00 91.06 363 ASN A CA 1
ATOM 2958 C C . ASN A 1 363 ? 5.332 18.070 22.864 1.00 91.06 363 ASN A C 1
ATOM 2960 O O . ASN A 1 363 ? 5.034 17.124 23.591 1.00 91.06 363 ASN A O 1
ATOM 2964 N N . MET A 1 364 ? 6.465 18.134 22.178 1.00 89.38 364 MET A N 1
ATOM 2965 C CA . MET A 1 364 ? 7.483 17.095 22.193 1.00 89.38 364 MET A CA 1
ATOM 2966 C C . MET A 1 364 ? 8.801 17.713 22.633 1.00 89.38 364 MET A C 1
ATOM 2968 O O . MET A 1 364 ? 9.229 18.722 22.071 1.00 89.38 364 MET A O 1
ATOM 2972 N N . ASN A 1 365 ? 9.443 17.084 23.614 1.00 89.44 365 ASN A N 1
ATOM 2973 C CA . ASN A 1 365 ? 10.770 17.456 24.088 1.00 89.44 365 ASN A CA 1
ATOM 2974 C C . ASN A 1 365 ? 11.700 16.270 23.836 1.00 89.44 365 ASN A C 1
ATOM 2976 O O . ASN A 1 365 ? 11.619 15.255 24.528 1.00 89.44 365 ASN A O 1
ATOM 2980 N N . LEU A 1 366 ? 12.551 16.385 22.820 1.00 85.75 366 LEU A N 1
ATOM 2981 C CA . LEU A 1 366 ? 13.541 15.376 22.475 1.00 85.75 366 LEU A CA 1
ATOM 2982 C C . LEU A 1 366 ? 14.867 15.732 23.147 1.00 85.75 366 LEU A C 1
ATOM 2984 O O . LEU A 1 366 ? 15.361 16.851 23.009 1.00 85.75 366 LEU A O 1
ATOM 2988 N N . SER A 1 367 ? 15.457 14.769 23.850 1.00 90.38 367 SER A N 1
ATOM 2989 C CA . SER A 1 367 ? 16.795 14.891 24.425 1.00 90.38 367 SER A CA 1
ATOM 2990 C C . SER A 1 367 ? 17.654 13.727 23.952 1.00 90.38 367 SER A C 1
ATOM 2992 O O . SER A 1 367 ? 17.347 12.569 24.229 1.00 90.38 367 SER A O 1
ATOM 2994 N N . LEU A 1 368 ? 18.719 14.038 23.218 1.00 89.62 368 LEU A N 1
ATOM 2995 C CA . LEU A 1 368 ? 19.661 13.074 22.669 1.00 89.62 368 LEU A CA 1
ATOM 2996 C C . LEU A 1 368 ? 21.044 13.309 23.276 1.00 89.62 368 LEU A C 1
ATOM 2998 O O . LEU A 1 368 ? 21.685 14.330 23.023 1.00 89.62 368 LEU A O 1
ATOM 3002 N N . ASN A 1 369 ? 21.513 12.323 24.037 1.00 92.25 369 ASN A N 1
ATOM 3003 C CA . ASN A 1 369 ? 22.850 12.297 24.618 1.00 92.25 369 ASN A CA 1
ATOM 3004 C C . ASN A 1 369 ? 23.712 11.306 23.829 1.00 92.25 369 ASN A C 1
ATOM 3006 O O . ASN A 1 369 ? 23.418 10.113 23.796 1.00 92.25 369 ASN A O 1
ATOM 3010 N N . ILE A 1 370 ? 24.765 11.799 23.180 1.00 93.38 370 ILE A N 1
ATOM 3011 C CA . ILE A 1 370 ? 25.685 10.989 22.378 1.00 93.38 370 ILE A CA 1
ATOM 3012 C C . ILE A 1 370 ? 27.017 10.896 23.114 1.00 93.38 370 ILE A C 1
ATOM 3014 O O . ILE A 1 370 ? 27.733 11.893 23.254 1.00 93.38 370 ILE A O 1
ATOM 3018 N N . GLU A 1 371 ? 27.362 9.683 23.527 1.00 94.12 371 GLU A N 1
ATOM 3019 C CA . GLU A 1 371 ? 28.667 9.341 24.084 1.00 94.12 371 GLU A CA 1
ATOM 3020 C C . GLU A 1 371 ? 29.552 8.743 22.985 1.00 94.12 371 GLU A C 1
ATOM 3022 O O . GLU A 1 371 ? 29.125 7.893 22.203 1.00 94.12 371 GLU A O 1
ATOM 3027 N N . GLN A 1 372 ? 30.790 9.220 22.890 1.00 91.06 372 GLN A N 1
ATOM 3028 C CA . GLN A 1 372 ? 31.802 8.690 21.979 1.00 91.06 372 GLN A CA 1
ATOM 3029 C C . GLN A 1 372 ? 33.100 8.513 22.760 1.00 91.06 372 GLN A C 1
ATOM 3031 O O . GLN A 1 372 ? 33.455 9.377 23.562 1.00 91.06 372 GLN A O 1
ATOM 3036 N N . GLU A 1 373 ? 33.807 7.412 22.509 1.00 93.25 373 GLU A N 1
ATOM 3037 C CA . GLU A 1 373 ? 35.101 7.140 23.138 1.00 93.25 373 GLU A CA 1
ATOM 3038 C C . GLU A 1 373 ? 36.062 8.319 22.921 1.00 93.25 373 GLU A C 1
ATOM 3040 O O . GLU A 1 373 ? 36.141 8.881 21.822 1.00 93.25 373 GLU A O 1
ATOM 3045 N N . ASP A 1 374 ? 36.727 8.735 24.001 1.00 90.31 374 ASP A N 1
ATOM 3046 C CA . ASP A 1 374 ? 37.679 9.852 24.048 1.00 90.31 374 ASP A CA 1
ATOM 3047 C C . ASP A 1 374 ? 37.154 11.205 23.533 1.00 90.31 374 ASP A C 1
ATOM 3049 O O . ASP A 1 374 ? 37.927 12.103 23.182 1.00 90.31 374 ASP A O 1
ATOM 3053 N N . LYS A 1 375 ? 35.831 11.395 23.495 1.00 91.81 375 LYS A N 1
ATOM 3054 C CA . LYS A 1 375 ? 35.200 12.644 23.060 1.00 91.81 375 LYS A CA 1
ATOM 3055 C C . LYS A 1 375 ? 34.222 13.165 24.107 1.00 91.81 375 LYS A C 1
ATOM 3057 O O . LYS A 1 375 ? 33.593 12.384 24.817 1.00 91.81 375 LYS A O 1
ATOM 3062 N N . PRO A 1 376 ? 34.054 14.496 24.201 1.00 90.19 376 PRO A N 1
ATOM 3063 C CA . PRO A 1 376 ? 33.046 15.067 25.078 1.00 90.19 376 PRO A CA 1
ATOM 3064 C C . PRO A 1 376 ? 31.651 14.620 24.638 1.00 90.19 376 PRO A C 1
ATOM 3066 O O . PRO A 1 376 ? 31.347 14.588 23.440 1.00 90.19 376 PRO A O 1
ATOM 3069 N N . GLN A 1 377 ? 30.809 14.320 25.625 1.00 92.00 377 GLN A N 1
ATOM 3070 C CA . GLN A 1 377 ? 29.396 14.028 25.424 1.00 92.00 377 GLN A CA 1
ATOM 3071 C C . GLN A 1 377 ? 28.737 15.174 24.647 1.00 92.00 377 GLN A C 1
ATOM 3073 O O . GLN A 1 377 ? 28.905 16.351 24.981 1.00 92.00 377 GLN A O 1
ATOM 3078 N N . ARG A 1 378 ? 27.991 14.831 23.596 1.00 92.12 378 ARG A N 1
ATOM 3079 C CA . ARG A 1 378 ? 27.187 15.797 22.842 1.00 92.12 378 ARG A CA 1
ATOM 3080 C C . ARG A 1 378 ? 25.738 15.672 23.276 1.00 92.12 378 ARG A C 1
ATOM 3082 O O . ARG A 1 378 ? 25.168 14.594 23.157 1.00 92.12 378 ARG A O 1
ATOM 3089 N N . ASN A 1 379 ? 25.159 16.781 23.719 1.00 90.62 379 ASN A N 1
ATOM 3090 C CA . ASN A 1 379 ? 23.757 16.855 24.116 1.00 90.62 379 ASN A CA 1
ATOM 3091 C C . ASN A 1 379 ? 23.006 17.701 23.092 1.00 90.62 379 ASN A C 1
ATOM 3093 O O . ASN A 1 379 ? 23.385 18.846 22.842 1.00 90.62 379 ASN A O 1
ATOM 3097 N N . ILE A 1 380 ? 21.971 17.127 22.490 1.00 90.50 380 ILE A N 1
ATOM 3098 C CA . ILE A 1 380 ? 21.084 17.800 21.543 1.00 90.50 380 ILE A CA 1
ATOM 3099 C C . ILE A 1 380 ? 19.692 17.797 22.166 1.00 90.50 380 ILE A C 1
ATOM 3101 O O . ILE A 1 380 ? 19.150 16.735 22.463 1.00 90.50 380 ILE A O 1
ATOM 3105 N N . THR A 1 381 ? 19.127 18.982 22.376 1.00 89.19 381 THR A N 1
ATOM 3106 C CA . THR A 1 381 ? 17.767 19.155 22.893 1.00 89.19 381 THR A CA 1
ATOM 3107 C C . THR A 1 381 ? 16.930 19.909 21.879 1.00 89.19 381 THR A C 1
ATOM 3109 O O . THR A 1 381 ? 17.330 20.988 21.438 1.00 89.19 381 THR A O 1
ATOM 3112 N N . GLU A 1 382 ? 15.768 19.365 21.543 1.00 85.94 382 GLU A N 1
ATOM 3113 C CA . GLU A 1 382 ? 14.827 19.977 20.612 1.00 85.94 382 GLU A CA 1
ATOM 3114 C C . GLU A 1 382 ? 13.427 19.976 21.221 1.00 85.94 382 GLU A C 1
ATOM 3116 O O . GLU A 1 382 ? 12.915 18.935 21.632 1.00 85.94 382 GLU A O 1
ATOM 3121 N N . ASN A 1 383 ? 12.801 21.152 21.251 1.00 86.50 383 ASN A N 1
ATOM 3122 C CA . ASN A 1 383 ? 11.421 21.310 21.688 1.00 86.50 383 ASN A CA 1
ATOM 3123 C C . ASN A 1 383 ? 10.571 21.657 20.469 1.00 86.50 383 ASN A C 1
ATOM 3125 O O . ASN A 1 383 ? 10.764 22.705 19.849 1.00 86.50 383 ASN A O 1
ATOM 3129 N N . LYS A 1 384 ? 9.608 20.797 20.140 1.00 86.69 384 LYS A N 1
ATOM 3130 C CA . LYS A 1 384 ? 8.709 20.971 18.998 1.00 86.69 384 LYS A CA 1
ATOM 3131 C C . LYS A 1 384 ? 7.274 21.080 19.497 1.00 86.69 384 LYS A C 1
ATOM 3133 O O . LYS A 1 384 ? 6.781 20.203 20.200 1.00 86.69 384 LYS A O 1
ATOM 3138 N N . THR A 1 385 ? 6.596 22.166 19.127 1.00 88.62 385 THR A N 1
ATOM 3139 C CA . THR A 1 385 ? 5.165 22.357 19.398 1.00 88.62 385 THR A CA 1
ATOM 3140 C C . THR A 1 385 ? 4.400 22.442 18.086 1.00 88.62 385 THR A C 1
ATOM 3142 O O . THR A 1 385 ? 4.691 23.281 17.231 1.00 88.62 385 THR A O 1
ATOM 3145 N N . MET A 1 386 ? 3.409 21.571 17.949 1.00 90.50 386 MET A N 1
ATOM 3146 C CA . MET A 1 386 ? 2.513 21.490 16.800 1.00 90.50 386 MET A CA 1
ATOM 3147 C C . MET A 1 386 ? 1.103 21.795 17.277 1.00 90.50 386 MET A C 1
ATOM 3149 O O . MET A 1 386 ? 0.703 21.312 18.335 1.00 90.50 386 MET A O 1
ATOM 3153 N N . MET A 1 387 ? 0.362 22.608 16.532 1.00 92.00 387 MET A N 1
ATOM 3154 C CA . MET A 1 387 ? -0.974 23.048 16.922 1.00 92.00 387 MET A CA 1
ATOM 3155 C C . MET A 1 387 ? -1.910 23.059 15.727 1.00 92.00 387 MET A C 1
ATOM 3157 O O . MET A 1 387 ? -1.521 23.484 14.648 1.00 92.00 387 MET A O 1
ATOM 3161 N N . PHE A 1 388 ? -3.158 22.660 15.916 1.00 92.12 388 PHE A N 1
ATOM 3162 C CA . PHE A 1 388 ? -4.195 22.870 14.917 1.00 92.12 388 PHE A CA 1
ATOM 3163 C C . PHE A 1 388 ? -4.837 24.248 15.083 1.00 92.12 388 PHE A C 1
ATOM 3165 O O . PHE A 1 388 ? -5.119 24.693 16.197 1.00 92.12 388 PHE A O 1
ATOM 3172 N N . GLY A 1 389 ? -5.089 24.917 13.959 1.00 87.75 389 GLY A N 1
ATOM 3173 C CA . GLY A 1 389 ? -5.828 26.174 13.899 1.00 87.75 389 GLY A CA 1
ATOM 3174 C C . GLY A 1 389 ? -6.921 26.120 12.840 1.00 87.75 389 GLY A C 1
ATOM 3175 O O . GLY A 1 389 ? -6.756 25.486 11.799 1.00 87.75 389 GLY A O 1
ATOM 3176 N N . ARG A 1 390 ? -8.041 26.798 13.101 1.00 89.62 390 ARG A N 1
ATOM 3177 C CA . ARG A 1 390 ? -9.121 26.977 12.128 1.00 89.62 390 ARG A CA 1
ATOM 3178 C C . ARG A 1 390 ? -8.863 28.240 11.316 1.00 89.62 390 ARG A C 1
ATOM 3180 O O . ARG A 1 390 ? -8.736 29.320 11.891 1.00 89.62 390 ARG A O 1
ATOM 3187 N N . LEU A 1 391 ? -8.774 28.093 9.998 1.00 86.94 391 LEU A N 1
ATOM 3188 C CA . LEU A 1 391 ? -8.688 29.232 9.092 1.00 86.94 391 LEU A CA 1
ATOM 3189 C C . LEU A 1 391 ? -10.018 29.993 9.048 1.00 86.94 391 LEU A C 1
ATOM 3191 O O . LEU A 1 391 ? -11.061 29.476 9.436 1.00 86.94 391 LEU A O 1
ATOM 3195 N N . GLU A 1 392 ? -9.976 31.231 8.569 1.00 85.38 392 GLU A N 1
ATOM 3196 C CA . GLU A 1 392 ? -11.167 32.065 8.397 1.00 85.38 392 GLU A CA 1
ATOM 3197 C C . GLU A 1 392 ? -12.087 31.556 7.269 1.00 85.38 392 GLU A C 1
ATOM 3199 O O . GLU A 1 392 ? -11.700 30.730 6.436 1.00 85.38 392 GLU A O 1
ATOM 3204 N N . GLU A 1 393 ? -13.303 32.105 7.201 1.00 82.94 393 GLU A N 1
ATOM 3205 C CA . GLU A 1 393 ? -14.353 31.723 6.244 1.00 82.94 393 GLU A CA 1
ATOM 3206 C C . GLU A 1 393 ? -13.900 31.802 4.778 1.00 82.94 393 GLU A C 1
ATOM 3208 O O . GLU A 1 393 ? -14.249 30.940 3.976 1.00 82.94 393 GLU A O 1
ATOM 3213 N N . GLN A 1 394 ? -13.036 32.765 4.441 1.00 84.25 394 GLN A N 1
ATOM 3214 C CA . GLN A 1 394 ? -12.435 32.907 3.107 1.00 84.25 394 GLN A CA 1
ATOM 3215 C C . GLN A 1 394 ? -11.600 31.686 2.660 1.00 84.25 394 GLN A C 1
ATOM 3217 O O . GLN A 1 394 ? -11.338 31.524 1.470 1.00 84.25 394 GLN A O 1
ATOM 3222 N N . TYR A 1 395 ? -11.215 30.813 3.596 1.00 78.62 395 TYR A N 1
ATOM 3223 C CA . TYR A 1 395 ? -10.546 29.530 3.356 1.00 78.62 395 TYR A CA 1
ATOM 3224 C C . TYR A 1 395 ? -11.435 28.334 3.738 1.00 78.62 395 TYR A C 1
ATOM 3226 O O . TYR A 1 395 ? -10.934 27.273 4.119 1.00 78.62 395 TYR A O 1
ATOM 3234 N N . ASN A 1 396 ? -12.757 28.501 3.661 1.00 80.81 396 ASN A N 1
ATOM 3235 C CA . ASN A 1 396 ? -13.765 27.489 3.984 1.00 80.81 396 ASN A CA 1
ATOM 3236 C C . ASN A 1 396 ? -13.694 26.960 5.427 1.00 80.81 396 ASN A C 1
ATOM 3238 O O . ASN A 1 396 ? -14.070 25.818 5.675 1.00 80.81 396 ASN A O 1
ATOM 3242 N N . ASN A 1 397 ? -13.209 27.759 6.385 1.00 83.06 397 ASN A N 1
ATOM 3243 C CA . ASN A 1 397 ? -13.083 27.358 7.794 1.00 83.06 397 ASN A CA 1
ATOM 3244 C C . ASN A 1 397 ? -12.256 26.077 8.028 1.00 83.06 397 ASN A C 1
ATOM 3246 O O . ASN A 1 397 ? -12.452 25.386 9.030 1.00 83.06 397 ASN A O 1
ATOM 3250 N N . LYS A 1 398 ? -11.334 25.757 7.112 1.00 87.12 398 LYS A N 1
ATOM 3251 C CA . LYS A 1 398 ? -10.540 24.526 7.157 1.00 87.12 398 LYS A CA 1
ATOM 3252 C C . LYS A 1 398 ? -9.600 24.509 8.365 1.00 87.12 398 LYS A C 1
ATOM 3254 O O . LYS A 1 398 ? -8.914 25.499 8.632 1.00 87.12 398 LYS A O 1
ATOM 3259 N N . VAL A 1 399 ? -9.521 23.378 9.062 1.00 88.31 399 VAL A N 1
ATOM 3260 C CA . VAL A 1 399 ? -8.494 23.138 10.083 1.00 88.31 399 VAL A CA 1
ATOM 3261 C C . VAL A 1 399 ? -7.161 22.790 9.420 1.00 88.31 399 VAL A C 1
ATOM 3263 O O . VAL A 1 399 ? -7.089 21.945 8.526 1.00 88.31 399 VAL A O 1
ATOM 3266 N N . VAL A 1 400 ? -6.091 23.451 9.859 1.00 89.88 400 VAL A N 1
ATOM 3267 C CA . VAL A 1 400 ? -4.727 23.241 9.361 1.00 89.88 400 VAL A CA 1
ATOM 3268 C C . VAL A 1 400 ? -3.736 23.084 10.504 1.00 89.88 400 VAL A C 1
ATOM 3270 O O . VAL A 1 400 ? -3.901 23.668 11.578 1.00 89.88 400 VAL A O 1
ATOM 3273 N N . LEU A 1 401 ? -2.682 22.307 10.257 1.00 89.88 401 LEU A N 1
ATOM 3274 C CA . LEU A 1 401 ? -1.563 22.170 11.177 1.00 89.88 401 LEU A CA 1
ATOM 3275 C C . LEU A 1 401 ? -0.648 23.398 11.097 1.00 89.88 401 LEU A C 1
ATOM 3277 O O . LEU A 1 401 ? -0.194 23.792 10.024 1.00 89.88 401 LEU A O 1
ATOM 3281 N N . LEU A 1 402 ? -0.352 23.971 12.253 1.00 86.25 402 LEU A N 1
ATOM 3282 C CA . LEU A 1 402 ? 0.517 25.115 12.466 1.00 86.25 402 LEU A CA 1
ATOM 3283 C C . LEU A 1 402 ? 1.716 24.672 13.309 1.00 86.25 402 LEU A C 1
ATOM 3285 O O . LEU A 1 402 ? 1.568 24.051 14.364 1.00 86.25 402 LEU A O 1
ATOM 3289 N N . SER A 1 403 ? 2.916 25.035 12.873 1.00 76.62 403 SER A N 1
ATOM 3290 C CA . SER A 1 403 ? 4.116 24.908 13.700 1.00 76.62 403 SER A CA 1
ATOM 3291 C C . SER A 1 403 ? 4.299 26.197 14.487 1.00 76.62 403 SER A C 1
ATOM 3293 O O . SER A 1 403 ? 4.408 27.271 13.888 1.00 76.62 403 SER A O 1
ATOM 3295 N N . LYS A 1 404 ? 4.360 26.114 15.821 1.00 67.38 404 LYS A N 1
ATOM 3296 C CA . LYS A 1 404 ? 4.764 27.274 16.620 1.00 67.38 404 LYS A CA 1
ATOM 3297 C C . LYS A 1 404 ? 6.263 27.474 16.395 1.00 67.38 404 LYS A C 1
ATOM 3299 O O . LYS A 1 404 ? 7.061 26.635 16.806 1.00 67.38 404 LYS A O 1
ATOM 3304 N N . LEU A 1 405 ? 6.641 28.552 15.706 1.00 57.97 405 LEU A N 1
ATOM 3305 C CA . LEU A 1 405 ? 8.046 28.948 15.617 1.00 57.97 405 LEU A CA 1
ATOM 3306 C C . LEU A 1 405 ? 8.568 29.234 17.037 1.00 57.97 405 LEU A C 1
ATOM 3308 O O . LEU A 1 405 ? 7.800 29.759 17.852 1.00 57.97 405 LEU A O 1
ATOM 3312 N N . PRO A 1 406 ? 9.831 28.892 17.351 1.00 58.41 406 PRO A N 1
ATOM 3313 C CA . PRO A 1 406 ? 10.424 29.276 18.623 1.00 58.41 406 PRO A CA 1
ATOM 3314 C C . PRO A 1 406 ? 10.284 30.791 18.807 1.00 58.41 406 PRO A C 1
ATOM 3316 O O . PRO A 1 406 ? 10.514 31.557 17.869 1.00 58.41 406 PRO A O 1
ATOM 3319 N N . GLU A 1 407 ? 9.869 31.222 19.996 1.00 59.03 407 GLU A N 1
ATOM 3320 C CA . GLU A 1 407 ? 9.952 32.635 20.360 1.00 59.03 407 GLU A CA 1
ATOM 3321 C C . GLU A 1 407 ? 11.449 32.983 20.428 1.00 59.03 407 GLU A C 1
ATOM 3323 O O . GLU A 1 407 ? 12.185 32.352 21.187 1.00 59.03 407 GLU A O 1
ATOM 3328 N N . ASN A 1 408 ? 11.897 33.892 19.550 1.00 43.22 408 ASN A N 1
ATOM 3329 C CA . ASN A 1 408 ? 13.285 34.372 19.498 1.00 43.22 408 ASN A CA 1
ATOM 3330 C C . ASN A 1 408 ? 13.678 35.138 20.761 1.00 43.22 408 ASN A C 1
ATOM 3332 O O . ASN A 1 408 ? 12.846 35.954 21.224 1.00 43.22 408 ASN A O 1
#

Radius of gyration: 31.55 Å; chains: 1; bounding box: 75×52×91 Å

Foldseek 3Di:
DDQAEAEDEADDLAADEVVVLVVQVVVQVVVCVVPVSYAYEYEYERFHDPVSVVVCVVCVVVVRYDYQGDCSVVVVCCVVVVADDPVVVVVVLVVQDPFAWDDWDWDDDPNFIWIWTAGPPQETEIAGRPRDDDDPVNVVVVPVVPVVPHVRDHYDPSVVNSVLVLLLLVLLLLLVLVLLVPQWAALVRSVVSCCVVVVVVPDDDDSVSNVVSQVPRPQWDADPVRIIGGHDPVPDPVLVVLCSNLVRDDDCSNLLGPSLLVVLAPVVVQVLCLLLLNQDDDPVCRVVLSVLVSQFSQLVNVSSHHDCVRNVPAHSNGDPDPVSSVVSNVVNVVVSVVRSVVLCQDLVCQCVCVPRVVPFKDWDWDWDWDDDPPDDIDIDIDIWMKGWDFDDVVVVRRIDIDTDDPDD

Secondary structure (DSSP, 8-state):
----EEEEEE--SS-B-HHHHHHHHHHHHHHHHH-TT-EEEEEETT-B-HHHHHHHHTTGGGSSEEEEETHHHHHHHHHHHTPPPHHHHHHHHHTT--PPEEEEEEEEETTEEEEEEEEGGGEEEEEETTSPPPPHHHHHHHHHHHHHHSS--EE--HHHHHHHHHHHHHHHHHHHHHHHH-S-B-HHHHHHHHHHHHHHTT----HHHHHHHHHH-TTEEE-TTS-EEEPPGGG--HHHHHHHHTSS---GGGTT-HHHHHHSSHHHHHHHHHHTTS----GGGHHHHHHHHHH-HHHHHHHTS--HHHHTT-BTTB-S-HHHHHHHHHHHHHHHHHHHHHHHH-GGGHHIIIIIS---EEEEEEEEEEEETTEEEEEEEEEEEEEEEEPPGGGTT-EEEEE-PPP-

Sequence (408 aa):
MDFPVICECKAHDKAIVMTDWLKFIGKLYIEKLKNEHTIGLMIALSGANGNVVGSYNDIKDKGFIQLIANDDLIVLLAKKYSLSELSSIEEYVNKFTDRILTEICLAYYNKLIYWIVVFAEGEYTVISHNYQAITKEQTELLLPLISNNTPFTNYINIEEEHKAIARQSILNTLILSFLMDCSEITMDEVVTKIQLTVNEENATVNLEDIKSAIKKNPFVVQSESGSLLLLDEQKIDFIEFYRFILKSALHTRVLSREYYVEHVNEDLLKRICSIQKNINIPTERINDCLFLLQHSLTALSYAIYPDQFIIRYRSSNGTPFSNVDKGHTEHFFDTIINCFIEDFHRPELSELYFNDYKIFSLNMNLSLNIEQEDKPQRNITENKTMMFGRLEEQYNNKVVLLSKLPEN